Protein 4N49 (pdb70)

Sequence (402 aa):
VDWRDEPEPSACCCEQVSSWFPECTTEIPDTQEMSDWMVVGKRKMIIEDETEFCGEELLHSSVLQCKSVFDVLDGEEMMRRARTRANPYEMIRGVFFLNRAAMKMANMDFVFDRMFTNPRDSSYGKPLVKDREAELLYFADVCAGPGGFSEYVLWRKKWHAKGFGMTLKGPNDFKLEDFYSFEPYYGEGGIDGDGDITRPENISAFRNFVLDNTDRKGVHFLMADGGFSVEGQENLQEILSSKQLLLCQFLMALSIVRTGGHFICKTFDLFTPFSVGLVYLLYCCFERVCCLFKPITSRPANSERYVVCKGLKVVGIDDVRDYLFAVNIKLNQLRNTDDSDVNLVVPLEVIKGDHHEFTDYMIRSNESHHCCSSLQIKALAKIHAFVQDTTLSEPRQAEIRKECLRLWGIPDQARV

Nearest PDB structures (foldseek):
  4n49-assembly1_A  TM=1.002E+00  e=4.237E-81  Homo sapiens
  4n48-assembly2_A  TM=9.927E-01  e=1.341E-74  Homo sapiens
  8p4f-assembly1_O  TM=9.976E-01  e=4.498E-74  Homo sapiens
  4n48-assembly1_B  TM=9.907E-01  e=2.456E-74  Homo sapiens
  8w8f-assembly1_b  TM=9.898E-01  e=5.021E-74  Homo sapiens

InterPro domains:
  IPR000467 G-patch domain [PF01585] (88-130)
  IPR000467 G-patch domain [PS50174] (87-133)
  IPR000467 G-patch domain [SM00443] (85-131)
  IPR001202 WW domain [PS01159] (758-784)
  IPR001202 WW domain [SM00456] (753-786)
  IPR002877 Ribosomal RNA methyltransferase, FtsJ domain [PF01728] (233-448)
  IPR025816 RrmJ-type ribose 2-O-methyltransferase domain [PS51613] (231-450)
  IPR029063 S-adenosyl-L-methionine-dependent methyltransferase superfamily [SSF53335] (274-449)
  IPR050851 mRNA Cap 2'-O-Ribose Methyltransferase [PTHR16121] (17-834)

CATH classification: 3.40.50.12760

Secondary structure (DSSP, 8-state):
---TTPPPP-S-----BPPPP-SPPPPTTTTTTT-EEEE-----TT--TTS-HHHHHHHHHHHHGGGGS-HHHHHHHHHHH-TTGGGTTTTSSSHHHHHHHHHHHHTTTTTTS-B-TTS-BS--GGGTPPEEEEEES-TT-HHHHHHHHHH-SSEEEEEE--SSTTS--GGG----EE--SSSTT-S---TTSHHHHHHHHHHHHHTTTTS-EEEEEE------TT-GGGHHHHTHHHHHHHHHHHHHHEEEEEEEEEEE----SHHHHHHHHHHHHHEEEEEEE--TTS-TTS--EEEEEEEEPS--HHHHHHHHHHHHHHHHHTTSSEEEEESS-HHHHHT-HHHHHHHHHHHHHHHHHHHHHHHHHHHHHH-TT---TTHHHHHHHHHHHHT-------

B-factor: mean 14.46, std 11.33, range [0.55, 88.38]

GO terms:
  GO:0005634 nucleus (C, IDA)
  GO:0004483 methyltransferase cap1 activity (F, IDA)
  GO:0006370 7-methylguanosine mRNA capping (P, IDA)
  GO:0006370 7-methylguanosine mRNA capping (P, IMP)
  GO:0005654 nucleoplasm (C, IDA)
  GO:0006397 mRNA processing (P, IDA)

Structure (mmCIF, N/CA/C/O backbone):
data_4N49
#
_entry.id   4N49
#
_cell.length_a   50.834
_cell.length_b   87.619
_cell.length_c   57.310
_cell.angle_alpha   90.00
_cell.angle_beta   112.89
_cell.angle_gamma   90.00
#
_symmetry.space_group_name_H-M   'P 1 21 1'
#
loop_
_entity.id
_entity.type
_entity.pdbx_description
1 polymer "Cap-specific mRNA (nucleoside-2'-O-)-methyltransferase 1"
2 non-polymer S-ADENOSYLMETHIONINE
3 non-polymer "7N-METHYL-8-HYDROGUANOSINE-5'-TRIPHOSPHATE"
4 non-polymer 'SODIUM ION'
5 water water
#
loop_
_atom_site.group_PDB
_atom_site.id
_atom_site.type_symbol
_atom_site.label_atom_id
_atom_site.label_alt_id
_atom_site.label_comp_id
_atom_site.label_asym_id
_atom_site.label_entity_id
_atom_site.label_seq_id
_atom_site.pdbx_PDB_ins_code
_atom_site.Cartn_x
_atom_site.Cartn_y
_atom_site.Cartn_z
_atom_site.occupancy
_atom_site.B_iso_or_equiv
_atom_site.auth_seq_id
_atom_site.auth_comp_id
_atom_site.auth_asym_id
_atom_site.auth_atom_id
_atom_site.pdbx_PDB_model_num
ATOM 1 N N . VAL A 1 19 ? 13.063 25.740 50.794 1.00 46.45 141 VAL A N 1
ATOM 2 C CA . VAL A 1 19 ? 12.426 24.590 50.146 1.00 54.69 141 VAL A CA 1
ATOM 3 C C . VAL A 1 19 ? 13.182 23.288 50.425 1.00 43.91 141 VAL A C 1
ATOM 4 O O . VAL A 1 19 ? 14.386 23.196 50.159 1.00 47.97 141 VAL A O 1
ATOM 8 N N . ASP A 1 20 ? 12.483 22.278 50.945 1.00 41.52 142 ASP A N 1
ATOM 9 C CA . ASP A 1 20 ? 13.141 21.003 51.232 1.00 43.22 142 ASP A CA 1
ATOM 10 C C . ASP A 1 20 ? 12.705 19.847 50.333 1.00 40.27 142 ASP A C 1
ATOM 11 O O . ASP A 1 20 ? 11.610 19.295 50.466 1.00 45.93 142 ASP A O 1
ATOM 16 N N . TRP A 1 21 ? 13.610 19.499 49.427 1.00 24.81 143 TRP A N 1
ATOM 17 C CA . TRP A 1 21 ? 13.439 18.442 48.444 1.00 19.95 143 TRP A CA 1
ATOM 18 C C . TRP A 1 21 ? 13.928 17.123 49.010 1.00 20.22 143 TRP A C 1
ATOM 19 O O . TRP A 1 21 ? 13.778 16.080 48.386 1.00 27.13 143 TRP A O 1
ATOM 30 N N . ARG A 1 22 ? 14.543 17.178 50.189 1.00 20.54 144 ARG A N 1
ATOM 31 C CA . ARG A 1 22 ? 15.283 16.042 50.705 1.00 25.34 144 ARG A CA 1
ATOM 32 C C . ARG A 1 22 ? 14.465 14.906 51.294 1.00 28.43 144 ARG A C 1
ATOM 33 O O . ARG A 1 22 ? 15.009 13.828 51.535 1.00 44.60 144 ARG A O 1
ATOM 41 N N . ASP A 1 23 ? 13.181 15.118 51.545 1.00 37.81 145 ASP A N 1
ATOM 42 C CA . ASP A 1 23 ? 12.388 14.012 52.080 1.00 43.31 145 ASP A CA 1
ATOM 43 C C . ASP A 1 23 ? 11.345 13.513 51.093 1.00 43.67 145 ASP A C 1
ATOM 44 O O . ASP A 1 23 ? 10.375 12.858 51.470 1.00 45.93 145 ASP A O 1
ATOM 49 N N . GLU A 1 24 ? 11.581 13.828 49.822 1.00 46.56 146 GLU A N 1
ATOM 50 C CA . GLU A 1 24 ? 10.791 13.333 48.698 1.00 38.13 146 GLU A CA 1
ATOM 51 C C . GLU A 1 24 ? 10.787 11.796 48.663 1.00 41.18 146 GLU A C 1
ATOM 52 O O . GLU A 1 24 ? 11.716 11.159 49.158 1.00 32.57 146 GLU A O 1
ATOM 58 N N . PRO A 1 25 ? 9.747 11.184 48.075 1.00 34.38 147 PRO A N 1
ATOM 59 C CA . PRO A 1 25 ? 9.783 9.713 48.006 1.00 29.28 147 PRO A CA 1
ATOM 60 C C . PRO A 1 25 ? 10.880 9.199 47.082 1.00 27.97 147 PRO A C 1
ATOM 61 O O . PRO A 1 25 ? 11.366 9.940 46.222 1.00 35.24 147 PRO A O 1
ATOM 65 N N . GLU A 1 26 ? 11.281 7.948 47.278 1.00 30.19 148 GLU A N 1
ATOM 66 C CA . GLU A 1 26 ? 12.278 7.312 46.429 1.00 31.04 148 GLU A CA 1
ATOM 67 C C . GLU A 1 26 ? 11.779 7.301 44.982 1.00 33.64 148 GLU A C 1
ATOM 68 O O . GLU A 1 26 ? 10.590 7.175 44.740 1.00 30.10 148 GLU A O 1
ATOM 70 N N . PRO A 1 27 ? 12.690 7.464 44.016 1.00 25.79 149 PRO A N 1
ATOM 71 C CA . PRO A 1 27 ? 12.290 7.347 42.611 1.00 20.04 149 PRO A CA 1
ATOM 72 C C . PRO A 1 27 ? 11.934 5.906 42.275 1.00 28.67 149 PRO A C 1
ATOM 73 O O . PRO A 1 27 ? 12.422 4.959 42.908 1.00 18.66 149 PRO A O 1
ATOM 77 N N . SER A 1 28 ? 11.105 5.750 41.252 1.00 19.80 150 SER A N 1
ATOM 78 C CA . SER A 1 28 ? 10.547 4.459 40.904 1.00 24.15 150 SER A CA 1
ATOM 79 C C . SER A 1 28 ? 10.145 4.438 39.429 1.00 17.86 150 SER A C 1
ATOM 80 O O . SER A 1 28 ? 9.789 5.475 38.868 1.00 18.85 150 SER A O 1
ATOM 83 N N . ALA A 1 29 ? 10.213 3.260 38.816 1.00 11.67 151 ALA A N 1
ATOM 84 C CA . ALA A 1 29 ? 9.679 3.050 37.473 1.00 14.34 151 ALA A CA 1
ATOM 85 C C . ALA A 1 29 ? 8.135 3.044 37.466 1.00 21.93 151 ALA A C 1
ATOM 86 O O . ALA A 1 29 ? 7.513 3.211 36.408 1.00 16.20 151 ALA A O 1
ATOM 88 N N . CYS A 1 30 ? 7.518 2.878 38.637 1.00 14.00 152 CYS A N 1
ATOM 89 C CA A CYS A 1 30 ? 6.064 2.850 38.734 0.25 15.02 152 CYS A CA 1
ATOM 90 C CA B CYS A 1 30 ? 6.062 2.852 38.731 0.25 15.02 152 CYS A CA 1
ATOM 91 C CA C CYS A 1 30 ? 6.054 2.852 38.721 0.50 15.04 152 CYS A CA 1
ATOM 92 C C . CYS A 1 30 ? 5.465 4.256 38.716 1.00 10.79 152 CYS A C 1
ATOM 93 O O . CYS A 1 30 ? 5.826 5.099 39.530 1.00 11.94 152 CYS A O 1
ATOM 98 N N . GLU A 1 31 ? 4.545 4.500 37.790 1.00 7.27 153 GLU A N 1
ATOM 99 C CA . GLU A 1 31 ? 3.911 5.818 37.684 1.00 11.94 153 GLU A CA 1
ATOM 100 C C . GLU A 1 31 ? 2.393 5.732 37.788 1.00 14.24 153 GLU A C 1
ATOM 101 O O . GLU A 1 31 ? 1.786 4.755 37.366 1.00 17.23 153 GLU A O 1
ATOM 107 N N . GLN A 1 32 ? 1.798 6.774 38.332 1.00 11.02 154 GLN A N 1
ATOM 108 C CA . GLN A 1 32 ? 0.359 6.830 38.569 1.00 20.11 154 GLN A CA 1
ATOM 109 C C . GLN A 1 32 ? -0.260 7.805 37.606 1.00 14.24 154 GLN A C 1
ATOM 110 O O . GLN A 1 32 ? 0.311 8.861 37.363 1.00 12.37 154 GLN A O 1
ATOM 116 N N . VAL A 1 33 ? -1.427 7.453 37.072 1.00 16.03 155 VAL A N 1
ATOM 117 C CA . VAL A 1 33 ? -2.163 8.320 36.163 1.00 15.62 155 VAL A CA 1
ATOM 118 C C . VAL A 1 33 ? -3.458 8.745 36.816 1.00 14.09 155 VAL A C 1
ATOM 119 O O . VAL A 1 33 ? -4.127 7.933 37.433 1.00 9.53 155 VAL A O 1
ATOM 123 N N A SER A 1 34 ? -3.800 10.018 36.672 0.50 11.48 156 SER A N 1
ATOM 124 N N B SER A 1 34 ? -3.808 10.020 36.689 0.50 11.48 156 SER A N 1
ATOM 125 C CA A SER A 1 34 ? -5.097 10.510 37.105 0.50 13.90 156 SER A CA 1
ATOM 126 C CA B SER A 1 34 ? -5.117 10.502 37.125 0.50 13.91 156 SER A CA 1
ATOM 127 C C A SER A 1 34 ? -5.815 11.171 35.932 0.50 12.42 156 SER A C 1
ATOM 128 C C B SER A 1 34 ? -5.824 11.183 35.957 0.50 12.42 156 SER A C 1
ATOM 129 O O A SER A 1 34 ? -5.229 12.003 35.232 0.50 10.27 156 SER A O 1
ATOM 130 O O B SER A 1 34 ? -5.238 12.037 35.284 0.50 10.26 156 SER A O 1
ATOM 133 N N . TRP A 1 35 ? -7.077 10.801 35.716 1.00 8.56 157 TRP A N 1
ATOM 134 C CA . TRP A 1 35 ? -7.857 11.360 34.605 1.00 7.34 157 TRP A CA 1
ATOM 135 C C . TRP A 1 35 ? -8.865 12.419 35.032 1.00 15.40 157 TRP A C 1
ATOM 136 O O . TRP A 1 35 ? -9.405 12.340 36.141 1.00 9.19 157 TRP A O 1
ATOM 147 N N . PHE A 1 36 ? -9.129 13.402 34.160 1.00 9.14 158 PHE A N 1
ATOM 148 C CA . PHE A 1 36 ? -10.300 14.264 34.320 1.00 7.64 158 PHE A CA 1
ATOM 149 C C . PHE A 1 36 ? -11.524 13.327 34.396 1.00 16.54 158 PHE A C 1
ATOM 150 O O . PHE A 1 36 ? -11.585 12.283 33.715 1.00 11.92 158 PHE A O 1
ATOM 158 N N . PRO A 1 37 ? -12.530 13.701 35.180 1.00 14.16 159 PRO A N 1
ATOM 159 C CA . PRO A 1 37 ? -13.734 12.864 35.104 1.00 15.39 159 PRO A CA 1
ATOM 160 C C . PRO A 1 37 ? -14.395 12.977 33.729 1.00 21.62 159 PRO A C 1
ATOM 161 O O . PRO A 1 37 ? -14.157 13.971 33.056 1.00 18.10 159 PRO A O 1
ATOM 165 N N . GLU A 1 38 ? -15.155 11.972 33.291 1.00 19.24 160 GLU A N 1
ATOM 166 C CA . GLU A 1 38 ? -15.782 12.042 31.970 1.00 22.56 160 GLU A CA 1
ATOM 167 C C . GLU A 1 38 ? -16.675 13.272 31.922 1.00 22.64 160 GLU A C 1
ATOM 168 O O . GLU A 1 38 ? -17.321 13.606 32.911 1.00 25.52 160 GLU A O 1
ATOM 170 N N . CYS A 1 39 ? -16.636 13.977 30.795 1.00 17.57 161 CYS A N 1
ATOM 171 C CA . CYS A 1 39 ? -17.435 15.176 30.576 1.00 21.59 161 CYS A CA 1
ATOM 172 C C . CYS A 1 39 ? -18.894 14.744 30.546 1.00 22.31 161 CYS A C 1
ATOM 173 O O . CYS A 1 39 ? -19.224 13.715 29.971 1.00 15.02 161 CYS A O 1
ATOM 176 N N . THR A 1 40 ? -19.769 15.517 31.168 1.00 19.60 162 THR A N 1
ATOM 177 C CA . THR A 1 40 ? -21.167 15.126 31.201 1.00 19.02 162 THR A CA 1
ATOM 178 C C . THR A 1 40 ? -22.052 16.128 30.448 1.00 32.54 162 THR A C 1
ATOM 179 O O . THR A 1 40 ? -23.271 16.037 30.497 1.00 26.84 162 THR A O 1
ATOM 183 N N . THR A 1 41 ? -21.435 17.056 29.719 1.00 30.10 163 THR A N 1
ATOM 184 C CA . THR A 1 41 ? -22.197 18.031 28.928 1.00 29.14 163 THR A CA 1
ATOM 185 C C . THR A 1 41 ? -22.037 17.873 27.420 1.00 30.19 163 THR A C 1
ATOM 186 O O . THR A 1 41 ? -21.079 17.259 26.953 1.00 17.24 163 THR A O 1
ATOM 190 N N . GLU A 1 42 ? -22.979 18.460 26.681 1.00 18.81 164 GLU A N 1
ATOM 191 C CA . GLU A 1 42 ? -23.005 18.494 25.224 1.00 18.83 164 GLU A CA 1
ATOM 192 C C . GLU A 1 42 ? -21.762 19.170 24.676 1.00 20.01 164 GLU A C 1
ATOM 193 O O . GLU A 1 42 ? -21.198 20.059 25.305 1.00 17.65 164 GLU A O 1
ATOM 199 N N . ILE A 1 43 ? -21.341 18.770 23.488 1.00 16.16 165 ILE A N 1
ATOM 200 C CA . ILE A 1 43 ? -20.290 19.505 22.809 1.00 11.75 165 ILE A CA 1
ATOM 201 C C . ILE A 1 43 ? -20.843 20.892 22.426 1.00 18.06 165 ILE A C 1
ATOM 202 O O . ILE A 1 43 ? -21.954 20.996 21.912 1.00 13.72 165 ILE A O 1
ATOM 207 N N . PRO A 1 44 ? -20.086 21.967 22.702 1.00 10.38 166 PRO A N 1
ATOM 208 C CA . PRO A 1 44 ? -20.554 23.313 22.343 1.00 13.85 166 PRO A CA 1
ATOM 209 C C . PRO A 1 44 ? -20.769 23.478 20.833 1.00 17.20 166 PRO A C 1
ATOM 210 O O . PRO A 1 44 ? -19.979 22.962 20.034 1.00 9.99 166 PRO A O 1
ATOM 214 N N . ASP A 1 45 ? -21.844 24.170 20.445 1.00 16.41 167 ASP A N 1
ATOM 215 C CA . ASP A 1 45 ? -22.053 24.481 19.030 1.00 12.97 167 ASP A CA 1
ATOM 216 C C . ASP A 1 45 ? -21.658 25.939 18.729 1.00 14.09 167 ASP A C 1
ATOM 217 O O . ASP A 1 45 ? -21.414 26.719 19.656 1.00 13.38 167 ASP A O 1
ATOM 222 N N . THR A 1 46 ? -21.615 26.293 17.445 1.00 11.77 168 THR A N 1
ATOM 223 C CA . THR A 1 46 ? -21.291 27.655 16.992 1.00 14.74 168 THR A CA 1
ATOM 224 C C . THR A 1 46 ? -22.025 28.778 17.753 1.00 20.84 168 THR A C 1
ATOM 225 O O . THR A 1 46 ? -21.443 29.821 18.066 1.00 18.31 168 THR A O 1
ATOM 229 N N . GLN A 1 47 ? -23.302 28.559 18.046 1.00 20.84 169 GLN A N 1
ATOM 230 C CA . GLN A 1 47 ? -24.114 29.559 18.724 1.00 26.76 169 GLN A CA 1
ATOM 231 C C . GLN A 1 47 ? -23.653 29.734 20.154 1.00 19.70 169 GLN A C 1
ATOM 232 O O . GLN A 1 47 ? -23.503 30.859 20.623 1.00 22.69 169 GLN A O 1
ATOM 238 N N . GLU A 1 48 ? -23.456 28.612 20.837 1.00 12.54 170 GLU A N 1
ATOM 239 C CA . GLU A 1 48 ? -22.928 28.613 22.186 1.00 20.34 170 GLU A CA 1
ATOM 240 C C . GLU A 1 48 ? -21.581 29.354 22.288 1.00 16.24 170 GLU A C 1
ATOM 241 O O . GLU A 1 48 ? -21.338 30.054 23.261 1.00 20.52 170 GLU A O 1
ATOM 247 N N . MET A 1 49 ? -20.737 29.231 21.267 1.00 15.49 171 MET A N 1
ATOM 248 C CA . MET A 1 49 ? -19.387 29.803 21.294 1.00 15.58 171 MET A CA 1
ATOM 249 C C . MET A 1 49 ? -19.284 31.241 20.730 1.00 17.60 171 MET A C 1
ATOM 250 O O . MET A 1 49 ? -18.203 31.830 20.724 1.00 14.93 171 MET A O 1
ATOM 255 N N . SER A 1 50 ? -20.404 31.827 20.302 1.00 13.09 172 SER A N 1
ATOM 256 C CA . SER A 1 50 ? -20.351 33.057 19.488 1.00 16.35 172 SER A CA 1
ATOM 257 C C . SER A 1 50 ? -19.737 34.248 20.226 1.00 16.10 172 SER A C 1
ATOM 258 O O . SER A 1 50 ? -19.174 35.150 19.607 1.00 21.62 172 SER A O 1
ATOM 261 N N . ASP A 1 51 ? -19.841 34.226 21.547 1.00 11.54 173 ASP A N 1
ATOM 262 C CA . ASP A 1 51 ? -19.304 35.271 22.394 1.00 22.07 173 ASP A CA 1
ATOM 263 C C . ASP A 1 51 ? -18.053 34.801 23.167 1.00 24.36 173 ASP A C 1
ATOM 264 O O . ASP A 1 51 ? -17.555 35.534 24.010 1.00 13.70 173 ASP A O 1
ATOM 269 N N . TRP A 1 52 ? -17.553 33.590 22.896 1.00 14.46 174 TRP A N 1
ATOM 270 C CA . TRP A 1 52 ? -16.443 33.027 23.687 1.00 11.11 174 TRP A CA 1
ATOM 271 C C . TRP A 1 52 ? -15.042 33.619 23.432 1.00 8.38 174 TRP A C 1
ATOM 272 O O . TRP A 1 52 ? -14.218 33.635 24.337 1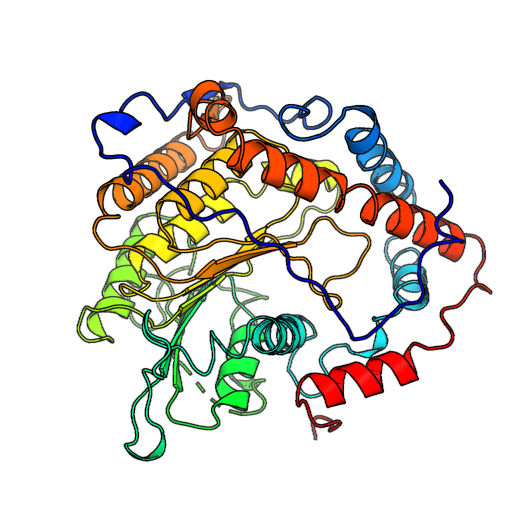.00 12.67 174 TRP A O 1
ATOM 283 N N . MET A 1 53 ? -14.762 34.091 22.226 1.00 8.98 175 MET A N 1
ATOM 284 C CA . MET A 1 53 ? -13.421 34.588 21.935 1.00 8.49 175 MET A CA 1
ATOM 285 C C . MET A 1 53 ? -13.236 36.033 22.430 1.00 13.54 175 MET A C 1
ATOM 286 O O . MET A 1 53 ? -13.835 36.954 21.876 1.00 14.95 175 MET A O 1
ATOM 291 N N . VAL A 1 54 ? -12.409 36.240 23.460 1.00 2.86 176 VAL A N 1
ATOM 292 C CA . VAL A 1 54 ? -12.224 37.590 23.994 1.00 7.77 176 VAL A CA 1
ATOM 293 C C . VAL A 1 54 ? -10.863 38.160 23.611 1.00 12.89 176 VAL A C 1
ATOM 294 O O . VAL A 1 54 ? -9.832 37.572 23.943 1.00 8.10 176 VAL A O 1
ATOM 298 N N . VAL A 1 55 ? -10.869 39.304 22.929 1.00 9.11 177 VAL A N 1
ATOM 299 C CA . VAL A 1 55 ? -9.657 40.063 22.605 1.00 8.96 177 VAL A CA 1
ATOM 300 C C . VAL A 1 55 ? -9.430 41.189 23.626 1.00 17.20 177 VAL A C 1
ATOM 301 O O . VAL A 1 55 ? -10.358 41.863 24.009 1.00 4.57 177 VAL A O 1
ATOM 305 N N . GLY A 1 56 ? -8.198 41.384 24.085 1.00 8.35 178 GLY A N 1
ATOM 306 C CA . GLY A 1 56 ? -7.896 42.470 25.012 1.00 6.15 178 GLY A CA 1
ATOM 307 C C . GLY A 1 56 ? -6.444 42.906 24.760 1.00 10.39 178 GLY A C 1
ATOM 308 O O . GLY A 1 56 ? -5.848 42.468 23.780 1.00 8.20 178 GLY A O 1
ATOM 309 N N . LYS A 1 57 ? -5.873 43.745 25.631 1.00 11.79 179 LYS A N 1
ATOM 310 C CA . LYS A 1 57 ? -4.477 44.118 25.488 1.00 12.65 179 LYS A CA 1
ATOM 311 C C . LYS A 1 57 ? -3.590 42.887 25.682 1.00 10.70 179 LYS A C 1
ATOM 312 O O . LYS A 1 57 ? -3.895 42.013 26.493 1.00 7.30 179 LYS A O 1
ATOM 318 N N . ARG A 1 58 ? -2.493 42.844 24.931 1.00 10.20 180 ARG A N 1
ATOM 319 C CA . ARG A 1 58 ? -1.481 41.810 25.060 1.00 11.62 180 ARG A CA 1
ATOM 320 C C . ARG A 1 58 ? -0.905 41.832 26.481 1.00 15.22 180 ARG A C 1
ATOM 321 O O . ARG A 1 58 ? -0.488 42.880 26.967 1.00 12.29 180 ARG A O 1
ATOM 329 N N . LYS A 1 59 ? -0.901 40.681 27.151 1.00 8.25 181 LYS A N 1
ATOM 330 C CA . LYS A 1 59 ? -0.511 40.614 28.554 1.00 10.54 181 LYS A CA 1
ATOM 331 C C . LYS A 1 59 ? 0.776 39.809 28.745 1.00 19.23 181 LYS A C 1
ATOM 332 O O . LYS A 1 59 ? 0.756 38.574 28.849 1.00 12.20 181 LYS A O 1
ATOM 338 N N . MET A 1 60 ? 1.893 40.508 28.814 1.00 17.18 182 MET A N 1
ATOM 339 C CA . MET A 1 60 ? 3.182 39.849 29.004 1.00 11.99 182 MET A CA 1
ATOM 340 C C . MET A 1 60 ? 3.507 39.811 30.505 1.00 19.01 182 MET A C 1
ATOM 341 O O . MET A 1 60 ? 4.548 40.286 30.955 1.00 15.61 182 MET A O 1
ATOM 346 N N . ILE A 1 61 ? 2.583 39.244 31.272 1.00 14.62 183 ILE A N 1
ATOM 347 C CA . ILE A 1 61 ? 2.668 39.202 32.727 1.00 16.90 183 ILE A CA 1
ATOM 348 C C . ILE A 1 61 ? 2.157 37.837 33.142 1.00 17.49 183 ILE A C 1
ATOM 349 O O . ILE A 1 61 ? 1.053 37.450 32.737 1.00 19.56 183 ILE A O 1
ATOM 354 N N . ILE A 1 62 ? 2.940 37.108 33.936 1.00 7.40 184 ILE A N 1
ATOM 355 C CA . ILE A 1 62 ? 2.542 35.768 34.332 1.00 11.03 184 ILE A CA 1
ATOM 356 C C . ILE A 1 62 ? 2.303 35.660 35.842 1.00 16.53 184 ILE A C 1
ATOM 357 O O . ILE A 1 62 ? 1.574 34.772 36.302 1.00 14.34 184 ILE A O 1
ATOM 362 N N . GLU A 1 63 ? 2.884 36.581 36.609 1.00 13.59 185 GLU A N 1
ATOM 363 C CA . GLU A 1 63 ? 2.897 36.472 38.074 1.00 20.11 185 GLU A CA 1
ATOM 364 C C . GLU A 1 63 ? 1.516 36.561 38.737 1.00 14.61 185 GLU A C 1
ATOM 365 O O . GLU A 1 63 ? 1.346 36.144 39.883 1.00 13.15 185 GLU A O 1
ATOM 371 N N . ASP A 1 64 ? 0.537 37.117 38.046 1.00 13.42 186 ASP A N 1
ATOM 372 C CA . ASP A 1 64 ? -0.797 37.212 38.662 1.00 14.00 186 ASP A CA 1
ATOM 373 C C . ASP A 1 64 ? -1.785 36.178 38.138 1.00 11.92 186 ASP A C 1
ATOM 374 O O . ASP A 1 64 ? -2.994 36.276 38.384 1.00 10.94 186 ASP A O 1
ATOM 379 N N . GLU A 1 65 ? -1.278 35.168 37.437 1.00 12.28 187 GLU A N 1
ATOM 380 C CA . GLU A 1 65 ? -2.174 34.183 36.828 1.00 11.87 187 GLU A CA 1
ATOM 381 C C . GLU A 1 65 ? -2.565 33.075 37.806 1.00 14.64 187 GLU A C 1
ATOM 382 O O . GLU A 1 65 ? -2.122 31.938 37.686 1.00 6.72 187 GLU A O 1
ATOM 388 N N . THR A 1 66 ? -3.451 33.409 38.740 1.00 10.43 188 THR A N 1
ATOM 389 C CA . THR A 1 66 ? -3.778 32.500 39.814 1.00 7.34 188 THR A CA 1
ATOM 390 C C . THR A 1 66 ? -5.195 31.929 39.718 1.00 9.94 188 THR A C 1
ATOM 391 O O . THR A 1 66 ? -5.697 31.370 40.684 1.00 9.65 188 THR A O 1
ATOM 395 N N . GLU A 1 67 ? -5.849 32.051 38.571 1.00 8.00 189 GLU A N 1
ATOM 396 C CA . GLU A 1 67 ? -7.213 31.498 38.472 1.00 9.18 189 GLU A CA 1
ATOM 397 C C . GLU A 1 67 ? -7.236 29.977 38.683 1.00 8.28 189 GLU A C 1
ATOM 398 O O . GLU A 1 67 ? -8.229 29.413 39.137 1.00 8.95 189 GLU A O 1
ATOM 404 N N . PHE A 1 68 ? -6.151 29.291 38.336 1.00 8.52 190 PHE A N 1
ATOM 405 C CA . PHE A 1 68 ? -6.119 27.842 38.553 1.00 5.21 190 PHE A CA 1
ATOM 406 C C . PHE A 1 68 ? -4.891 27.348 39.299 1.00 11.53 190 PHE A C 1
ATOM 407 O O . PHE A 1 68 ? -4.422 26.227 39.051 1.00 8.90 190 PHE A O 1
ATOM 415 N N . CYS A 1 69 ? -4.408 28.158 40.241 1.00 6.20 191 CYS A N 1
ATOM 416 C CA . CYS A 1 69 ? -3.258 27.797 41.062 1.00 8.68 191 CYS A CA 1
ATOM 417 C C . CYS A 1 69 ? -3.051 28.825 42.175 1.00 7.28 191 CYS A C 1
ATOM 418 O O . CYS A 1 69 ? -3.116 30.023 41.931 1.00 11.03 191 CYS A O 1
ATOM 421 N N . GLY A 1 70 ? -2.787 28.364 43.394 1.00 15.14 192 GLY A N 1
ATOM 422 C CA . GLY A 1 70 ? -2.539 29.284 44.486 1.00 11.65 192 GLY A CA 1
ATOM 423 C C . GLY A 1 70 ? -1.360 30.237 44.271 1.00 18.58 192 GLY A C 1
ATOM 424 O O . GLY A 1 70 ? -0.335 29.899 43.650 1.00 17.06 192 GLY A O 1
ATOM 425 N N . GLU A 1 71 ? -1.494 31.436 44.815 1.00 13.17 193 GLU A N 1
ATOM 426 C CA . GLU A 1 71 ? -0.500 32.471 44.619 1.00 18.18 193 GLU A CA 1
ATOM 427 C C . GLU A 1 71 ? 0.887 32.079 45.117 1.00 14.13 193 GLU A C 1
ATOM 428 O O . GLU A 1 71 ? 1.880 32.366 44.469 1.00 16.10 193 GLU A O 1
ATOM 434 N N . GLU A 1 72 ? 0.949 31.413 46.261 1.00 16.86 194 GLU A N 1
ATOM 435 C CA . GLU A 1 72 ? 2.237 31.092 46.863 1.00 17.32 194 GLU A CA 1
ATOM 436 C C . GLU A 1 72 ? 3.000 30.066 46.029 1.00 16.27 194 GLU A C 1
ATOM 437 O O . GLU A 1 72 ? 4.220 30.153 45.873 1.00 14.64 194 GLU A O 1
ATOM 443 N N . LEU A 1 73 ? 2.283 29.094 45.487 1.00 13.14 195 LEU A N 1
ATOM 444 C CA . LEU A 1 73 ? 2.914 28.118 44.604 1.00 13.17 195 LEU A CA 1
ATOM 445 C C . LEU A 1 73 ? 3.394 28.767 43.317 1.00 14.88 195 LEU A C 1
ATOM 446 O O . LEU A 1 73 ? 4.538 28.542 42.897 1.00 10.68 195 LEU A O 1
ATOM 451 N N . LEU A 1 74 ? 2.546 29.580 42.696 1.00 12.36 196 LEU A N 1
ATOM 452 C CA . LEU A 1 74 ? 2.959 30.273 41.478 1.00 12.45 196 LEU A CA 1
ATOM 453 C C . LEU A 1 74 ? 4.202 31.136 41.707 1.00 15.10 196 LEU A C 1
ATOM 454 O O . LEU A 1 74 ? 5.162 31.086 40.940 1.00 15.21 196 LEU A O 1
ATOM 459 N N . HIS A 1 75 ? 4.184 31.931 42.760 1.00 11.55 197 HIS A N 1
ATOM 460 C CA . HIS A 1 75 ? 5.290 32.845 43.032 1.00 11.63 197 HIS A CA 1
ATOM 461 C C . HIS A 1 75 ? 6.568 32.104 43.386 1.00 16.08 197 HIS A C 1
ATOM 462 O O . HIS A 1 75 ? 7.685 32.540 43.033 1.00 15.08 197 HIS A O 1
ATOM 469 N N . SER A 1 76 ? 6.418 30.971 44.064 1.00 10.01 198 SER A N 1
ATOM 470 C CA A SER A 1 76 ? 7.558 30.143 44.419 0.50 14.25 198 SER A CA 1
ATOM 471 C CA B SER A 1 76 ? 7.587 30.176 44.411 0.50 14.25 198 SER A CA 1
ATOM 472 C C . SER A 1 76 ? 8.192 29.514 43.172 1.00 19.46 198 SER A C 1
ATOM 473 O O . SER A 1 76 ? 9.413 29.537 42.994 1.00 12.67 198 SER A O 1
ATOM 478 N N . VAL A 1 77 ? 7.364 28.952 42.289 1.00 9.80 199 VAL A N 1
ATOM 479 C CA . VAL A 1 77 ? 7.963 28.341 41.080 1.00 14.73 199 VAL A CA 1
ATOM 480 C C . VAL A 1 77 ? 8.676 29.401 40.213 1.00 10.26 199 VAL A C 1
ATOM 481 O O . VAL A 1 77 ? 9.786 29.166 39.707 1.00 7.76 199 VAL A O 1
ATOM 485 N N . LEU A 1 78 ? 8.078 30.581 40.087 1.00 6.46 200 LEU A N 1
ATOM 486 C CA . LEU A 1 78 ? 8.732 31.647 39.323 1.00 9.55 200 LEU A CA 1
ATOM 487 C C . LEU A 1 78 ? 10.103 32.024 39.928 1.00 10.86 200 LEU A C 1
ATOM 488 O O . LEU A 1 78 ? 11.124 32.139 39.216 1.00 9.22 200 LEU A O 1
ATOM 493 N N . GLN A 1 79 ? 10.125 32.189 41.247 1.00 12.72 201 GLN A N 1
ATOM 494 C CA . GLN A 1 79 ? 11.336 32.556 41.966 1.00 14.24 201 GLN A CA 1
ATOM 495 C C . GLN A 1 79 ? 12.417 31.456 41.890 1.00 8.83 201 GLN A C 1
ATOM 496 O O . GLN A 1 79 ? 13.600 31.763 41.769 1.00 13.70 201 GLN A O 1
ATOM 502 N N . CYS A 1 80 ? 12.012 30.191 41.936 1.00 7.35 202 CYS A N 1
ATOM 503 C CA . CYS A 1 80 ? 12.966 29.088 41.785 1.00 9.44 202 CYS A CA 1
ATOM 504 C C . CYS A 1 80 ? 13.568 29.012 40.380 1.00 12.23 202 CYS A C 1
ATOM 505 O O . CYS A 1 80 ? 14.755 28.720 40.236 1.00 7.11 202 CYS A O 1
ATOM 508 N N . LYS A 1 81 ? 12.775 29.291 39.342 1.00 10.67 203 LYS A N 1
ATOM 509 C CA . LYS A 1 81 ? 13.374 29.472 38.008 1.00 9.05 203 LYS A CA 1
ATOM 510 C C . LYS A 1 81 ? 14.332 30.679 37.961 1.00 11.42 203 LYS A C 1
ATOM 511 O O . LYS A 1 81 ? 15.458 30.563 37.493 1.00 9.72 203 LYS A O 1
ATOM 517 N N . SER A 1 82 ? 13.904 31.830 38.477 1.00 5.00 204 SER A N 1
ATOM 518 C CA . SER A 1 82 ? 14.684 33.059 38.314 1.00 8.58 204 SER A CA 1
ATOM 519 C C . SER A 1 82 ? 16.027 33.027 39.056 1.00 10.78 204 SER A C 1
ATOM 520 O O . SER A 1 82 ? 16.941 33.792 38.727 1.00 7.54 204 SER A O 1
ATOM 523 N N . VAL A 1 83 ? 16.136 32.165 40.063 1.00 7.92 205 VAL A N 1
ATOM 524 C CA . VAL A 1 83 ? 17.427 31.921 40.731 1.00 10.39 205 VAL A CA 1
ATOM 525 C C . VAL A 1 83 ? 18.554 31.671 39.707 1.00 8.07 205 VAL A C 1
ATOM 526 O O . VAL A 1 83 ? 19.699 32.071 39.908 1.00 12.24 205 VAL A O 1
ATOM 530 N N . PHE A 1 84 ? 18.204 31.018 38.597 1.00 10.27 206 PHE A N 1
ATOM 531 C CA . PHE A 1 84 ? 19.172 30.647 37.562 1.00 7.21 206 PHE A CA 1
ATOM 532 C C . PHE A 1 84 ? 19.576 31.748 36.577 1.00 9.31 206 PHE A C 1
ATOM 533 O O . PHE A 1 84 ? 20.518 31.557 35.790 1.00 7.86 206 PHE A O 1
ATOM 541 N N . ASP A 1 85 ? 18.926 32.910 36.657 1.00 5.79 207 ASP A N 1
ATOM 542 C CA . ASP A 1 85 ? 19.262 34.024 35.736 1.00 6.14 207 ASP A CA 1
ATOM 543 C C . ASP A 1 85 ? 20.758 34.365 35.743 1.00 13.86 207 ASP A C 1
ATOM 544 O O . ASP A 1 85 ? 21.308 34.735 34.722 1.00 12.22 207 ASP A O 1
ATOM 549 N N . VAL A 1 86 ? 21.407 34.263 36.903 1.00 13.93 208 VAL A N 1
ATOM 550 C CA . VAL A 1 86 ? 22.828 34.625 36.996 1.00 24.16 208 VAL A CA 1
ATOM 551 C C . VAL A 1 86 ? 23.798 33.457 36.743 1.00 22.70 208 VAL A C 1
ATOM 552 O O . VAL A 1 86 ? 25.003 33.615 36.835 1.00 21.94 208 VAL A O 1
ATOM 556 N N . LEU A 1 87 ? 23.284 32.277 36.448 1.00 12.47 209 LEU A N 1
ATOM 557 C CA . LEU A 1 87 ? 24.169 31.135 36.324 1.00 14.11 209 LEU A CA 1
ATOM 558 C C . LEU A 1 87 ? 24.424 30.739 34.867 1.00 22.58 209 LEU A C 1
ATOM 559 O O . LEU A 1 87 ? 23.521 30.760 34.038 1.00 12.82 209 LEU A O 1
ATOM 564 N N . ASP A 1 88 ? 25.672 30.380 34.581 1.00 20.26 210 ASP A N 1
ATOM 565 C CA . ASP A 1 88 ? 26.077 29.848 33.288 1.00 20.03 210 ASP A CA 1
ATOM 566 C C . ASP A 1 88 ? 25.267 28.587 33.011 1.00 15.36 210 ASP A C 1
ATOM 567 O O . ASP A 1 88 ? 25.124 27.727 33.879 1.00 12.79 210 ASP A O 1
ATOM 572 N N . GLY A 1 89 ? 24.719 28.508 31.804 1.00 21.79 211 GLY A N 1
ATOM 573 C CA . GLY A 1 89 ? 23.924 27.379 31.374 1.00 17.23 211 GLY A CA 1
ATOM 574 C C . GLY A 1 89 ? 24.548 26.002 31.564 1.00 15.53 211 GLY A C 1
ATOM 575 O O . GLY A 1 89 ? 23.866 25.090 32.054 1.00 12.18 211 GLY A O 1
ATOM 576 N N . GLU A 1 90 ? 25.815 25.818 31.183 1.00 17.30 212 GLU A N 1
ATOM 577 C CA . GLU A 1 90 ? 26.406 24.479 31.263 1.00 18.90 212 GLU A CA 1
ATOM 578 C C . GLU A 1 90 ? 26.533 24.036 32.718 1.00 13.66 212 GLU A C 1
ATOM 579 O O . GLU A 1 90 ? 26.342 22.863 33.025 1.00 12.46 212 GLU A O 1
ATOM 585 N N . GLU A 1 91 ? 26.858 24.970 33.608 1.00 11.71 213 GLU A N 1
ATOM 586 C CA . GLU A 1 91 ? 27.015 24.623 35.017 1.00 6.22 213 GLU A CA 1
ATOM 587 C C . GLU A 1 91 ? 25.671 24.108 35.563 1.00 8.62 213 GLU A C 1
ATOM 588 O O . GLU A 1 91 ? 25.624 23.134 36.313 1.00 9.29 213 GLU A O 1
ATOM 594 N N . MET A 1 92 ? 24.583 24.756 35.173 1.00 9.35 214 MET A N 1
ATOM 595 C CA A MET A 1 92 ? 23.259 24.319 35.622 0.50 6.28 214 MET A CA 1
ATOM 596 C CA B MET A 1 92 ? 23.246 24.326 35.600 0.50 6.28 214 MET A CA 1
ATOM 597 C C . MET A 1 92 ? 22.922 22.925 35.083 1.00 5.52 214 MET A C 1
ATOM 598 O O . MET A 1 92 ? 22.421 22.063 35.818 1.00 3.26 214 MET A O 1
ATOM 607 N N . ARG A 1 93 ? 23.194 22.703 33.802 1.00 7.74 215 ARG A N 1
ATOM 608 C CA . ARG A 1 93 ? 22.901 21.415 33.158 1.00 8.11 215 ARG A CA 1
ATOM 609 C C . ARG A 1 93 ? 23.712 20.259 33.726 1.00 10.63 215 ARG A C 1
ATOM 610 O O . ARG A 1 93 ? 23.208 19.129 33.853 1.00 11.37 215 ARG A O 1
ATOM 618 N N . ARG A 1 94 ? 24.971 20.536 34.085 1.00 7.64 216 ARG A N 1
ATOM 619 C CA . ARG A 1 94 ? 25.827 19.511 34.685 1.00 10.84 216 ARG A CA 1
ATOM 620 C C . ARG A 1 94 ? 25.203 19.025 36.009 1.00 7.40 216 ARG A C 1
ATOM 621 O O . ARG A 1 94 ? 25.146 17.821 36.287 1.00 9.31 216 ARG A O 1
ATOM 629 N N . ALA A 1 95 ? 24.712 19.970 36.810 1.00 4.19 217 ALA A N 1
ATOM 630 C CA . ALA A 1 95 ? 24.032 19.657 38.060 1.00 4.28 217 ALA A CA 1
ATOM 631 C C . ALA A 1 95 ? 22.688 18.944 37.815 1.00 8.98 217 ALA A C 1
ATOM 632 O O . ALA A 1 95 ? 22.302 18.029 38.555 1.00 6.80 217 ALA A O 1
ATOM 634 N N . ARG A 1 96 ? 21.989 19.368 36.769 1.00 7.08 218 ARG A N 1
ATOM 635 C CA . ARG A 1 96 ? 20.712 18.770 36.384 1.00 11.21 218 ARG A CA 1
ATOM 636 C C . ARG A 1 96 ? 20.884 17.302 36.085 1.00 7.37 218 ARG A C 1
ATOM 637 O O . ARG A 1 96 ? 20.060 16.473 36.471 1.00 6.68 218 ARG A O 1
ATOM 645 N N . THR A 1 97 ? 21.972 17.000 35.373 1.00 10.23 219 THR A N 1
ATOM 646 C CA . THR A 1 97 ? 22.304 15.638 34.996 1.00 6.84 219 THR A CA 1
ATOM 647 C C . THR A 1 97 ? 22.459 14.746 36.228 1.00 12.40 219 THR A C 1
ATOM 648 O O . THR A 1 97 ? 22.023 13.590 36.209 1.00 10.39 219 THR A O 1
ATOM 652 N N . ARG A 1 98 ? 23.073 15.285 37.285 1.00 7.97 220 ARG A N 1
ATOM 653 C CA . ARG A 1 98 ? 23.339 14.525 38.515 1.00 8.93 220 ARG A CA 1
ATOM 654 C C . ARG A 1 98 ? 22.072 14.391 39.350 1.00 11.82 220 ARG A C 1
ATOM 655 O O . ARG A 1 98 ? 21.865 13.367 39.972 1.00 7.51 220 ARG A O 1
ATOM 663 N N . ALA A 1 99 ? 21.236 15.432 39.337 1.00 7.52 221 ALA A N 1
ATOM 664 C CA . ALA A 1 99 ? 20.055 15.519 40.205 1.00 8.47 221 ALA A CA 1
ATOM 665 C C . ALA A 1 99 ? 18.853 14.735 39.706 1.00 9.23 221 ALA A C 1
ATOM 666 O O . ALA A 1 99 ? 17.986 14.379 40.497 1.00 7.23 221 ALA A O 1
ATOM 668 N N . ASN A 1 100 ? 18.789 14.472 38.408 1.00 8.85 222 ASN A N 1
ATOM 669 C CA . ASN A 1 100 ? 17.622 13.772 37.858 1.00 9.69 222 ASN A CA 1
ATOM 670 C C . ASN A 1 100 ? 17.732 12.260 38.027 1.00 5.07 222 ASN A C 1
ATOM 671 O O . ASN A 1 100 ? 18.567 11.629 37.381 1.00 6.81 222 ASN A O 1
ATOM 676 N N . PRO A 1 101 ? 16.871 11.659 38.886 1.00 5.85 223 PRO A N 1
ATOM 677 C CA . PRO A 1 101 ? 16.990 10.200 39.088 1.00 5.56 223 PRO A CA 1
ATOM 678 C C . PRO A 1 101 ? 16.858 9.410 37.791 1.00 9.50 223 PRO A C 1
ATOM 679 O O . PRO A 1 101 ? 17.449 8.314 37.664 1.00 8.56 223 PRO A O 1
ATOM 683 N N . TYR A 1 102 ? 16.101 9.959 36.830 1.00 6.85 224 TYR A N 1
ATOM 684 C CA . TYR A 1 102 ? 15.769 9.235 35.594 1.00 7.59 224 TYR A CA 1
ATOM 685 C C . TYR A 1 102 ? 16.666 9.603 34.424 1.00 10.10 224 TYR A C 1
ATOM 686 O O . TYR A 1 102 ? 16.456 9.128 33.304 1.00 7.54 224 TYR A O 1
ATOM 695 N N . GLU A 1 103 ? 17.690 10.418 34.698 1.00 8.59 225 GLU A N 1
ATOM 696 C CA . GLU A 1 103 ? 18.538 10.978 33.640 1.00 10.90 225 GLU A CA 1
ATOM 697 C C . GLU A 1 103 ? 19.167 9.929 32.700 1.00 11.02 225 GLU A C 1
ATOM 698 O O . GLU A 1 103 ? 19.193 10.115 31.479 1.00 5.24 225 GLU A O 1
ATOM 704 N N . MET A 1 104 ? 19.647 8.814 33.250 1.00 8.92 226 MET A N 1
ATOM 705 C CA . MET A 1 104 ? 20.439 7.881 32.448 1.00 4.67 226 MET A CA 1
ATOM 706 C C . MET A 1 104 ? 19.691 7.121 31.363 1.00 6.42 226 MET A C 1
ATOM 707 O O . MET A 1 104 ? 20.318 6.488 30.524 1.00 6.97 226 MET A O 1
ATOM 712 N N . ILE A 1 105 ? 18.365 7.149 31.382 1.00 4.80 227 ILE A N 1
ATOM 713 C CA . ILE A 1 105 ? 17.594 6.516 30.299 1.00 4.23 227 ILE A CA 1
ATOM 714 C C . ILE A 1 105 ? 18.011 7.077 28.932 1.00 5.57 227 ILE A C 1
ATOM 715 O O . ILE A 1 105 ? 18.181 6.334 27.956 1.00 7.63 227 ILE A O 1
ATOM 720 N N . ARG A 1 106 ? 18.167 8.391 28.880 1.00 6.03 228 ARG A N 1
ATOM 721 C CA . ARG A 1 106 ? 18.495 9.082 27.638 1.00 4.97 228 ARG A CA 1
ATOM 722 C C . ARG A 1 106 ? 17.591 8.627 26.475 1.00 6.86 228 ARG A C 1
ATOM 723 O O . ARG A 1 106 ? 16.365 8.576 26.617 1.00 7.69 228 ARG A O 1
ATOM 731 N N . GLY A 1 107 ? 18.181 8.267 25.341 1.00 5.61 229 GLY A N 1
ATOM 732 C CA . GLY A 1 107 ? 17.380 7.841 24.203 1.00 8.49 229 GLY A CA 1
ATOM 733 C C . GLY A 1 107 ? 17.545 6.370 23.885 1.00 11.45 229 GLY A C 1
ATOM 734 O O . GLY A 1 107 ? 16.955 5.899 22.915 1.00 5.68 229 GLY A O 1
ATOM 735 N N . VAL A 1 108 ? 18.363 5.662 24.679 1.00 9.48 230 VAL A N 1
ATOM 736 C CA . VAL A 1 108 ? 18.762 4.273 24.390 1.00 5.90 230 VAL A CA 1
ATOM 737 C C . VAL A 1 108 ? 19.281 4.112 22.964 1.00 8.00 230 VAL A C 1
ATOM 738 O O . VAL A 1 108 ? 20.300 4.691 22.626 1.00 14.20 230 VAL A O 1
ATOM 742 N N . PHE A 1 109 ? 18.590 3.339 22.124 1.00 6.15 231 PHE A N 1
ATOM 743 C CA . PHE A 1 109 ? 18.997 3.158 20.748 1.00 9.80 231 PHE A CA 1
ATOM 744 C C . PHE A 1 109 ? 18.265 4.091 19.771 1.00 16.24 231 PHE A C 1
ATOM 745 O O . PHE A 1 109 ? 18.445 3.993 18.552 1.00 10.53 231 PHE A O 1
ATOM 753 N N . PHE A 1 110 ? 17.434 4.988 20.290 1.00 6.88 232 PHE A N 1
ATOM 754 C CA . PHE A 1 110 ? 16.675 5.877 19.420 1.00 6.61 232 PHE A CA 1
ATOM 755 C C . PHE A 1 110 ? 17.468 7.120 19.088 1.00 8.29 232 PHE A C 1
ATOM 756 O O . PHE A 1 110 ? 18.512 7.375 19.685 1.00 6.53 232 PHE A O 1
ATOM 764 N N . LEU A 1 111 ? 16.965 7.910 18.151 1.00 8.08 233 LEU A N 1
ATOM 765 C CA . LEU A 1 111 ? 17.713 9.062 17.698 1.00 10.95 233 LEU A CA 1
ATOM 766 C C . LEU A 1 111 ? 17.811 10.194 18.748 1.00 9.43 233 LEU A C 1
ATOM 767 O O . LEU A 1 111 ? 18.735 11.000 18.711 1.00 7.81 233 LEU A O 1
ATOM 772 N N . ASN A 1 112 ? 16.876 10.273 19.685 1.00 5.49 234 ASN A N 1
ATOM 773 C CA . ASN A 1 112 ? 16.989 11.293 20.749 1.00 6.06 234 ASN A CA 1
ATOM 774 C C . ASN A 1 112 ? 16.277 10.840 22.023 1.00 5.32 234 ASN A C 1
ATOM 775 O O . ASN A 1 112 ? 15.568 9.824 22.011 1.00 5.35 234 ASN A O 1
ATOM 780 N N . ARG A 1 113 ? 16.415 11.593 23.109 1.00 4.86 235 ARG A N 1
ATOM 781 C CA . ARG A 1 113 ? 15.712 11.221 24.342 1.00 10.24 235 ARG A CA 1
ATOM 782 C C . ARG A 1 113 ? 14.195 11.444 24.218 1.00 7.84 235 ARG A C 1
ATOM 783 O O . ARG A 1 113 ? 13.406 10.831 24.944 1.00 7.05 235 ARG A O 1
ATOM 791 N N . ALA A 1 114 ? 13.780 12.316 23.297 1.00 5.74 236 ALA A N 1
ATOM 792 C CA . ALA A 1 114 ? 12.340 12.559 23.123 1.00 7.72 236 ALA A CA 1
ATOM 793 C C . ALA A 1 114 ? 11.629 11.255 22.761 1.00 5.83 236 ALA A C 1
ATOM 794 O O . ALA A 1 114 ? 10.490 11.017 23.168 1.00 8.14 236 ALA A O 1
ATOM 796 N N . ALA A 1 115 ? 12.300 10.420 21.975 1.00 4.99 237 ALA A N 1
ATOM 797 C CA . ALA A 1 115 ? 11.734 9.146 21.544 1.00 4.73 237 ALA A CA 1
ATOM 798 C C . ALA A 1 115 ? 11.298 8.291 22.748 1.00 5.97 237 ALA A C 1
ATOM 799 O O . ALA A 1 115 ? 10.251 7.628 22.710 1.00 4.67 237 ALA A O 1
ATOM 801 N N . MET A 1 116 ? 12.079 8.332 23.822 1.00 2.82 238 MET A N 1
ATOM 802 C CA . MET A 1 116 ? 11.759 7.539 25.001 1.00 2.48 238 MET A CA 1
ATOM 803 C C . MET A 1 116 ? 10.583 8.104 25.802 1.00 4.51 238 MET A C 1
ATOM 804 O O . MET A 1 116 ? 10.033 7.411 26.657 1.00 6.23 238 MET A O 1
ATOM 809 N N . LYS A 1 117 ? 10.215 9.359 25.566 1.00 3.04 239 LYS A N 1
ATOM 810 C CA . LYS A 1 117 ? 8.982 9.896 26.196 1.00 5.16 239 LYS A CA 1
ATOM 811 C C . LYS A 1 117 ? 7.748 9.179 25.644 1.00 3.95 239 LYS A C 1
ATOM 812 O O . LYS A 1 117 ? 6.795 8.874 26.387 1.00 3.70 239 LYS A O 1
ATOM 818 N N . MET A 1 118 ? 7.775 8.892 24.342 1.00 4.88 240 MET A N 1
ATOM 819 C CA . MET A 1 118 ? 6.670 8.152 23.733 1.00 5.06 240 MET A CA 1
ATOM 820 C C . MET A 1 118 ? 6.772 6.683 24.109 1.00 5.89 240 MET A C 1
ATOM 821 O O . MET A 1 118 ? 5.758 6.060 24.302 1.00 3.09 240 MET A O 1
ATOM 826 N N . ALA A 1 119 ? 7.987 6.123 24.211 1.00 5.98 241 ALA A N 1
ATOM 827 C CA . ALA A 1 119 ? 8.099 4.722 24.663 1.00 5.18 241 ALA A CA 1
ATOM 828 C C . ALA A 1 119 ? 7.470 4.550 26.044 1.00 5.20 241 ALA A C 1
ATOM 829 O O . ALA A 1 119 ? 6.679 3.623 26.273 1.00 5.61 241 ALA A O 1
ATOM 831 N N . ASN A 1 120 ? 7.859 5.446 26.951 1.00 2.93 242 ASN A N 1
ATOM 832 C CA . ASN A 1 120 ? 7.300 5.584 28.309 1.00 4.15 242 ASN A CA 1
ATOM 833 C C . ASN A 1 120 ? 5.761 5.713 28.251 1.00 5.12 242 ASN A C 1
ATOM 834 O O . ASN A 1 120 ? 5.045 4.959 28.885 1.00 3.40 242 ASN A O 1
ATOM 839 N N . MET A 1 121 ? 5.251 6.670 27.505 1.00 2.82 243 MET A N 1
ATOM 840 C CA . MET A 1 121 ? 3.807 6.958 27.620 1.00 3.37 243 MET A CA 1
ATOM 841 C C . MET A 1 121 ? 2.936 5.929 26.891 1.00 3.37 243 MET A C 1
ATOM 842 O O . MET A 1 121 ? 1.799 5.659 27.309 1.00 6.99 243 MET A O 1
ATOM 847 N N . ASP A 1 122 ? 3.467 5.323 25.831 1.00 3.28 244 ASP A N 1
ATOM 848 C CA . ASP A 1 122 ? 2.735 4.244 25.161 1.00 4.88 244 ASP A CA 1
ATOM 849 C C . ASP A 1 122 ? 2.567 3.074 26.140 1.00 5.68 244 ASP A C 1
ATOM 850 O O . ASP A 1 122 ? 1.525 2.422 26.165 1.00 5.74 244 ASP A O 1
ATOM 855 N N . PHE A 1 123 ? 3.572 2.809 26.968 1.00 4.45 245 PHE A N 1
ATOM 856 C CA . PHE A 1 123 ? 3.368 1.799 28.020 1.00 3.84 245 PHE A CA 1
ATOM 857 C C . PHE A 1 123 ? 2.344 2.243 29.065 1.00 5.89 245 PHE A C 1
ATOM 858 O O . PHE A 1 123 ? 1.447 1.502 29.424 1.00 3.55 245 PHE A O 1
ATOM 866 N N . VAL A 1 124 ? 2.498 3.457 29.574 1.00 3.21 246 VAL A N 1
ATOM 867 C CA . VAL A 1 124 ? 1.653 3.906 30.661 1.00 2.82 246 VAL A CA 1
ATOM 868 C C . VAL A 1 124 ? 0.168 3.906 30.268 1.00 7.40 246 VAL A C 1
ATOM 869 O O . VAL A 1 124 ? -0.721 3.575 31.076 1.00 3.99 246 VAL A O 1
ATOM 873 N N . PHE A 1 125 ? -0.103 4.254 29.018 1.00 2.36 247 PHE A N 1
ATOM 874 C CA . PHE A 1 125 ? -1.496 4.338 28.558 1.00 4.43 247 PHE A CA 1
ATOM 875 C C . PHE A 1 125 ? -1.937 3.105 27.796 1.00 5.29 247 PHE A C 1
ATOM 876 O O . PHE A 1 125 ? -2.716 3.179 26.823 1.00 5.57 247 PHE A O 1
ATOM 884 N N . ASP A 1 126 ? -1.420 1.966 28.244 1.00 7.49 248 ASP A N 1
ATOM 885 C CA . ASP A 1 126 ? -1.901 0.652 27.806 1.00 4.75 248 ASP A CA 1
ATOM 886 C C . ASP A 1 126 ? -1.844 0.429 26.307 1.00 12.78 248 ASP A C 1
ATOM 887 O O . ASP A 1 126 ? -2.773 -0.148 25.727 1.00 9.95 248 ASP A O 1
ATOM 892 N N . ARG A 1 127 ? -0.744 0.872 25.698 1.00 3.55 249 ARG A N 1
ATOM 893 C CA . ARG A 1 127 ? -0.525 0.751 24.261 1.00 4.88 249 ARG A CA 1
ATOM 894 C C . ARG A 1 127 ? -1.681 1.336 23.455 1.00 5.74 249 ARG A C 1
ATOM 895 O O . ARG A 1 127 ? -1.981 0.849 22.379 1.00 6.87 249 ARG A O 1
ATOM 903 N N . MET A 1 128 ? -2.306 2.399 23.946 1.00 4.64 250 MET A N 1
ATOM 904 C CA . MET A 1 128 ? -3.479 2.898 23.224 1.00 9.10 250 MET A CA 1
ATOM 905 C C . MET A 1 128 ? -3.073 3.509 21.892 1.00 4.08 250 MET A C 1
ATOM 906 O O . MET A 1 128 ? -3.888 3.591 20.988 1.00 5.50 250 MET A O 1
ATOM 911 N N . PHE A 1 129 ? -1.808 3.926 21.776 1.00 5.76 251 PHE A N 1
ATOM 912 C CA . PHE A 1 129 ? -1.274 4.495 20.522 1.00 7.10 251 PHE A CA 1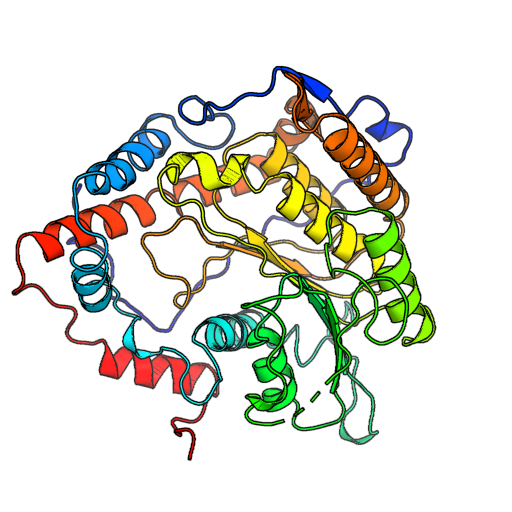
ATOM 913 C C . PHE A 1 129 ? -0.843 3.449 19.503 1.00 7.60 251 PHE A C 1
ATOM 914 O O . PHE A 1 129 ? -1.346 3.424 18.381 1.00 5.54 251 PHE A O 1
ATOM 922 N N . THR A 1 130 ? 0.040 2.548 19.902 1.00 4.70 252 THR A N 1
ATOM 923 C CA . THR A 1 130 ? 0.463 1.473 18.981 1.00 5.28 252 THR A CA 1
ATOM 924 C C . THR A 1 130 ? -0.522 0.302 18.778 1.00 7.86 252 THR A C 1
ATOM 925 O O . THR A 1 130 ? -0.384 -0.465 17.808 1.00 8.62 252 THR A O 1
ATOM 929 N N . ASN A 1 131 ? -1.479 0.146 19.691 1.00 6.34 253 ASN A N 1
ATOM 930 C CA . ASN A 1 131 ? -2.535 -0.864 19.567 1.00 6.47 253 ASN A CA 1
ATOM 931 C C . ASN A 1 131 ? -3.910 -0.244 19.894 1.00 7.47 253 ASN A C 1
ATOM 932 O O . ASN A 1 131 ? -4.543 -0.606 20.905 1.00 1.69 253 ASN A O 1
ATOM 937 N N . PRO A 1 132 ? -4.365 0.707 19.051 1.00 6.26 254 PRO A N 1
ATOM 938 C CA . PRO A 1 132 ? -5.604 1.431 19.370 1.00 4.82 254 PRO A CA 1
ATOM 939 C C . PRO A 1 132 ? -6.835 0.498 19.350 1.00 6.03 254 PRO A C 1
ATOM 940 O O . PRO A 1 132 ? -6.870 -0.454 18.558 1.00 6.31 254 PRO A O 1
ATOM 944 N N . ARG A 1 133 ? -7.797 0.744 20.243 1.00 4.22 255 ARG A N 1
ATOM 945 C CA . ARG A 1 133 ? -9.001 -0.087 20.344 1.00 3.53 255 ARG A CA 1
ATOM 946 C C . ARG A 1 133 ? -10.264 0.713 20.086 1.00 9.15 255 ARG A C 1
ATOM 947 O O . ARG A 1 133 ? -10.243 1.924 20.236 1.00 6.95 255 ARG A O 1
ATOM 955 N N . ASP A 1 134 ? -11.377 0.044 19.752 1.00 6.59 256 ASP A N 1
ATOM 956 C CA . ASP A 1 134 ? -12.674 0.738 19.721 1.00 4.61 256 ASP A CA 1
ATOM 957 C C . ASP A 1 134 ? -13.182 1.052 21.141 1.00 10.10 256 ASP A C 1
ATOM 958 O O . ASP A 1 134 ? -12.535 0.682 22.129 1.00 10.13 256 ASP A O 1
ATOM 963 N N . SER A 1 135 ? -14.295 1.762 21.283 1.00 8.85 257 SER A N 1
ATOM 964 C CA A SER A 1 135 ? -14.765 2.111 22.624 0.50 11.24 257 SER A CA 1
ATOM 965 C CA B SER A 1 135 ? -14.813 2.108 22.612 0.50 11.25 257 SER A CA 1
ATOM 966 C C . SER A 1 135 ? -15.042 0.885 23.494 1.00 7.55 257 SER A C 1
ATOM 967 O O . SER A 1 135 ? -15.077 0.990 24.728 1.00 6.66 257 SER A O 1
ATOM 972 N N . TYR A 1 136 ? -15.230 -0.271 22.859 1.00 8.01 258 TYR A N 1
ATOM 973 C CA . TYR A 1 136 ? -15.574 -1.488 23.602 1.00 7.35 258 TYR A CA 1
ATOM 974 C C . TYR A 1 136 ? -14.364 -2.350 23.898 1.00 9.42 258 TYR A C 1
ATOM 975 O O . TYR A 1 136 ? -14.510 -3.441 24.435 1.00 6.77 258 TYR A O 1
ATOM 984 N N . GLY A 1 137 ? -13.175 -1.862 23.541 1.00 8.91 259 GLY A N 1
ATOM 985 C CA . GLY A 1 137 ? -11.942 -2.535 23.921 1.00 6.49 259 GLY A CA 1
ATOM 986 C C . GLY A 1 137 ? -11.358 -3.474 22.885 1.00 9.26 259 GLY A C 1
ATOM 987 O O . GLY A 1 137 ? -10.369 -4.139 23.150 1.00 10.08 259 GLY A O 1
ATOM 988 N N . LYS A 1 138 ? -11.976 -3.561 21.713 1.00 8.05 260 LYS A N 1
ATOM 989 C CA . LYS A 1 138 ? -11.480 -4.472 20.693 1.00 8.28 260 LYS A CA 1
ATOM 990 C C . LYS A 1 138 ? -10.439 -3.799 19.801 1.00 6.28 260 LYS A C 1
ATOM 991 O O . LYS A 1 138 ? -10.702 -2.706 19.253 1.00 5.36 260 LYS A O 1
ATOM 997 N N . PRO A 1 139 ? -9.256 -4.442 19.639 1.00 6.92 261 PRO A N 1
ATOM 998 C CA . PRO A 1 139 ? -8.215 -3.807 18.806 1.00 9.69 261 PRO A CA 1
ATOM 999 C C . PRO A 1 139 ? -8.719 -3.518 17.391 1.00 9.25 261 PRO A C 1
ATOM 1000 O O . PRO A 1 139 ? -9.389 -4.359 16.808 1.00 6.52 261 PRO A O 1
ATOM 1004 N N . LEU A 1 140 ? -8.358 -2.345 16.869 1.00 9.04 262 LEU A N 1
ATOM 1005 C CA . LEU A 1 140 ? -8.775 -1.886 15.550 1.00 12.78 262 LEU A CA 1
ATOM 1006 C C . LEU A 1 140 ? -7.879 -2.426 14.430 1.00 15.21 262 LEU A C 1
ATOM 1007 O O . LEU A 1 140 ? -8.343 -2.647 13.327 1.00 10.71 262 LEU A O 1
ATOM 1012 N N . VAL A 1 141 ? -6.599 -2.644 14.713 1.00 6.37 263 VAL A N 1
ATOM 1013 C CA . VAL A 1 141 ? -5.655 -3.032 13.658 1.00 7.90 263 VAL A CA 1
ATOM 1014 C C . VAL A 1 141 ? -5.169 -4.488 13.816 1.00 10.83 263 VAL A C 1
ATOM 1015 O O . VAL A 1 141 ? -4.649 -4.897 14.872 1.00 7.91 263 VAL A O 1
ATOM 1019 N N . LYS A 1 142 ? -5.368 -5.280 12.772 1.00 9.35 264 LYS A N 1
ATOM 1020 C CA . LYS A 1 142 ? -5.033 -6.694 12.830 1.00 13.66 264 LYS A CA 1
ATOM 1021 C C . LYS A 1 142 ? -3.775 -6.952 12.016 1.00 12.56 264 LYS A C 1
ATOM 1022 O O . LYS A 1 142 ? -3.815 -6.960 10.791 1.00 11.56 264 LYS A O 1
ATOM 1026 N N . ASP A 1 143 ? -2.641 -7.112 12.691 1.00 9.04 265 ASP A N 1
ATOM 1027 C CA . ASP A 1 143 ? -1.392 -7.202 11.946 1.00 14.36 265 ASP A CA 1
ATOM 1028 C C . ASP A 1 143 ? -1.338 -8.470 11.075 1.00 14.86 265 ASP A C 1
ATOM 1029 O O . ASP A 1 143 ? -0.821 -8.440 9.967 1.00 16.61 265 ASP A O 1
ATOM 1034 N N . ARG A 1 144 ? -1.870 -9.574 11.589 1.00 18.66 266 ARG A N 1
ATOM 1035 C CA . ARG A 1 144 ? -1.960 -10.821 10.821 1.00 19.34 266 ARG A CA 1
ATOM 1036 C C . ARG A 1 144 ? -2.682 -10.625 9.469 1.00 24.44 266 ARG A C 1
ATOM 1037 O O . ARG A 1 144 ? -2.395 -11.321 8.499 1.00 26.02 266 ARG A O 1
ATOM 1045 N N . GLU A 1 145 ? -3.600 -9.667 9.398 1.00 17.56 267 GLU A N 1
ATOM 1046 C CA . GLU A 1 145 ? -4.314 -9.381 8.149 1.00 19.68 267 GLU A CA 1
ATOM 1047 C C . GLU A 1 145 ? -3.641 -8.264 7.349 1.00 22.92 267 GLU A C 1
ATOM 1048 O O . GLU A 1 145 ? -4.164 -7.801 6.331 1.00 15.90 267 GLU A O 1
ATOM 1054 N N . ALA A 1 146 ? -2.473 -7.841 7.816 1.00 14.58 268 ALA A N 1
ATOM 1055 C CA . ALA A 1 146 ? -1.741 -6.768 7.161 1.00 21.06 268 ALA A CA 1
ATOM 1056 C C . ALA A 1 146 ? -2.500 -5.435 7.196 1.00 13.09 268 ALA A C 1
ATOM 1057 O O . ALA A 1 146 ? -2.343 -4.619 6.311 1.00 13.65 268 ALA A O 1
ATOM 1059 N N . GLU A 1 147 ? -3.304 -5.210 8.233 1.00 14.51 269 GLU A N 1
ATOM 1060 C CA . GLU A 1 147 ? -3.952 -3.905 8.405 1.00 13.11 269 GLU A CA 1
ATOM 1061 C C . GLU A 1 147 ? -2.960 -2.843 8.874 1.00 9.64 269 GLU A C 1
ATOM 1062 O O . GLU A 1 147 ? -1.995 -3.167 9.574 1.00 16.15 269 GLU A O 1
ATOM 1068 N N . LEU A 1 148 ? -3.197 -1.594 8.464 1.00 9.06 270 LEU A N 1
ATOM 1069 C CA . LEU A 1 148 ? -2.275 -0.482 8.708 1.00 9.92 270 LEU A CA 1
ATOM 1070 C C . LEU A 1 148 ? -2.724 0.358 9.890 1.00 7.54 270 LEU A C 1
ATOM 1071 O O . LEU A 1 148 ? -3.916 0.686 10.044 1.00 7.34 270 LEU A O 1
ATOM 1076 N N . LEU A 1 149 ? -1.758 0.712 10.717 1.00 5.84 271 LEU A N 1
ATOM 1077 C CA . LEU A 1 149 ? -1.981 1.651 11.789 1.00 2.75 271 LEU A CA 1
ATOM 1078 C C . LEU A 1 149 ? -1.632 2.998 11.145 1.00 6.71 271 LEU A C 1
ATOM 1079 O O . LEU A 1 149 ? -0.540 3.165 10.613 1.00 10.73 271 LEU A O 1
ATOM 1084 N N . TYR A 1 150 ? -2.566 3.942 11.159 1.00 3.27 272 TYR A N 1
ATOM 1085 C CA . TYR A 1 150 ? -2.302 5.255 10.586 1.00 4.95 272 TYR A CA 1
ATOM 1086 C C . TYR A 1 150 ? -2.065 6.275 11.678 1.00 6.95 272 TYR A C 1
ATOM 1087 O O . TYR A 1 150 ? -2.909 6.436 12.562 1.00 5.10 272 TYR A O 1
ATOM 1096 N N . PHE A 1 151 ? -0.941 6.987 11.617 1.00 3.83 273 PHE A N 1
ATOM 1097 C CA . PHE A 1 151 ? -0.673 7.997 12.641 1.00 4.91 273 PHE A CA 1
ATOM 1098 C C . PHE A 1 151 ? -0.149 9.282 12.057 1.00 4.07 273 PHE A C 1
ATOM 1099 O O . PHE A 1 151 ? 0.312 9.310 10.919 1.00 4.97 273 PHE A O 1
ATOM 1107 N N . ALA A 1 152 ? -0.198 10.350 12.848 1.00 5.42 274 ALA A N 1
ATOM 1108 C CA . ALA A 1 152 ? 0.396 11.618 12.433 1.00 3.61 274 ALA A CA 1
ATOM 1109 C C . ALA A 1 152 ? 1.270 12.178 13.553 1.00 5.38 274 ALA A C 1
ATOM 1110 O O . ALA A 1 152 ? 1.061 11.835 14.716 1.00 1.79 274 ALA A O 1
ATOM 1112 N N . ASP A 1 153 ? 2.254 13.009 13.184 1.00 3.41 275 ASP A N 1
ATOM 1113 C CA . ASP A 1 153 ? 3.244 13.576 14.131 1.00 2.04 275 ASP A CA 1
ATOM 1114 C C . ASP A 1 153 ? 3.529 15.019 13.671 1.00 7.25 275 ASP A C 1
ATOM 1115 O O . ASP A 1 153 ? 4.040 15.215 12.571 1.00 5.77 275 ASP A O 1
ATOM 1120 N N . VAL A 1 154 ? 3.168 16.017 14.478 1.00 3.82 276 VAL A N 1
ATOM 1121 C CA . VAL A 1 154 ? 3.364 17.417 14.102 1.00 3.74 276 VAL A CA 1
ATOM 1122 C C . VAL A 1 154 ? 4.235 18.138 15.139 1.00 5.46 276 VAL A C 1
ATOM 1123 O O . VAL A 1 154 ? 4.258 17.751 16.319 1.00 2.95 276 VAL A O 1
ATOM 1127 N N . CYS A 1 155 ? 4.971 19.163 14.685 1.00 2.83 277 CYS A N 1
ATOM 1128 C CA . CYS A 1 155 ? 5.902 19.884 15.548 1.00 6.75 277 CYS A CA 1
ATOM 1129 C C . CYS A 1 155 ? 6.855 18.837 16.125 1.00 12.76 277 CYS A C 1
ATOM 1130 O O . CYS A 1 155 ? 6.956 18.659 17.347 1.00 7.08 277 CYS A O 1
ATOM 1133 N N . ALA A 1 156 ? 7.552 18.168 15.206 1.00 8.13 278 ALA A N 1
ATOM 1134 C CA . ALA A 1 156 ? 7.947 16.795 15.369 1.00 4.87 278 ALA A CA 1
ATOM 1135 C C . ALA A 1 156 ? 9.386 16.491 14.955 1.00 7.66 278 ALA A C 1
ATOM 1136 O O . ALA A 1 156 ? 9.855 15.382 15.171 1.00 9.24 278 ALA A O 1
ATOM 1138 N N . GLY A 1 157 ? 10.065 17.428 14.309 1.00 7.83 279 GLY A N 1
ATOM 1139 C CA . GLY A 1 157 ? 11.441 17.169 13.881 1.00 5.38 279 GLY A CA 1
ATOM 1140 C C . GLY A 1 157 ? 12.329 17.149 15.114 1.00 9.36 279 GLY A C 1
ATOM 1141 O O . GLY A 1 157 ? 12.072 17.892 16.064 1.00 5.26 279 GLY A O 1
ATOM 1142 N N . PRO A 1 158 ? 13.379 16.315 15.120 1.00 4.45 280 PRO A N 1
ATOM 1143 C CA . PRO A 1 158 ? 13.888 15.418 14.076 1.00 7.55 280 PRO A CA 1
ATOM 1144 C C . PRO A 1 158 ? 13.102 14.123 13.884 1.00 6.68 280 PRO A C 1
ATOM 1145 O O . PRO A 1 158 ? 13.365 13.439 12.886 1.00 10.72 280 PRO A O 1
ATOM 1149 N N . GLY A 1 159 ? 12.203 13.764 14.807 1.00 7.98 281 GLY A N 1
ATOM 1150 C CA . GLY A 1 159 ? 11.321 12.635 14.570 1.00 2.90 281 GLY A CA 1
ATOM 1151 C C . GLY A 1 159 ? 11.347 11.448 15.519 1.00 4.30 281 GLY A C 1
ATOM 1152 O O . GLY A 1 159 ? 10.832 10.388 15.179 1.00 6.27 281 GLY A O 1
ATOM 1153 N N . GLY A 1 160 ? 11.892 11.627 16.715 1.00 4.44 282 GLY A N 1
ATOM 1154 C CA . GLY A 1 160 ? 11.914 10.554 17.702 1.00 7.06 282 GLY A CA 1
ATOM 1155 C C . GLY A 1 160 ? 10.581 9.880 18.025 1.00 6.84 282 GLY A C 1
ATOM 1156 O O . GLY A 1 160 ? 10.512 8.658 18.188 1.00 3.99 282 GLY A O 1
ATOM 1157 N N . PHE A 1 161 ? 9.519 10.664 18.159 1.00 3.66 283 PHE A N 1
ATOM 1158 C CA . PHE A 1 161 ? 8.226 10.089 18.513 1.00 2.08 283 PHE A CA 1
ATOM 1159 C C . PHE A 1 161 ? 7.848 9.099 17.412 1.00 5.33 283 PHE A C 1
ATOM 1160 O O . PHE A 1 161 ? 7.332 8.008 17.681 1.00 4.43 283 PHE A O 1
ATOM 1168 N N . SER A 1 162 ? 8.089 9.490 16.166 1.00 3.24 284 SER A N 1
ATOM 1169 C CA . SER A 1 162 ? 7.735 8.628 15.033 1.00 4.44 284 SER A CA 1
ATOM 1170 C C . SER A 1 162 ? 8.651 7.439 14.912 1.00 4.39 284 SER A C 1
ATOM 1171 O O . SER A 1 162 ? 8.208 6.343 14.556 1.00 6.34 284 SER A O 1
ATOM 1174 N N . GLU A 1 163 ? 9.930 7.653 15.193 1.00 3.84 285 GLU A N 1
ATOM 1175 C CA . GLU A 1 163 ? 10.869 6.548 15.180 1.00 6.53 285 GLU A CA 1
ATOM 1176 C C . GLU A 1 163 ? 10.382 5.484 16.156 1.00 3.57 285 GLU A C 1
ATOM 1177 O O . GLU A 1 163 ? 10.392 4.294 15.847 1.00 5.18 285 GLU A O 1
ATOM 1183 N N . TYR A 1 164 ? 9.966 5.908 17.341 1.00 2.97 286 TYR A N 1
ATOM 1184 C CA . TYR A 1 164 ? 9.471 4.945 18.321 1.00 5.55 286 TYR A CA 1
ATOM 1185 C C . TYR A 1 164 ? 8.298 4.132 17.753 1.00 5.78 286 TYR A C 1
ATOM 1186 O O . TYR A 1 164 ? 8.297 2.896 17.822 1.00 4.40 286 TYR A O 1
ATOM 1195 N N . VAL A 1 165 ? 7.319 4.823 17.170 1.00 2.74 287 VAL A N 1
ATOM 1196 C CA . VAL A 1 165 ? 6.093 4.170 16.709 1.00 5.22 287 VAL A CA 1
ATOM 1197 C C . VAL A 1 165 ? 6.428 3.124 15.663 1.00 8.21 287 VAL A C 1
ATOM 1198 O O . VAL A 1 165 ? 5.974 1.975 15.750 1.00 4.08 287 VAL A O 1
ATOM 1202 N N . LEU A 1 166 ? 7.266 3.521 14.710 1.00 4.88 288 LEU A N 1
ATOM 1203 C CA . LEU A 1 166 ? 7.707 2.647 13.623 1.00 5.05 288 LEU A CA 1
ATOM 1204 C C . LEU A 1 166 ? 8.537 1.454 14.105 1.00 7.50 288 LEU A C 1
ATOM 1205 O O . LEU A 1 166 ? 8.374 0.332 13.619 1.00 6.63 288 LEU A O 1
ATOM 1210 N N . TRP A 1 167 ? 9.420 1.691 15.069 1.00 3.70 289 TRP A N 1
ATOM 1211 C CA . TRP A 1 167 ? 10.173 0.603 15.688 1.00 5.39 289 TRP A CA 1
ATOM 1212 C C . TRP A 1 167 ? 9.270 -0.389 16.444 1.00 11.76 289 TRP A C 1
ATOM 1213 O O . TRP A 1 167 ? 9.403 -1.611 16.295 1.00 8.97 289 TRP A O 1
ATOM 1224 N N . ARG A 1 168 ? 8.323 0.115 17.227 1.00 5.65 290 ARG A N 1
ATOM 1225 C CA . ARG A 1 168 ? 7.429 -0.796 17.948 1.00 7.39 290 ARG A CA 1
ATOM 1226 C C . ARG A 1 168 ? 6.609 -1.632 16.963 1.00 10.67 290 ARG A C 1
ATOM 1227 O O . ARG A 1 168 ? 6.443 -2.832 17.134 1.00 7.06 290 ARG A O 1
ATOM 1235 N N . LYS A 1 169 ? 6.066 -0.999 15.933 1.00 7.05 291 LYS A N 1
ATOM 1236 C CA . LYS A 1 169 ? 5.239 -1.734 14.980 1.00 5.35 291 LYS A CA 1
ATOM 1237 C C . LYS A 1 169 ? 6.025 -2.673 14.046 1.00 11.13 291 LYS A C 1
ATOM 1238 O O . LYS A 1 169 ? 5.493 -3.711 13.623 1.00 12.33 291 LYS A O 1
ATOM 1244 N N . LYS A 1 170 ? 7.261 -2.285 13.713 1.00 6.09 292 LYS A N 1
ATOM 1245 C CA . LYS A 1 170 ? 8.174 -3.024 12.799 1.00 10.43 292 LYS A CA 1
ATOM 1246 C C . LYS A 1 170 ? 7.772 -2.917 11.315 1.00 15.01 292 LYS A C 1
ATOM 1247 O O . LYS A 1 170 ? 8.626 -2.743 10.445 1.00 12.80 292 LYS A O 1
ATOM 1253 N N . TRP A 1 171 ? 6.473 -3.024 11.048 1.00 7.01 293 TRP A N 1
ATOM 1254 C CA . TRP A 1 171 ? 5.896 -2.870 9.714 1.00 8.96 293 TRP A CA 1
ATOM 1255 C C . TRP A 1 171 ? 4.420 -2.512 9.842 1.00 12.58 293 TRP A C 1
ATOM 1256 O O . TRP A 1 171 ? 3.893 -2.506 10.949 1.00 8.17 293 TRP A O 1
ATOM 1267 N N . HIS A 1 172 ? 3.772 -2.211 8.717 1.00 7.60 294 HIS A N 1
ATOM 1268 C CA . HIS A 1 172 ? 2.319 -1.978 8.674 1.00 9.33 294 HIS A CA 1
ATOM 1269 C C . HIS A 1 172 ? 1.886 -0.738 9.465 1.00 7.32 294 HIS A C 1
ATOM 1270 O O . HIS A 1 172 ? 0.761 -0.676 9.944 1.00 8.68 294 HIS A O 1
ATOM 1277 N N . ALA A 1 173 ? 2.791 0.228 9.600 1.00 7.62 295 ALA A N 1
ATOM 1278 C CA . ALA A 1 173 ? 2.479 1.519 10.230 1.00 7.76 295 ALA A CA 1
ATOM 1279 C C . ALA A 1 173 ? 2.793 2.650 9.263 1.00 6.40 295 ALA A C 1
ATOM 1280 O O . ALA A 1 173 ? 3.942 2.839 8.855 1.00 10.30 295 ALA A O 1
ATOM 1282 N N . LYS A 1 174 ? 1.770 3.421 8.926 1.00 5.54 296 LYS A N 1
ATOM 1283 C CA . LYS A 1 174 ? 1.909 4.521 7.976 1.00 5.92 296 LYS A CA 1
ATOM 1284 C C . LYS A 1 174 ? 1.782 5.856 8.689 1.00 6.58 296 LYS A C 1
ATOM 1285 O O . LYS A 1 174 ? 0.718 6.154 9.262 1.00 7.69 296 LYS A O 1
ATOM 1291 N N . GLY A 1 175 ? 2.841 6.667 8.649 1.00 6.39 297 GLY A N 1
ATOM 1292 C CA . GLY A 1 175 ? 2.811 7.965 9.330 1.00 5.68 297 GLY A CA 1
ATOM 1293 C C . GLY A 1 175 ? 2.836 9.178 8.402 1.00 10.87 297 GLY A C 1
ATOM 1294 O O . GLY A 1 175 ? 3.392 9.111 7.303 1.00 8.22 297 GLY A O 1
ATOM 1295 N N . PHE A 1 176 ? 2.234 10.283 8.851 1.00 5.95 298 PHE A N 1
ATOM 1296 C CA . PHE A 1 176 ? 2.300 11.571 8.151 1.00 3.90 298 PHE A CA 1
ATOM 1297 C C . PHE A 1 176 ? 2.826 12.597 9.135 1.00 4.14 298 PHE A C 1
ATOM 1298 O O . PHE A 1 176 ? 2.357 12.641 10.265 1.00 5.65 298 PHE A O 1
ATOM 1306 N N . GLY A 1 177 ? 3.805 13.407 8.721 1.00 7.71 299 GLY A N 1
ATOM 1307 C CA . GLY A 1 177 ? 4.377 14.410 9.606 1.00 4.74 299 GLY A CA 1
ATOM 1308 C C . GLY A 1 177 ? 4.341 15.821 9.054 1.00 8.80 299 GLY A C 1
ATOM 1309 O O . GLY A 1 177 ? 4.323 16.022 7.831 1.00 9.36 299 GLY A O 1
ATOM 1310 N N . MET A 1 178 ? 4.355 16.812 9.945 1.00 6.08 300 MET A N 1
ATOM 1311 C CA . MET A 1 178 ? 4.586 18.202 9.532 1.00 7.48 300 MET A CA 1
ATOM 1312 C C . MET A 1 178 ? 5.376 18.959 10.581 1.00 9.04 300 MET A C 1
ATOM 1313 O O . MET A 1 178 ? 4.944 19.047 11.731 1.00 8.50 300 MET A O 1
ATOM 1318 N N . THR A 1 179 ? 6.509 19.524 10.171 1.00 7.92 301 THR A N 1
ATOM 1319 C CA . THR A 1 179 ? 7.395 20.253 11.067 1.00 4.92 301 THR A CA 1
ATOM 1320 C C . THR A 1 179 ? 8.126 21.351 10.255 1.00 9.42 301 THR A C 1
ATOM 1321 O O . THR A 1 179 ? 8.218 21.259 9.030 1.00 8.05 301 THR A O 1
ATOM 1325 N N . LEU A 1 180 ? 8.583 22.405 10.921 1.00 6.94 302 LEU A N 1
ATOM 1326 C CA . LEU A 1 180 ? 9.319 23.483 10.240 1.00 8.45 302 LEU A CA 1
ATOM 1327 C C . LEU A 1 180 ? 10.574 22.976 9.530 1.00 13.22 302 LEU A C 1
ATOM 1328 O O . LEU A 1 180 ? 11.239 22.054 10.005 1.00 7.80 302 LEU A O 1
ATOM 1333 N N . LYS A 1 181 ? 10.927 23.618 8.418 1.00 11.72 303 LYS A N 1
ATOM 1334 C CA . LYS A 1 181 ? 12.176 23.318 7.744 1.00 11.89 303 LYS A CA 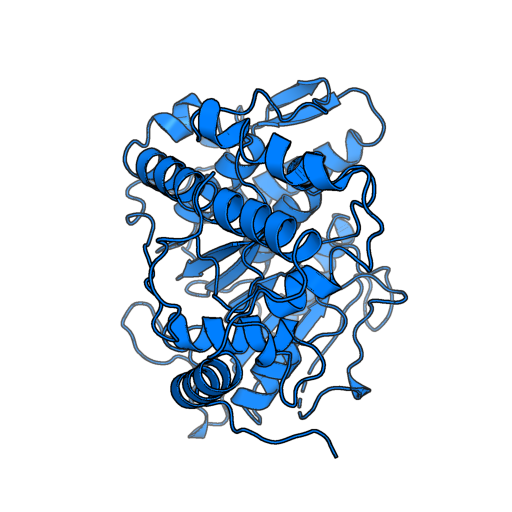1
ATOM 1335 C C . LYS A 1 181 ? 13.316 23.877 8.565 1.00 18.37 303 LYS A C 1
ATOM 1336 O O . LYS A 1 181 ? 13.102 24.611 9.527 1.00 18.69 303 LYS A O 1
ATOM 1342 N N . GLY A 1 182 ? 14.534 23.528 8.193 1.00 19.93 304 GLY A N 1
ATOM 1343 C CA . GLY A 1 182 ? 15.676 24.073 8.883 1.00 12.74 304 GLY A CA 1
ATOM 1344 C C . GLY A 1 182 ? 16.427 23.054 9.692 1.00 14.68 304 GLY A C 1
ATOM 1345 O O . GLY A 1 182 ? 16.366 21.855 9.418 1.00 15.56 304 GLY A O 1
ATOM 1346 N N . PRO A 1 183 ? 17.163 23.530 10.696 1.00 17.59 305 PRO A N 1
ATOM 1347 C CA . PRO A 1 183 ? 18.034 22.698 11.539 1.00 22.48 305 PRO A CA 1
ATOM 1348 C C . PRO A 1 183 ? 17.281 21.596 12.294 1.00 18.18 305 PRO A C 1
ATOM 1349 O O . PRO A 1 183 ? 17.875 20.559 12.601 1.00 12.84 305 PRO A O 1
ATOM 1353 N N . ASN A 1 184 ? 16.004 21.832 12.599 1.00 14.88 306 ASN A N 1
ATOM 1354 C CA . ASN A 1 184 ? 15.221 20.869 13.361 1.00 16.59 306 ASN A CA 1
ATOM 1355 C C . ASN A 1 184 ? 14.224 20.100 12.528 1.00 12.49 306 ASN A C 1
ATOM 1356 O O . ASN A 1 184 ? 13.239 19.584 13.061 1.00 10.24 306 ASN A O 1
ATOM 1361 N N . ASP A 1 185 ? 14.481 20.032 11.224 1.00 11.03 307 ASP A N 1
ATOM 1362 C CA . ASP A 1 185 ? 13.625 19.297 10.292 1.00 12.33 307 ASP A CA 1
ATOM 1363 C C . ASP A 1 185 ? 13.737 17.804 10.609 1.00 14.35 307 ASP A C 1
ATOM 1364 O O . ASP A 1 185 ? 14.648 17.386 11.338 1.00 8.38 307 ASP A O 1
ATOM 1369 N N . PHE A 1 186 ? 12.833 16.998 10.055 1.00 9.96 308 PHE A N 1
ATOM 1370 C CA . PHE A 1 186 ? 12.947 15.536 10.171 1.00 9.65 308 PHE A CA 1
ATOM 1371 C C . PHE A 1 186 ? 14.301 15.056 9.674 1.00 19.57 308 PHE A C 1
ATOM 1372 O O . PHE A 1 186 ? 14.837 15.608 8.710 1.00 13.39 308 PHE A O 1
ATOM 1380 N N . LYS A 1 187 ? 14.837 14.042 10.351 1.00 15.09 309 LYS A N 1
ATOM 1381 C CA . LYS A 1 187 ? 16.055 13.340 9.955 1.00 14.63 309 LYS A CA 1
ATOM 1382 C C . LYS A 1 187 ? 15.721 11.879 9.778 1.00 15.66 309 LYS A C 1
ATOM 1383 O O . LYS A 1 187 ? 16.127 11.043 10.583 1.00 14.64 309 LYS A O 1
ATOM 1387 N N . LEU A 1 188 ? 14.960 11.571 8.737 1.00 10.86 310 LEU A N 1
ATOM 1388 C CA . LEU A 1 188 ? 14.507 10.198 8.505 1.00 17.51 310 LEU A CA 1
ATOM 1389 C C . LEU A 1 188 ? 15.664 9.197 8.395 1.00 18.38 310 LEU A C 1
ATOM 1390 O O . LEU A 1 188 ? 15.517 8.026 8.718 1.00 15.93 310 LEU A O 1
ATOM 1395 N N . GLU A 1 189 ? 16.818 9.677 7.958 1.00 16.51 311 GLU A N 1
ATOM 1396 C CA . GLU A 1 189 ? 18.003 8.831 7.809 1.00 19.39 311 GLU A CA 1
ATOM 1397 C C . GLU A 1 189 ? 18.494 8.305 9.143 1.00 22.13 311 GLU A C 1
ATOM 1398 O O . GLU A 1 189 ? 19.201 7.303 9.195 1.00 20.51 311 GLU A O 1
ATOM 1404 N N . ASP A 1 190 ? 18.138 8.988 10.223 1.00 16.75 312 ASP A N 1
ATOM 1405 C CA . ASP A 1 190 ? 18.632 8.616 11.543 1.00 16.77 312 ASP A CA 1
ATOM 1406 C C . ASP A 1 190 ? 17.720 7.641 12.269 1.00 13.80 312 ASP A C 1
ATOM 1407 O O . ASP A 1 190 ? 18.002 7.253 13.409 1.00 14.46 312 ASP A O 1
ATOM 1412 N N . PHE A 1 191 ? 16.614 7.275 11.632 1.00 13.21 313 PHE A N 1
ATOM 1413 C CA . PHE A 1 191 ? 15.651 6.358 12.238 1.00 12.00 313 PHE A CA 1
ATOM 1414 C C . PHE A 1 191 ? 16.240 4.938 12.376 1.00 22.48 313 PHE A C 1
ATOM 1415 O O . PHE A 1 191 ? 16.800 4.395 11.415 1.00 16.64 313 PHE A O 1
ATOM 1423 N N . TYR A 1 192 ? 16.083 4.334 13.556 1.00 22.41 314 TYR A N 1
ATOM 1424 C CA . TYR A 1 192 ? 16.628 2.993 13.831 1.00 20.41 314 TYR A CA 1
ATOM 1425 C C . TYR A 1 192 ? 16.026 1.967 12.880 1.00 32.16 314 TYR A C 1
ATOM 1426 O O . TYR A 1 192 ? 16.735 1.124 12.315 1.00 34.06 314 TYR A O 1
ATOM 1435 N N . SER A 1 193 ? 14.710 2.049 12.720 1.00 23.14 315 SER A N 1
ATOM 1436 C CA . SER A 1 193 ? 13.984 1.249 11.740 1.00 36.97 315 SER A CA 1
ATOM 1437 C C . SER A 1 193 ? 13.369 2.134 10.651 1.00 23.25 315 SER A C 1
ATOM 1438 O O . SER A 1 193 ? 12.874 1.645 9.632 1.00 42.13 315 SER A O 1
ATOM 1441 N N . PHE A 1 199 ? 6.922 6.660 5.846 1.00 17.48 321 PHE A N 1
ATOM 1442 C CA . PHE A 1 199 ? 6.678 7.908 6.589 1.00 12.11 321 PHE A CA 1
ATOM 1443 C C . PHE A 1 199 ? 6.766 9.098 5.640 1.00 15.36 321 PHE A C 1
ATOM 1444 O O . PHE A 1 199 ? 7.754 9.230 4.922 1.00 14.57 321 PHE A O 1
ATOM 1452 N N . GLU A 1 200 ? 5.748 9.959 5.655 1.00 11.20 322 GLU A N 1
ATOM 1453 C CA . GLU A 1 200 ? 5.632 11.056 4.693 1.00 9.77 322 GLU A CA 1
ATOM 1454 C C . GLU A 1 200 ? 5.624 12.403 5.372 1.00 5.73 322 GLU A C 1
ATOM 1455 O O . GLU A 1 200 ? 4.600 12.821 5.905 1.00 8.52 322 GLU A O 1
ATOM 1461 N N . PRO A 1 201 ? 6.766 13.080 5.371 1.00 6.13 323 PRO A N 1
ATOM 1462 C CA . PRO A 1 201 ? 6.752 14.470 5.817 1.00 9.22 323 PRO A CA 1
ATOM 1463 C C . PRO A 1 201 ? 6.033 15.338 4.784 1.00 14.78 323 PRO A C 1
ATOM 1464 O O . PRO A 1 201 ? 6.077 15.053 3.598 1.00 14.02 323 PRO A O 1
ATOM 1468 N N . TYR A 1 202 ? 5.347 16.374 5.248 1.00 6.84 324 TYR A N 1
ATOM 1469 C CA . TYR A 1 202 ? 4.545 17.223 4.379 1.00 7.20 324 TYR A CA 1
ATOM 1470 C C . TYR A 1 202 ? 4.748 18.661 4.854 1.00 11.86 324 TYR A C 1
ATOM 1471 O O . TYR A 1 202 ? 4.844 18.900 6.059 1.00 10.25 324 TYR A O 1
ATOM 1480 N N . TYR A 1 203 ? 4.881 19.615 3.933 1.00 7.05 325 TYR A N 1
ATOM 1481 C CA . TYR A 1 203 ? 5.236 20.975 4.359 1.00 14.36 325 TYR A CA 1
ATOM 1482 C C . TYR A 1 203 ? 4.165 22.034 4.102 1.00 15.06 325 TYR A C 1
ATOM 1483 O O . TYR A 1 203 ? 4.339 23.213 4.429 1.00 12.24 325 TYR A O 1
ATOM 1492 N N . GLY A 1 204 ? 3.056 21.606 3.512 1.00 13.88 326 GLY A N 1
ATOM 1493 C CA . GLY A 1 204 ? 1.915 22.485 3.335 1.00 13.89 326 GLY A CA 1
ATOM 1494 C C . GLY A 1 204 ? 1.622 22.909 1.908 1.00 15.22 326 GLY A C 1
ATOM 1495 O O . GLY A 1 204 ? 0.818 23.816 1.725 1.00 37.64 326 GLY A O 1
ATOM 1496 N N . GLU A 1 205 ? 2.265 22.303 0.904 1.00 17.17 327 GLU A N 1
ATOM 1497 C CA . GLU A 1 205 ? 2.006 22.688 -0.509 1.00 35.95 327 GLU A CA 1
ATOM 1498 C C . GLU A 1 205 ? 2.003 21.550 -1.546 1.00 33.55 327 GLU A C 1
ATOM 1499 O O . GLU A 1 205 ? 1.833 21.782 -2.759 1.00 24.51 327 GLU A O 1
ATOM 1505 N N . GLY A 1 206 ? 2.171 20.321 -1.076 1.00 31.84 328 GLY A N 1
ATOM 1506 C CA . GLY A 1 206 ? 2.281 19.187 -1.976 1.00 28.65 328 GLY A CA 1
ATOM 1507 C C . GLY A 1 206 ? 3.734 18.752 -2.061 1.00 33.79 328 GLY A C 1
ATOM 1508 O O . GLY A 1 206 ? 4.640 19.600 -2.150 1.00 32.83 328 GLY A O 1
ATOM 1509 N N . GLY A 1 207 ? 3.962 17.439 -2.008 1.00 22.17 329 GLY A N 1
ATOM 1510 C CA . GLY A 1 207 ? 5.314 16.903 -2.045 1.00 40.06 329 GLY A CA 1
ATOM 1511 C C . GLY A 1 207 ? 6.210 17.454 -0.939 1.00 39.98 329 GLY A C 1
ATOM 1512 O O . GLY A 1 207 ? 5.863 17.381 0.245 1.00 33.19 329 GLY A O 1
ATOM 1513 N N . ILE A 1 208 ? 7.351 18.020 -1.334 1.00 35.76 330 ILE A N 1
ATOM 1514 C CA . ILE A 1 208 ? 8.324 18.575 -0.393 1.00 35.66 330 ILE A CA 1
ATOM 1515 C C . ILE A 1 208 ? 8.169 20.098 -0.236 1.00 33.59 330 ILE A C 1
ATOM 1516 O O . ILE A 1 208 ? 8.930 20.735 0.502 1.00 25.15 330 ILE A O 1
ATOM 1521 N N . ASP A 1 209 ? 7.178 20.684 -0.908 1.00 21.52 331 ASP A N 1
ATOM 1522 C CA . ASP A 1 209 ? 7.059 22.145 -0.915 1.00 27.98 331 ASP A CA 1
ATOM 1523 C C . ASP A 1 209 ? 6.267 22.699 0.263 1.00 30.93 331 ASP A C 1
ATOM 1524 O O . ASP A 1 209 ? 5.303 22.049 0.732 1.00 18.45 331 ASP A O 1
ATOM 1529 N N . GLY A 1 210 ? 6.681 23.898 0.714 1.00 24.39 332 GLY A N 1
ATOM 1530 C CA . GLY A 1 210 ? 6.105 24.588 1.864 1.00 13.83 332 GLY A CA 1
ATOM 1531 C C . GLY A 1 210 ? 7.087 24.863 2.999 1.00 12.07 332 GLY A C 1
ATOM 1532 O O . GLY A 1 210 ? 8.231 24.422 2.954 1.00 10.41 332 GLY A O 1
ATOM 1533 N N . ASP A 1 211 ? 6.651 25.594 4.026 1.00 13.18 333 ASP A N 1
ATOM 1534 C CA . ASP A 1 211 ? 7.545 25.885 5.158 1.00 12.64 333 ASP A CA 1
ATOM 1535 C C . ASP A 1 211 ? 7.268 25.039 6.415 1.00 10.76 333 ASP A C 1
ATOM 1536 O O . ASP A 1 211 ? 7.981 25.153 7.416 1.00 9.97 333 ASP A O 1
ATOM 1541 N N . GLY A 1 212 ? 6.222 24.217 6.354 1.00 8.89 334 GLY A N 1
ATOM 1542 C CA . GLY A 1 212 ? 5.866 23.312 7.441 1.00 9.97 334 GLY A CA 1
ATOM 1543 C C . GLY A 1 212 ? 5.322 23.991 8.697 1.00 18.52 334 GLY A C 1
ATOM 1544 O O . GLY A 1 212 ? 5.235 23.348 9.754 1.00 8.08 334 GLY A O 1
ATOM 1545 N N . ASP A 1 213 ? 4.945 25.272 8.588 1.00 6.96 335 ASP A N 1
ATOM 1546 C CA . ASP A 1 213 ? 4.500 26.074 9.746 1.00 8.45 335 ASP A CA 1
ATOM 1547 C C . ASP A 1 213 ? 3.028 25.771 10.111 1.00 11.30 335 ASP A C 1
ATOM 1548 O O . ASP A 1 213 ? 2.105 26.104 9.364 1.00 8.88 335 ASP A O 1
ATOM 1553 N N . ILE A 1 214 ? 2.809 25.148 11.264 1.00 12.11 336 ILE A N 1
ATOM 1554 C CA . ILE A 1 214 ? 1.462 24.711 11.641 1.00 7.09 336 ILE A CA 1
ATOM 1555 C C . ILE A 1 214 ? 0.565 25.879 12.030 1.00 5.28 336 ILE A C 1
ATOM 1556 O O . ILE A 1 214 ? -0.651 25.706 12.224 1.00 8.63 336 ILE A O 1
ATOM 1561 N N . THR A 1 215 ? 1.126 27.081 12.113 1.00 9.04 337 THR A N 1
ATOM 1562 C CA . THR A 1 215 ? 0.310 28.223 12.531 1.00 5.04 337 THR A CA 1
ATOM 1563 C C . THR A 1 215 ? -0.323 28.976 11.355 1.00 13.83 337 THR A C 1
ATOM 1564 O O . THR A 1 215 ? -1.182 29.824 11.562 1.00 9.22 337 THR A O 1
ATOM 1568 N N . ARG A 1 216 ? 0.100 28.673 10.133 1.00 13.10 338 ARG A N 1
ATOM 1569 C CA . ARG A 1 216 ? -0.518 29.281 8.947 1.00 13.81 338 ARG A CA 1
ATOM 1570 C C . ARG A 1 216 ? -1.754 28.508 8.497 1.00 12.58 338 ARG A C 1
ATOM 1571 O O . ARG A 1 216 ? -1.688 27.312 8.250 1.00 7.09 338 ARG A O 1
ATOM 1579 N N . PRO A 1 217 ? -2.899 29.195 8.387 1.00 12.12 339 PRO A N 1
ATOM 1580 C CA . PRO A 1 217 ? -4.144 28.485 8.071 1.00 14.77 339 PRO A CA 1
ATOM 1581 C C . PRO A 1 217 ? -4.070 27.618 6.809 1.00 11.34 339 PRO A C 1
ATOM 1582 O O . PRO A 1 217 ? -4.602 26.504 6.794 1.00 10.67 339 PRO A O 1
ATOM 1586 N N . GLU A 1 218 ? -3.437 28.118 5.759 1.00 10.82 340 GLU A N 1
ATOM 1587 C CA . GLU A 1 218 ? -3.315 27.335 4.528 1.00 15.75 340 GLU A CA 1
ATOM 1588 C C . GLU A 1 218 ? -2.532 26.034 4.740 1.00 14.45 340 GLU A C 1
ATOM 1589 O O . GLU A 1 218 ? -2.842 25.020 4.116 1.00 18.23 340 GLU A O 1
ATOM 1595 N N . ASN A 1 219 ? -1.504 26.064 5.589 1.00 12.61 341 ASN A N 1
ATOM 1596 C CA . ASN A 1 219 ? -0.760 24.837 5.908 1.00 14.35 341 ASN A CA 1
ATOM 1597 C C . ASN A 1 219 ? -1.631 23.841 6.684 1.00 6.40 341 ASN A C 1
ATOM 1598 O O . ASN A 1 219 ? -1.566 22.636 6.464 1.00 11.42 341 ASN A O 1
ATOM 1603 N N . ILE A 1 220 ? -2.436 24.355 7.604 1.00 10.75 342 ILE A N 1
ATOM 1604 C CA . ILE A 1 220 ? -3.328 23.503 8.381 1.00 9.66 342 ILE A CA 1
ATOM 1605 C C . ILE A 1 220 ? -4.266 22.766 7.428 1.00 11.13 342 ILE A C 1
ATOM 1606 O O . ILE A 1 220 ? -4.374 21.535 7.454 1.00 7.93 342 ILE A O 1
ATOM 1611 N N . SER A 1 221 ? -4.912 23.530 6.552 1.00 11.77 343 SER A N 1
ATOM 1612 C CA . SER A 1 221 ? -5.901 22.968 5.625 1.00 12.57 343 SER A CA 1
ATOM 1613 C C . SER A 1 221 ? -5.282 21.985 4.656 1.00 11.48 343 SER A C 1
ATOM 1614 O O . SER A 1 221 ? -5.853 20.918 4.408 1.00 12.33 343 SER A O 1
ATOM 1617 N N . ALA A 1 222 ? -4.116 22.347 4.120 1.00 11.40 344 ALA A N 1
ATOM 1618 C CA . ALA A 1 222 ? -3.394 21.472 3.204 1.00 12.61 344 ALA A CA 1
ATOM 1619 C C . ALA A 1 222 ? -2.975 20.144 3.871 1.00 11.37 344 ALA A C 1
ATOM 1620 O O . ALA A 1 222 ? -3.102 19.084 3.276 1.00 7.23 344 ALA A O 1
ATOM 1622 N N . PHE A 1 223 ? -2.451 20.203 5.096 1.00 10.61 345 PHE A N 1
ATOM 1623 C CA . PHE A 1 223 ? -2.054 18.967 5.776 1.00 11.62 345 PHE A CA 1
ATOM 1624 C C . PHE A 1 223 ? -3.301 18.159 6.060 1.00 6.30 345 PHE A C 1
ATOM 1625 O O . PHE A 1 223 ? -3.308 16.943 5.904 1.00 9.77 345 PHE A O 1
ATOM 1633 N N . ARG A 1 224 ? -4.360 18.842 6.472 1.00 5.67 346 ARG A N 1
ATOM 1634 C CA . ARG A 1 224 ? -5.605 18.146 6.748 1.00 7.38 346 ARG A CA 1
ATOM 1635 C C . ARG A 1 224 ? -6.089 17.350 5.534 1.00 14.10 346 ARG A C 1
ATOM 1636 O O . ARG A 1 224 ? -6.430 16.181 5.642 1.00 8.63 346 ARG A O 1
ATOM 1644 N N . ASN A 1 225 ? -6.122 17.988 4.370 1.00 13.42 347 ASN A N 1
ATOM 1645 C CA . ASN A 1 225 ? -6.554 17.292 3.158 1.00 9.95 347 ASN A CA 1
ATOM 1646 C C . ASN A 1 225 ? -5.600 16.166 2.747 1.00 12.74 347 ASN A C 1
ATOM 1647 O O . ASN A 1 225 ? -6.036 15.105 2.289 1.00 16.12 347 ASN A O 1
ATOM 1652 N N . PHE A 1 226 ? -4.303 16.392 2.933 1.00 12.27 348 PHE A N 1
ATOM 1653 C CA . PHE A 1 226 ? -3.289 15.377 2.649 1.00 6.77 348 PHE A CA 1
ATOM 1654 C C . PHE A 1 226 ? -3.545 14.077 3.452 1.00 16.09 348 PHE A C 1
ATOM 1655 O O . PHE A 1 226 ? -3.545 12.971 2.906 1.00 8.69 348 PHE A O 1
ATOM 1663 N N . VAL A 1 227 ? -3.761 14.232 4.755 1.00 9.72 349 VAL A N 1
ATOM 1664 C CA . VAL A 1 227 ? -4.003 13.106 5.638 1.00 11.12 349 VAL A CA 1
ATOM 1665 C C . VAL A 1 227 ? -5.360 12.451 5.350 1.00 10.90 349 VAL A C 1
ATOM 1666 O O . VAL A 1 227 ? -5.464 11.230 5.268 1.00 10.08 349 VAL A O 1
ATOM 1670 N N . LEU A 1 228 ? -6.404 13.251 5.170 1.00 10.92 350 LEU A N 1
ATOM 1671 C CA . LEU A 1 228 ? -7.699 12.661 4.850 1.00 15.97 350 LEU A CA 1
ATOM 1672 C C . LEU A 1 228 ? -7.635 11.900 3.520 1.00 14.43 350 LEU A C 1
ATOM 1673 O O . LEU A 1 228 ? -8.125 10.782 3.431 1.00 11.97 350 LEU A O 1
ATOM 1678 N N . ASP A 1 229 ? -6.987 12.484 2.514 1.00 14.46 351 ASP A N 1
ATOM 1679 C CA . ASP A 1 229 ? -6.909 11.854 1.193 1.00 15.17 351 ASP A CA 1
ATOM 1680 C C . ASP A 1 229 ? -6.144 10.545 1.244 1.00 17.31 351 ASP A C 1
ATOM 1681 O O . ASP A 1 229 ? -6.248 9.729 0.341 1.00 15.97 351 ASP A O 1
ATOM 1686 N N . ASN A 1 230 ? -5.330 10.369 2.274 1.00 16.16 352 ASN A N 1
ATOM 1687 C CA . ASN A 1 230 ? -4.543 9.148 2.405 1.00 8.52 352 ASN A CA 1
ATOM 1688 C C . ASN A 1 230 ? -5.046 8.199 3.490 1.00 13.91 352 ASN A C 1
ATOM 1689 O O . ASN A 1 230 ? -4.385 7.224 3.796 1.00 18.97 352 ASN A O 1
ATOM 1694 N N . THR A 1 231 ? -6.204 8.490 4.077 1.00 12.22 353 THR A N 1
ATOM 1695 C CA . THR A 1 231 ? -6.785 7.613 5.091 1.00 12.67 353 THR A CA 1
ATOM 1696 C C . THR A 1 231 ? -8.259 7.353 4.819 1.00 13.79 353 THR A C 1
ATOM 1697 O O . THR A 1 231 ? -9.065 7.233 5.744 1.00 14.42 353 THR A O 1
ATOM 1701 N N . ASP A 1 232 ? -8.597 7.280 3.537 1.00 13.98 354 ASP A N 1
ATOM 1702 C CA . ASP A 1 232 ? -9.958 6.993 3.097 1.00 15.07 354 ASP A CA 1
ATOM 1703 C C . ASP A 1 232 ? -10.906 8.064 3.615 1.00 16.02 354 ASP A C 1
ATOM 1704 O O . ASP A 1 232 ? -12.060 7.779 3.923 1.00 14.40 354 ASP A O 1
ATOM 1709 N N . ARG A 1 233 ? -10.395 9.286 3.743 1.00 11.60 355 ARG A N 1
ATOM 1710 C CA . ARG A 1 233 ? -11.148 10.413 4.297 1.00 12.14 355 ARG A CA 1
ATOM 1711 C C . ARG A 1 233 ? -11.556 10.191 5.757 1.00 11.87 355 ARG A C 1
ATOM 1712 O O . ARG A 1 233 ? -12.422 10.901 6.267 1.00 15.13 355 ARG A O 1
ATOM 1720 N N . LYS A 1 234 ? -10.960 9.221 6.445 1.00 12.28 356 LYS A N 1
ATOM 1721 C CA . LYS A 1 234 ? -11.318 9.023 7.863 1.00 10.58 356 LYS A CA 1
ATOM 1722 C C . LYS A 1 234 ? -10.407 9.776 8.853 1.00 6.55 356 LYS A C 1
ATOM 1723 O O . LYS A 1 234 ? -10.871 10.250 9.886 1.00 8.14 356 LYS A O 1
ATOM 1729 N N . GLY A 1 235 ? -9.123 9.887 8.529 1.00 4.33 357 GLY A N 1
ATOM 1730 C CA . GLY A 1 235 ? -8.164 10.466 9.458 1.00 2.02 357 GLY A CA 1
ATOM 1731 C C . GLY A 1 235 ? -7.336 9.403 10.143 1.00 7.81 357 GLY A C 1
ATOM 1732 O O . GLY A 1 235 ? -7.541 8.197 9.903 1.00 5.77 357 GLY A O 1
ATOM 1733 N N . VAL A 1 236 ? -6.391 9.841 10.986 1.00 6.76 358 VAL A N 1
ATOM 1734 C CA . VAL A 1 236 ? -5.419 8.938 11.614 1.00 8.95 358 VAL A CA 1
ATOM 1735 C C . VAL A 1 236 ? -5.982 8.281 12.866 1.00 7.42 358 VAL A C 1
ATOM 1736 O O . VAL A 1 236 ? -6.899 8.812 13.484 1.00 3.12 358 VAL A O 1
ATOM 1740 N N . HIS A 1 237 ? -5.432 7.111 13.221 1.00 5.49 359 HIS A N 1
ATOM 1741 C CA . HIS A 1 237 ? -5.787 6.438 14.462 1.00 6.03 359 HIS A CA 1
ATOM 1742 C C . HIS A 1 237 ? -5.443 7.325 15.663 1.00 4.29 359 HIS A C 1
ATOM 1743 O O . HIS A 1 237 ? -6.192 7.396 16.650 1.00 2.79 359 HIS A O 1
ATOM 1750 N N . PHE A 1 238 ? -4.304 8.007 15.551 1.00 5.24 360 PHE A N 1
ATOM 1751 C CA . PHE A 1 238 ? -3.906 8.974 16.574 1.00 4.43 360 PHE A CA 1
ATOM 1752 C C . PHE A 1 238 ? -2.960 10.035 16.010 1.00 4.32 360 PHE A C 1
ATOM 1753 O O . PHE A 1 238 ? -2.301 9.811 14.978 1.00 3.00 360 PHE A O 1
ATOM 1761 N N . LEU A 1 239 ? -2.909 11.180 16.704 1.00 3.63 361 LEU A N 1
ATOM 1762 C CA . LEU A 1 239 ? -1.952 12.261 16.435 1.00 3.90 361 LEU A CA 1
ATOM 1763 C C . LEU A 1 239 ? -1.044 12.523 17.651 1.00 3.04 361 LEU A C 1
ATOM 1764 O O . LEU A 1 239 ? -1.548 12.613 18.756 1.00 1.39 361 LEU A O 1
ATOM 1769 N N . MET A 1 240 ? 0.274 12.627 17.430 1.00 1.99 362 MET A N 1
ATOM 1770 C CA . MET A 1 240 ? 1.238 13.098 18.426 1.00 1.48 362 MET A CA 1
ATOM 1771 C C . MET A 1 240 ? 1.691 14.519 18.062 1.00 2.91 362 MET A C 1
ATOM 1772 O O . MET A 1 240 ? 1.893 14.821 16.882 1.00 2.35 362 MET A O 1
ATOM 1777 N N . ALA A 1 241 ? 1.870 15.375 19.067 1.00 1.68 363 ALA A N 1
ATOM 1778 C CA . ALA A 1 241 ? 2.276 16.768 18.873 1.00 3.51 363 ALA A CA 1
ATOM 1779 C C . ALA A 1 241 ? 3.261 17.120 19.987 1.00 7.23 363 ALA A C 1
ATOM 1780 O O . ALA A 1 241 ? 3.002 16.827 21.149 1.00 8.68 363 ALA A O 1
ATOM 1782 N N . ASP A 1 242 ? 4.385 17.733 19.646 1.00 5.64 364 ASP A N 1
ATOM 1783 C CA . ASP A 1 242 ? 5.454 17.942 20.647 1.00 4.96 364 ASP A CA 1
ATOM 1784 C C . ASP A 1 242 ? 6.098 19.328 20.509 1.00 4.58 364 ASP A C 1
ATOM 1785 O O . ASP A 1 242 ? 7.324 19.502 20.674 1.00 4.35 364 ASP A O 1
ATOM 1790 N N . GLY A 1 243 ? 5.260 20.324 20.228 1.00 2.34 365 GLY A N 1
ATOM 1791 C CA . GLY A 1 243 ? 5.726 21.658 19.873 1.00 3.13 365 GLY A CA 1
ATOM 1792 C C . GLY A 1 243 ? 6.462 22.421 20.969 1.00 6.61 365 GLY A C 1
ATOM 1793 O O . GLY A 1 243 ? 6.003 22.476 22.110 1.00 9.08 365 GLY A O 1
ATOM 1794 N N . GLY A 1 244 ? 7.598 23.017 20.603 1.00 8.15 366 GLY A N 1
ATOM 1795 C CA . GLY A 1 244 ? 8.284 23.997 21.429 1.00 7.15 366 GLY A CA 1
ATOM 1796 C C . GLY A 1 244 ? 9.338 24.746 20.618 1.00 13.94 366 GLY A C 1
ATOM 1797 O O . GLY A 1 244 ? 9.595 24.417 19.453 1.00 8.12 366 GLY A O 1
ATOM 1798 N N . PHE A 1 245 ? 9.944 25.760 21.235 1.00 14.81 367 PHE A N 1
ATOM 1799 C CA . PHE A 1 245 ? 11.051 26.502 20.631 1.00 8.57 367 PHE A CA 1
ATOM 1800 C C . PHE A 1 245 ? 11.791 27.208 21.746 1.00 16.51 367 PHE A C 1
ATOM 1801 O O . PHE A 1 245 ? 11.312 27.269 22.877 1.00 6.58 367 PHE A O 1
ATOM 1809 N N . SER A 1 246 ? 12.962 27.741 21.432 1.00 8.29 368 SER A N 1
ATOM 1810 C CA . SER A 1 246 ? 13.814 28.353 22.450 1.00 11.67 368 SER A CA 1
ATOM 1811 C C . SER A 1 246 ? 13.162 29.564 23.094 1.00 8.91 368 SER A C 1
ATOM 1812 O O . SER A 1 246 ? 12.686 30.435 22.383 1.00 8.36 368 SER A O 1
ATOM 1815 N N . VAL A 1 247 ? 13.146 29.626 24.434 1.00 8.06 369 VAL A N 1
ATOM 1816 C CA . VAL A 1 247 ? 12.723 30.851 25.138 1.00 10.21 369 VAL A CA 1
ATOM 1817 C C . VAL A 1 247 ? 13.839 31.448 25.999 1.00 12.01 369 VAL A C 1
ATOM 1818 O O . VAL A 1 247 ? 13.585 32.022 27.069 1.00 8.39 369 VAL A O 1
ATOM 1822 N N . GLU A 1 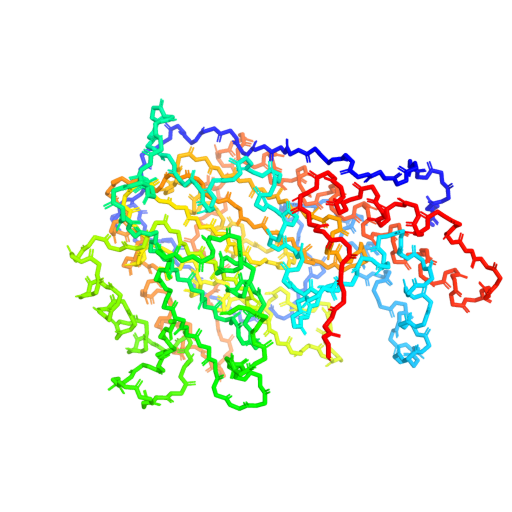248 ? 15.079 31.302 25.524 1.00 10.90 370 GLU A N 1
ATOM 1823 C CA . GLU A 1 248 ? 16.260 31.745 26.272 1.00 7.34 370 GLU A CA 1
ATOM 1824 C C . GLU A 1 248 ? 16.147 33.209 26.633 1.00 12.75 370 GLU A C 1
ATOM 1825 O O . GLU A 1 248 ? 15.794 34.034 25.789 1.00 10.47 370 GLU A O 1
ATOM 1831 N N . GLY A 1 249 ? 16.406 33.535 27.897 1.00 11.62 371 GLY A N 1
ATOM 1832 C CA . GLY A 1 249 ? 16.325 34.917 28.344 1.00 13.36 371 GLY A CA 1
ATOM 1833 C C . GLY A 1 249 ? 14.928 35.409 28.684 1.00 14.18 371 GLY A C 1
ATOM 1834 O O . GLY A 1 249 ? 14.781 36.522 29.200 1.00 16.07 371 GLY A O 1
ATOM 1835 N N . GLN A 1 250 ? 13.907 34.603 28.402 1.00 12.02 372 GLN A N 1
ATOM 1836 C CA . GLN A 1 250 ? 12.528 34.948 28.806 1.00 9.54 372 GLN A CA 1
ATOM 1837 C C . GLN A 1 250 ? 11.777 33.706 29.251 1.00 8.54 372 GLN A C 1
ATOM 1838 O O . GLN A 1 250 ? 10.598 33.525 28.930 1.00 8.88 372 GLN A O 1
ATOM 1844 N N . GLU A 1 251 ? 12.474 32.842 29.993 1.00 6.26 373 GLU A N 1
ATOM 1845 C CA . GLU A 1 251 ? 11.913 31.523 30.312 1.00 8.48 373 GLU A CA 1
ATOM 1846 C C . GLU A 1 251 ? 10.582 31.535 31.087 1.00 11.98 373 GLU A C 1
ATOM 1847 O O . GLU A 1 251 ? 9.754 30.648 30.900 1.00 10.23 373 GLU A O 1
ATOM 1853 N N . ASN A 1 252 ? 10.378 32.503 31.980 1.00 5.14 374 ASN A N 1
ATOM 1854 C CA . ASN A 1 252 ? 9.179 32.477 32.805 1.00 7.01 374 ASN A CA 1
ATOM 1855 C C . ASN A 1 252 ? 7.903 32.729 31.971 1.00 7.68 374 ASN A C 1
ATOM 1856 O O . ASN A 1 252 ? 6.819 32.352 32.387 1.00 11.27 374 ASN A O 1
ATOM 1861 N N . LEU A 1 253 ? 8.065 33.316 30.774 1.00 7.08 375 LEU A N 1
ATOM 1862 C CA . LEU A 1 253 ? 6.948 33.652 29.863 1.00 6.70 375 LEU A CA 1
ATOM 1863 C C . LEU A 1 253 ? 6.594 3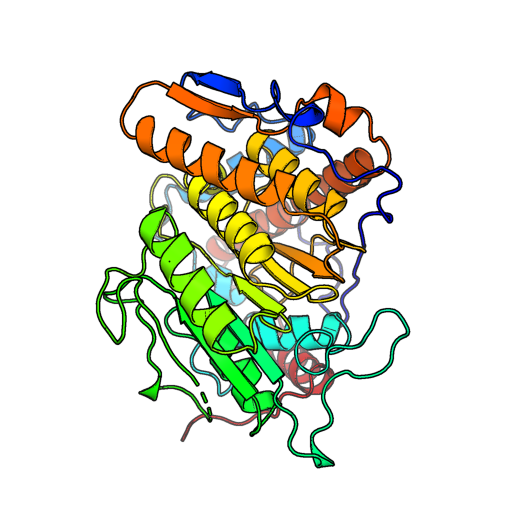2.553 28.843 1.00 5.20 375 LEU A C 1
ATOM 1864 O O . LEU A 1 253 ? 5.741 32.744 27.979 1.00 5.47 375 LEU A O 1
ATOM 1869 N N . GLN A 1 254 ? 7.270 31.415 28.952 1.00 5.97 376 GLN A N 1
ATOM 1870 C CA . GLN A 1 254 ? 7.108 30.274 28.032 1.00 6.39 376 GLN A CA 1
ATOM 1871 C C . GLN A 1 254 ? 5.661 29.932 27.636 1.00 11.27 376 GLN A C 1
ATOM 1872 O O . GLN A 1 254 ? 5.343 29.752 26.454 1.00 6.15 376 GLN A O 1
ATOM 1878 N N . GLU A 1 255 ? 4.794 29.811 28.637 1.00 6.27 377 GLU A N 1
ATOM 1879 C CA . GLU A 1 255 ? 3.397 29.462 28.373 1.00 5.25 377 GLU A CA 1
ATOM 1880 C C . GLU A 1 255 ? 2.782 30.511 27.457 1.00 2.87 377 GLU A C 1
ATOM 1881 O O . GLU A 1 255 ? 2.161 30.185 26.437 1.00 5.24 377 GLU A O 1
ATOM 1887 N N . ILE A 1 256 ? 2.966 31.778 27.811 1.00 3.52 378 ILE A N 1
ATOM 1888 C CA . ILE A 1 256 ? 2.370 32.865 27.014 1.00 8.48 378 ILE A CA 1
ATOM 1889 C C . ILE A 1 256 ? 2.962 32.938 25.607 1.00 7.90 378 ILE A C 1
ATOM 1890 O O . ILE A 1 256 ? 2.221 33.127 24.617 1.00 5.42 378 ILE A O 1
ATOM 1895 N N . LEU A 1 257 ? 4.280 32.784 25.518 1.00 3.27 379 LEU A N 1
ATOM 1896 C CA . LEU A 1 257 ? 4.976 32.799 24.226 1.00 5.37 379 LEU A CA 1
ATOM 1897 C C . LEU A 1 257 ? 4.562 31.662 23.290 1.00 7.10 379 LEU A C 1
ATOM 1898 O O . LEU A 1 257 ? 4.625 31.801 22.067 1.00 3.53 379 LEU A O 1
ATOM 1903 N N . SER A 1 258 ? 4.123 30.546 23.854 1.00 4.92 380 SER A N 1
ATOM 1904 C CA A SER A 1 258 ? 3.792 29.374 23.035 0.50 5.10 380 SER A CA 1
ATOM 1905 C CA B SER A 1 258 ? 3.799 29.354 23.068 0.50 5.14 380 SER A CA 1
ATOM 1906 C C . SER A 1 258 ? 2.286 29.159 22.890 1.00 4.38 380 SER A C 1
ATOM 1907 O O . SER A 1 258 ? 1.829 28.077 22.480 1.00 4.31 380 SER A O 1
ATOM 1912 N N . LYS A 1 259 ? 1.507 30.187 23.203 1.00 3.61 381 LYS A N 1
ATOM 1913 C CA . LYS A 1 259 ? 0.048 30.059 23.139 1.00 4.96 381 LYS A CA 1
ATOM 1914 C C . LYS A 1 259 ? -0.508 29.729 21.744 1.00 6.28 381 LYS A C 1
ATOM 1915 O O . LYS A 1 259 ? -1.405 28.887 21.619 1.00 4.29 381 LYS A O 1
ATOM 1921 N N . GLN A 1 260 ? -0.006 30.363 20.693 1.00 2.53 382 GLN A N 1
ATOM 1922 C CA . GLN A 1 260 ? -0.551 30.053 19.364 1.00 4.32 382 GLN A CA 1
ATOM 1923 C C . GLN A 1 260 ? -0.211 28.631 18.906 1.00 7.80 382 GLN A C 1
ATOM 1924 O O . GLN A 1 260 ? -1.014 27.952 18.251 1.00 5.85 382 GLN A O 1
ATOM 1930 N N . LEU A 1 261 ? 1.013 28.204 19.195 1.00 4.50 383 LEU A N 1
ATOM 1931 C CA . LEU A 1 261 ? 1.427 26.850 18.899 1.00 3.81 383 LEU A CA 1
ATOM 1932 C C . LEU A 1 261 ? 0.542 25.818 19.614 1.00 7.24 383 LEU A C 1
ATOM 1933 O O . LEU A 1 261 ? 0.146 24.814 19.022 1.00 4.99 383 LEU A O 1
ATOM 1938 N N . LEU A 1 262 ? 0.238 26.054 20.881 1.00 2.52 384 LEU A N 1
ATOM 1939 C CA . LEU A 1 262 ? -0.656 25.148 21.624 1.00 5.41 384 LEU A CA 1
ATOM 1940 C C . LEU A 1 262 ? -2.038 25.066 20.923 1.00 7.14 384 LEU A C 1
ATOM 1941 O O . LEU A 1 262 ? -2.569 23.979 20.642 1.00 3.77 384 LEU A O 1
ATOM 1946 N N . LEU A 1 263 ? -2.592 26.226 20.600 1.00 5.42 385 LEU A N 1
ATOM 1947 C CA . LEU A 1 263 ? -3.881 26.267 19.914 1.00 4.77 385 LEU A CA 1
ATOM 1948 C C . LEU A 1 263 ? -3.868 25.487 18.609 1.00 5.05 385 LEU A C 1
ATOM 1949 O O . LEU A 1 263 ? -4.803 24.739 18.311 1.00 4.27 385 LEU A O 1
ATOM 1954 N N . CYS A 1 264 ? -2.849 25.696 17.795 1.00 3.86 386 CYS A N 1
ATOM 1955 C CA . CYS A 1 264 ? -2.863 25.072 16.487 1.00 5.06 386 CYS A CA 1
ATOM 1956 C C . CYS A 1 264 ? -2.676 23.558 16.566 1.00 5.48 386 CYS A C 1
ATOM 1957 O O . CYS A 1 264 ? -3.168 22.825 15.728 1.00 5.12 386 CYS A O 1
ATOM 1960 N N . GLN A 1 265 ? -1.932 23.085 17.552 1.00 4.99 387 GLN A N 1
ATOM 1961 C CA . GLN A 1 265 ? -1.815 21.642 17.710 1.00 5.43 387 GLN A CA 1
ATOM 1962 C C . GLN A 1 265 ? -3.155 21.021 18.132 1.00 6.34 387 GLN A C 1
ATOM 1963 O O . GLN A 1 265 ? -3.530 19.944 17.636 1.00 6.68 387 GLN A O 1
ATOM 1969 N N . PHE A 1 266 ? -3.864 21.684 19.042 1.00 1.47 388 PHE A N 1
ATOM 1970 C CA . PHE A 1 266 ? -5.182 21.210 19.474 1.00 2.69 388 PHE A CA 1
ATOM 1971 C C . PHE A 1 266 ? -6.136 21.214 18.256 1.00 6.30 388 PHE A C 1
ATOM 1972 O O . PHE A 1 266 ? -6.881 20.270 18.048 1.00 3.22 388 PHE A O 1
ATOM 1980 N N . LEU A 1 267 ? -6.086 22.289 17.466 1.00 2.47 389 LEU A N 1
ATOM 1981 C CA . LEU A 1 267 ? -6.858 22.421 16.227 1.00 7.45 389 LEU A CA 1
ATOM 1982 C C . LEU A 1 267 ? -6.588 21.289 15.239 1.00 4.21 389 LEU A C 1
ATOM 1983 O O . LEU A 1 267 ? -7.523 20.750 14.610 1.00 5.51 389 LEU A O 1
ATOM 1988 N N . MET A 1 268 ? -5.305 20.933 15.102 1.00 6.45 390 MET A N 1
ATOM 1989 C CA . MET A 1 268 ? -4.878 19.880 14.190 1.00 4.25 390 MET A CA 1
ATOM 1990 C C . MET A 1 268 ? -5.489 18.551 14.624 1.00 7.52 390 MET A C 1
ATOM 1991 O O . MET A 1 268 ? -5.934 17.780 13.785 1.00 5.64 390 MET A O 1
ATOM 1996 N N . ALA A 1 269 ? -5.537 18.299 15.937 1.00 3.63 391 ALA A N 1
ATOM 1997 C CA . ALA A 1 269 ? -6.184 17.072 16.454 1.00 3.58 391 ALA A CA 1
ATOM 1998 C C . ALA A 1 269 ? -7.684 16.929 16.021 1.00 2.61 391 ALA A C 1
ATOM 1999 O O . ALA A 1 269 ? -8.098 15.886 15.506 1.00 5.57 391 ALA A O 1
ATOM 2001 N N . LEU A 1 270 ? -8.469 17.984 16.227 1.00 2.94 392 LEU A N 1
ATOM 2002 C CA . LEU A 1 270 ? -9.865 18.030 15.774 1.00 2.47 392 LEU A CA 1
ATOM 2003 C C . LEU A 1 270 ? -9.977 17.985 14.238 1.00 6.49 392 LEU A C 1
ATOM 2004 O O . LEU A 1 270 ? -11.036 17.672 13.694 1.00 7.16 392 LEU A O 1
ATOM 2009 N N . SER A 1 271 ? -8.883 18.262 13.541 1.00 4.87 393 SER A N 1
ATOM 2010 C CA . SER A 1 271 ? -8.892 18.313 12.077 1.00 7.05 393 SER A CA 1
ATOM 2011 C C . SER A 1 271 ? -8.568 16.975 11.421 1.00 9.25 393 SER A C 1
ATOM 2012 O O . SER A 1 271 ? -9.118 16.672 10.364 1.00 8.05 393 SER A O 1
ATOM 2015 N N . ILE A 1 272 ? -7.655 16.192 12.002 1.00 6.47 394 ILE A N 1
ATOM 2016 C CA . ILE A 1 272 ? -7.208 14.965 11.331 1.00 6.17 394 ILE A CA 1
ATOM 2017 C C . ILE A 1 272 ? -7.376 13.630 12.077 1.00 5.70 394 ILE A C 1
ATOM 2018 O O . ILE A 1 272 ? -7.126 12.583 11.506 1.00 8.65 394 ILE A O 1
ATOM 2023 N N . VAL A 1 273 ? -7.802 13.657 13.333 1.00 5.41 395 VAL A N 1
ATOM 2024 C CA . VAL A 1 273 ? -7.945 12.398 14.067 1.00 4.67 395 VAL A CA 1
ATOM 2025 C C . VAL A 1 273 ? -9.320 11.780 13.762 1.00 6.86 395 VAL A C 1
ATOM 2026 O O . VAL A 1 273 ? -10.316 12.485 13.735 1.00 5.17 395 VAL A O 1
ATOM 2030 N N . ARG A 1 274 ? -9.370 10.479 13.494 1.00 5.86 396 ARG A N 1
ATOM 2031 C CA . ARG A 1 274 ? -10.642 9.861 13.129 1.00 3.70 396 ARG A CA 1
ATOM 2032 C C . ARG A 1 274 ? -11.501 9.712 14.376 1.00 5.95 396 ARG A C 1
ATOM 2033 O O . ARG A 1 274 ? -10.996 9.764 15.502 1.00 4.60 396 ARG A O 1
ATOM 2041 N N . THR A 1 275 ? -12.806 9.532 14.186 1.00 4.33 397 THR A N 1
ATOM 2042 C CA . THR A 1 275 ? -13.682 9.278 15.312 1.00 1.92 397 THR A CA 1
ATOM 2043 C C . THR A 1 275 ? -13.180 8.082 16.106 1.00 4.02 397 THR A C 1
ATOM 2044 O O . THR A 1 275 ? -12.837 7.056 15.531 1.00 8.02 397 THR A O 1
ATOM 2048 N N . GLY A 1 276 ? -13.146 8.234 17.419 1.00 3.79 398 GLY A N 1
ATOM 2049 C CA . GLY A 1 276 ? -12.720 7.180 18.316 1.00 4.30 398 GLY A CA 1
ATOM 2050 C C . GLY A 1 276 ? -11.213 7.186 18.469 1.00 7.36 398 GLY A C 1
ATOM 2051 O O . GLY A 1 276 ? -10.681 6.388 19.227 1.00 5.98 398 GLY A O 1
ATOM 2052 N N . GLY A 1 277 ? -10.531 8.083 17.759 1.00 2.34 399 GLY A N 1
ATOM 2053 C CA . GLY A 1 277 ? -9.069 8.124 17.794 1.00 4.76 399 GLY A CA 1
ATOM 2054 C C . GLY A 1 277 ? -8.470 8.976 18.917 1.00 4.79 399 GLY A C 1
ATOM 2055 O O . GLY A 1 277 ? -9.219 9.598 19.677 1.00 2.94 399 GLY A O 1
ATOM 2056 N N . HIS A 1 278 ? -7.135 9.001 19.028 1.00 3.49 400 HIS A N 1
ATOM 2057 C CA . HIS A 1 278 ? -6.481 9.603 20.205 1.00 4.10 400 HIS A CA 1
ATOM 2058 C C . HIS A 1 278 ? -5.525 10.748 19.829 1.00 2.42 400 HIS A C 1
ATOM 2059 O O . HIS A 1 278 ? -5.132 10.897 18.679 1.00 2.74 400 HIS A O 1
ATOM 2066 N N . PHE A 1 279 ? -5.126 11.518 20.825 1.00 3.66 401 PHE A N 1
ATOM 2067 C CA . PHE A 1 279 ? -4.294 12.693 20.644 1.00 1.15 401 PHE A CA 1
ATOM 2068 C C . PHE A 1 279 ? -3.418 12.855 21.891 1.00 3.24 401 PHE A C 1
ATOM 2069 O O . PHE A 1 279 ? -3.927 12.797 23.007 1.00 4.76 401 PHE A O 1
ATOM 2077 N N . ILE A 1 280 ? -2.113 13.067 21.698 1.00 2.51 402 ILE A N 1
ATOM 2078 C CA . ILE A 1 280 ? -1.196 13.380 22.808 1.00 1.11 402 ILE A CA 1
ATOM 2079 C C . ILE A 1 280 ? -0.367 14.583 22.396 1.00 2.44 402 ILE A C 1
ATOM 2080 O O . ILE A 1 280 ? 0.150 14.638 21.265 1.00 6.28 402 ILE A O 1
ATOM 2085 N N . CYS A 1 281 ? -0.280 15.569 23.283 1.00 1.40 403 CYS A N 1
ATOM 2086 C CA . CYS A 1 281 ? 0.369 16.833 22.927 1.00 2.02 403 CYS A CA 1
ATOM 2087 C C . CYS A 1 281 ? 1.150 17.395 24.105 1.00 2.95 403 CYS A C 1
ATOM 2088 O O . CYS A 1 281 ? 0.621 17.430 25.234 1.00 3.69 403 CYS A O 1
ATOM 2091 N N . LYS A 1 282 ? 2.382 17.871 23.861 1.00 3.14 404 LYS A N 1
ATOM 2092 C CA . LYS A 1 282 ? 3.123 18.571 24.894 1.00 1.67 404 LYS A CA 1
ATOM 2093 C C . LYS A 1 282 ? 2.497 19.944 25.239 1.00 4.27 404 LYS A C 1
ATOM 2094 O O . LYS A 1 282 ? 2.102 20.697 24.338 1.00 2.86 404 LYS A O 1
ATOM 2100 N N . THR A 1 283 ? 2.421 20.274 26.529 1.00 1.55 405 THR A N 1
ATOM 2101 C CA . THR A 1 283 ? 2.143 21.639 26.964 1.00 2.10 405 THR A CA 1
ATOM 2102 C C . THR A 1 283 ? 3.275 22.053 27.897 1.00 2.95 405 THR A C 1
ATOM 2103 O O . THR A 1 283 ? 4.092 21.209 28.338 1.00 3.92 405 THR A O 1
ATOM 2107 N N . PHE A 1 284 ? 3.318 23.344 28.211 1.00 3.61 406 PHE A N 1
ATOM 2108 C CA . PHE A 1 284 ? 4.146 23.806 29.311 1.00 3.07 406 PHE A CA 1
ATOM 2109 C C . PHE A 1 284 ? 3.238 24.154 30.512 1.00 5.43 406 PHE A C 1
ATOM 2110 O O . PHE A 1 284 ? 2.358 23.355 30.855 1.00 3.97 406 PHE A O 1
ATOM 2118 N N . ASP A 1 285 ? 3.444 25.304 31.163 1.00 4.95 407 ASP A N 1
ATOM 2119 C CA . ASP A 1 285 ? 2.554 25.703 32.256 1.00 5.52 407 ASP A CA 1
ATOM 2120 C C . ASP A 1 285 ? 1.134 25.866 31.698 1.00 5.68 407 ASP A C 1
ATOM 2121 O O . ASP A 1 285 ? 0.948 26.225 30.538 1.00 3.28 407 ASP A O 1
ATOM 2126 N N . LEU A 1 286 ? 0.150 25.603 32.541 1.00 3.73 408 LEU A N 1
ATOM 2127 C CA . LEU A 1 286 ? -1.253 25.800 32.175 1.00 3.45 408 LEU A CA 1
ATOM 2128 C C . LEU A 1 286 ? -1.916 26.707 33.212 1.00 4.59 408 LEU A C 1
ATOM 2129 O O . LEU A 1 286 ? -2.970 26.369 33.729 1.00 4.99 408 LEU A O 1
ATOM 2134 N N . PHE A 1 287 ? -1.279 27.837 33.526 1.00 3.93 409 PHE A N 1
ATOM 2135 C CA . PHE A 1 287 ? -1.826 28.815 34.483 1.00 6.28 409 PHE A CA 1
ATOM 2136 C C . PHE A 1 287 ? -2.842 29.788 33.885 1.00 8.36 409 PHE A C 1
ATOM 2137 O O . PHE A 1 287 ? -3.736 30.244 34.596 1.00 8.05 409 PHE A O 1
ATOM 2145 N N . THR A 1 288 ? -2.691 30.135 32.605 1.00 6.16 410 THR A N 1
ATOM 2146 C CA . THR A 1 288 ? -3.519 31.203 32.014 1.00 3.36 410 THR A CA 1
ATOM 2147 C C . THR A 1 288 ? -4.923 30.692 31.603 1.00 7.05 410 THR A C 1
ATOM 2148 O O . THR A 1 288 ? -5.101 29.495 31.274 1.00 6.56 410 THR A O 1
ATOM 2152 N N . PRO A 1 289 ? -5.918 31.592 31.615 1.00 11.20 411 PRO A N 1
ATOM 2153 C CA . PRO A 1 289 ? -7.269 31.190 31.188 1.00 9.33 411 PRO A CA 1
ATOM 2154 C C . PRO A 1 289 ? -7.271 30.727 29.741 1.00 7.60 411 PRO A C 1
ATOM 2155 O O . PRO A 1 289 ? -8.049 29.840 29.388 1.00 5.94 411 PRO A O 1
ATOM 2159 N N . PHE A 1 290 ? -6.394 31.295 28.919 1.00 4.67 412 PHE A N 1
ATOM 2160 C CA . PHE A 1 290 ? -6.303 30.885 27.518 1.00 5.83 412 PHE A CA 1
ATOM 2161 C C . PHE A 1 290 ? -5.983 29.370 27.476 1.00 5.57 412 PHE A C 1
ATOM 2162 O O . PHE A 1 290 ? -6.662 28.601 26.807 1.00 3.74 412 PHE A O 1
ATOM 2170 N N . SER A 1 291 ? -4.940 28.962 28.191 1.00 3.62 413 SER A N 1
ATOM 2171 C CA . 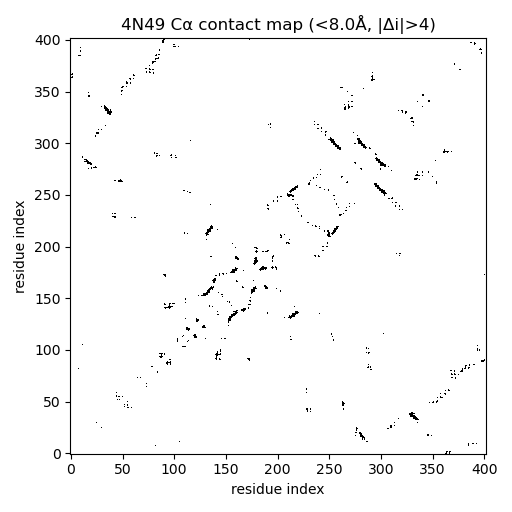SER A 1 291 ? -4.497 27.563 28.170 1.00 8.22 413 SER A CA 1
ATOM 2172 C C . SER A 1 291 ? -5.581 26.640 28.728 1.00 2.75 413 SER A C 1
ATOM 2173 O O . SER A 1 291 ? -5.887 25.606 28.140 1.00 3.21 413 SER A O 1
ATOM 2176 N N . VAL A 1 292 ? -6.138 26.991 29.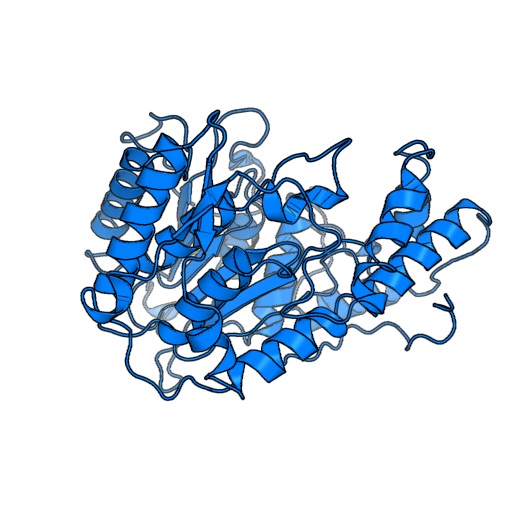877 1.00 4.24 414 VAL A N 1
ATOM 2177 C CA . VAL A 1 292 ? -7.125 26.110 30.510 1.00 5.41 414 VAL A CA 1
ATOM 2178 C C . VAL A 1 292 ? -8.406 26.008 29.653 1.00 9.34 414 VAL A C 1
ATOM 2179 O O . VAL A 1 292 ? -9.032 24.939 29.565 1.00 5.48 414 VAL A O 1
ATOM 2183 N N . GLY A 1 293 ? -8.760 27.102 28.977 1.00 5.08 415 GLY A N 1
ATOM 2184 C CA . GLY A 1 293 ? -9.925 27.081 28.098 1.00 4.62 415 GLY A CA 1
ATOM 2185 C C . GLY A 1 293 ? -9.704 26.140 26.919 1.00 9.29 415 GLY A C 1
ATOM 2186 O O . GLY A 1 293 ? -10.622 25.419 26.496 1.00 4.61 415 GLY A O 1
ATOM 2187 N N . LEU A 1 294 ? -8.487 26.128 26.375 1.00 2.07 416 LEU A N 1
ATOM 2188 C CA . LEU A 1 294 ? -8.154 25.144 25.335 1.00 2.86 416 LEU A CA 1
ATOM 2189 C C . LEU A 1 294 ? -8.267 23.695 25.830 1.00 3.20 416 LEU A C 1
ATOM 2190 O O . LEU A 1 294 ? -8.770 22.843 25.124 1.00 4.99 416 LEU A O 1
ATOM 2195 N N . VAL A 1 295 ? -7.734 23.419 27.021 1.00 1.49 417 VAL A N 1
ATOM 2196 C CA . VAL A 1 295 ? -7.811 22.107 27.610 1.00 1.52 417 VAL A CA 1
ATOM 2197 C C . VAL A 1 295 ? -9.294 21.724 27.863 1.00 6.09 417 VAL A C 1
ATOM 2198 O O . VAL A 1 295 ? -9.708 20.608 27.601 1.00 2.14 417 VAL A O 1
ATOM 2202 N N . TYR A 1 296 ? -10.078 22.687 28.336 1.00 3.57 418 TYR A N 1
ATOM 2203 C CA . TYR A 1 296 ? -11.519 22.530 28.456 1.00 2.19 418 TYR A CA 1
ATOM 2204 C C . TYR A 1 296 ? -12.188 22.087 27.153 1.00 4.27 418 TYR A C 1
ATOM 2205 O O . TYR A 1 296 ? -13.078 21.246 27.166 1.00 5.59 418 TYR A O 1
ATOM 2214 N N . LEU A 1 297 ? -11.767 22.654 26.024 1.00 2.44 419 LEU A N 1
ATOM 2215 C CA . LEU A 1 297 ? -12.322 22.249 24.737 1.00 1.97 419 LEU A CA 1
ATOM 2216 C C . LEU A 1 297 ? -12.006 20.780 24.366 1.00 4.88 419 LEU A C 1
ATOM 2217 O O . LEU A 1 297 ? -12.882 20.052 23.878 1.00 6.04 419 LEU A O 1
ATOM 2222 N N . LEU A 1 298 ? -10.763 20.345 24.600 1.00 2.54 420 LEU A N 1
ATOM 2223 C CA . LEU A 1 298 ? -10.395 18.944 24.415 1.00 2.92 420 LEU A CA 1
ATOM 2224 C C . LEU A 1 298 ? -11.254 18.013 25.268 1.00 5.80 420 LEU A C 1
ATOM 2225 O O . LEU A 1 298 ? -11.704 16.956 24.817 1.00 5.61 420 LEU A O 1
ATOM 2230 N N . TYR A 1 299 ? -11.450 18.419 26.514 1.00 5.55 421 TYR A N 1
ATOM 2231 C CA . TYR A 1 299 ? -12.211 17.653 27.469 1.00 6.20 421 TYR A CA 1
ATOM 2232 C C . TYR A 1 299 ? -13.678 17.519 27.012 1.00 7.32 421 TYR A C 1
ATOM 2233 O O . TYR A 1 299 ? -14.287 16.462 27.205 1.00 7.59 421 TYR A O 1
ATOM 2242 N N . CYS A 1 300 ? -14.211 18.539 26.350 1.00 3.33 422 CYS A N 1
ATOM 2243 C CA . CYS A 1 300 ? -15.573 18.421 25.758 1.00 7.70 422 CYS A CA 1
ATOM 2244 C C . CYS A 1 300 ? -15.564 17.532 24.529 1.00 10.18 422 CYS A C 1
ATOM 2245 O O . CYS A 1 300 ? -16.579 16.914 24.204 1.00 11.71 422 CYS A O 1
ATOM 2248 N N . CYS A 1 301 ? -14.429 17.464 23.847 1.00 5.01 423 CYS A N 1
ATOM 2249 C CA . CYS A 1 301 ? -14.365 16.781 22.550 1.00 4.60 423 CYS A CA 1
ATOM 2250 C C . CYS A 1 301 ? -13.954 15.311 22.554 1.00 6.08 423 CYS A C 1
ATOM 2251 O O . CYS A 1 301 ? -14.086 14.626 21.545 1.00 5.78 423 CYS A O 1
ATOM 2254 N N . PHE A 1 302 ? -13.434 14.840 23.677 1.00 7.70 424 PHE A N 1
ATOM 2255 C CA . PHE A 1 302 ? -12.934 13.475 23.763 1.00 5.08 424 PHE A CA 1
ATOM 2256 C C . PHE A 1 302 ? -13.616 12.709 24.867 1.00 6.03 424 PHE A C 1
ATOM 2257 O O . PHE A 1 302 ? -14.091 13.288 25.840 1.00 8.28 424 PHE A O 1
ATOM 2265 N N . GLU A 1 303 ? -13.615 11.391 24.763 1.00 4.03 425 GLU A N 1
ATOM 2266 C CA . GLU A 1 303 ? -14.257 10.601 25.813 1.00 5.91 425 GLU A CA 1
ATOM 2267 C C . GLU A 1 303 ? -13.558 10.759 27.175 1.00 9.98 425 GLU A C 1
ATOM 2268 O O . GLU A 1 303 ? -14.200 10.823 28.239 1.00 7.28 425 GLU A O 1
ATOM 2271 N N . ARG A 1 304 ? -12.232 10.838 27.164 1.00 3.04 426 ARG A N 1
ATOM 2272 C CA . ARG A 1 304 ? -11.541 10.975 28.426 1.00 6.16 426 ARG A CA 1
ATOM 2273 C C . ARG A 1 304 ? -10.223 11.715 28.240 1.00 7.31 426 ARG A C 1
ATOM 2274 O O . ARG A 1 304 ? -9.561 11.537 27.237 1.00 3.57 426 ARG A O 1
ATOM 2282 N N . VAL A 1 305 ? -9.888 12.597 29.173 1.00 4.19 427 VAL A N 1
ATOM 2283 C CA . VAL A 1 305 ? -8.678 13.402 29.034 1.00 7.96 427 VAL A CA 1
ATOM 2284 C C . VAL A 1 305 ? -7.878 13.372 30.327 1.00 11.52 427 VAL A C 1
ATOM 2285 O O . VAL A 1 305 ? -8.453 13.319 31.421 1.00 7.91 427 VAL A O 1
ATOM 2289 N N . CYS A 1 306 ? -6.554 13.436 30.213 1.00 1.60 428 CYS A N 1
ATOM 2290 C CA A CYS A 1 306 ? -5.658 13.389 31.364 0.50 5.03 428 CYS A CA 1
ATOM 2291 C CA B CYS A 1 306 ? -5.742 13.551 31.413 0.50 5.05 428 CYS A CA 1
ATOM 2292 C C . CYS A 1 306 ? -4.497 14.394 31.169 1.00 7.92 428 CYS A C 1
ATOM 2293 O O . CYS A 1 306 ? -4.126 14.666 30.031 1.00 5.74 428 CYS A O 1
ATOM 2298 N N . LEU A 1 307 ? -3.924 14.908 32.261 1.00 2.84 429 LEU A N 1
ATOM 2299 C CA . LEU A 1 307 ? -2.675 15.666 32.202 1.00 2.93 429 LEU A CA 1
ATOM 2300 C C . LEU A 1 307 ? -1.641 14.830 32.934 1.00 7.07 429 LEU A C 1
ATOM 2301 O O . LEU A 1 307 ? -1.877 14.406 34.089 1.00 4.83 429 LEU A O 1
ATOM 2306 N N . PHE A 1 308 ? -0.495 14.604 32.291 1.00 2.93 430 PHE A N 1
ATOM 2307 C CA . PHE A 1 308 ? 0.475 13.602 32.761 1.00 2.53 430 PHE A CA 1
ATOM 2308 C C . PHE A 1 308 ? 1.890 14.059 32.430 1.00 7.07 430 PHE A C 1
ATOM 2309 O O . PHE A 1 308 ? 2.181 14.449 31.278 1.00 4.65 430 PHE A O 1
ATOM 2317 N N . LYS A 1 309 ? 2.763 14.029 33.437 1.00 5.92 431 LYS A N 1
ATOM 2318 C CA . LYS A 1 309 ? 4.188 14.264 33.181 1.00 4.99 431 LYS A CA 1
ATOM 2319 C C . LYS A 1 309 ? 4.955 12.971 33.403 1.00 7.17 431 LYS A C 1
ATOM 2320 O O . LYS A 1 309 ? 5.065 12.494 34.541 1.00 7.17 431 LYS A O 1
ATOM 2326 N N . PRO A 1 310 ? 5.502 12.406 32.320 1.00 5.65 432 PRO A N 1
ATOM 2327 C CA . PRO A 1 310 ? 6.198 11.128 32.400 1.00 6.09 432 PRO A CA 1
ATOM 2328 C C . PRO A 1 310 ? 7.575 11.336 33.055 1.00 3.86 432 PRO A C 1
ATOM 2329 O O . PRO A 1 310 ? 8.117 12.452 33.047 1.00 4.75 432 PRO A O 1
ATOM 2333 N N . ILE A 1 311 ? 8.137 10.276 33.617 1.00 3.83 433 ILE A N 1
ATOM 2334 C CA . ILE A 1 311 ? 9.397 10.449 34.347 1.00 4.74 433 ILE A CA 1
ATOM 2335 C C . ILE A 1 311 ? 10.569 10.693 33.379 1.00 3.90 433 ILE A C 1
ATOM 2336 O O . ILE A 1 311 ? 11.649 11.147 33.787 1.00 5.34 433 ILE A O 1
ATOM 2341 N N . THR A 1 312 ? 10.353 10.390 32.101 1.00 1.62 434 THR A N 1
ATOM 2342 C CA . THR A 1 312 ? 11.265 10.806 31.041 1.00 3.57 434 THR A CA 1
ATOM 2343 C C . THR A 1 312 ? 11.188 12.295 30.642 1.00 5.80 434 THR A C 1
ATOM 2344 O O . THR A 1 312 ? 11.910 12.729 29.745 1.00 4.54 434 THR A O 1
ATOM 2348 N N . SER A 1 313 ? 10.291 13.057 31.263 1.00 5.28 435 SER A N 1
ATOM 2349 C CA . SER A 1 313 ? 10.253 14.499 31.106 1.00 2.04 435 SER A CA 1
ATOM 2350 C C . SER A 1 313 ? 10.990 15.041 32.330 1.00 7.52 435 SER A C 1
ATOM 2351 O O . SER A 1 313 ? 10.625 14.704 33.467 1.00 5.50 435 SER A O 1
ATOM 2354 N N . ARG A 1 314 ? 12.040 15.842 32.120 1.00 4.59 436 ARG A N 1
ATOM 2355 C CA . ARG A 1 314 ? 12.900 16.264 33.255 1.00 4.69 436 ARG A CA 1
ATOM 2356 C C . ARG A 1 314 ? 12.106 17.001 34.356 1.00 8.49 436 ARG A C 1
ATOM 2357 O O . ARG A 1 314 ? 11.240 17.832 34.068 1.00 2.94 436 ARG A O 1
ATOM 2365 N N . PRO A 1 315 ? 12.406 16.689 35.631 1.00 5.46 437 PRO A N 1
ATOM 2366 C CA . PRO A 1 315 ? 11.533 17.079 36.739 1.00 8.58 437 PRO A CA 1
ATOM 2367 C C . PRO A 1 315 ? 11.506 18.575 37.053 1.00 9.50 437 PRO A C 1
ATOM 2368 O O . PRO A 1 315 ? 10.548 19.042 37.648 1.00 5.43 437 PRO A O 1
ATOM 2372 N N . ALA A 1 316 ? 12.540 19.323 36.688 1.00 6.04 438 ALA A N 1
ATOM 2373 C CA . ALA A 1 316 ? 12.544 20.749 37.010 1.00 2.86 438 ALA A CA 1
ATOM 2374 C C . ALA A 1 316 ? 11.831 21.670 36.008 1.00 5.64 438 ALA A C 1
ATOM 2375 O O . ALA A 1 316 ? 11.707 22.865 36.268 1.00 5.33 438 ALA A O 1
ATOM 2377 N N . ASN A 1 317 ? 11.391 21.147 34.851 1.00 6.85 439 ASN A N 1
ATOM 2378 C CA . ASN A 1 317 ? 10.767 22.022 33.852 1.00 3.27 439 ASN A CA 1
ATOM 2379 C C . ASN A 1 317 ? 9.221 21.998 33.900 1.00 6.52 439 ASN A C 1
ATOM 2380 O O . ASN A 1 317 ? 8.629 21.239 34.691 1.00 3.70 439 ASN A O 1
ATOM 2385 N N . SER A 1 318 ? 8.595 22.840 33.068 1.00 3.10 440 SER A N 1
ATOM 2386 C CA . SER A 1 318 ? 7.140 23.058 33.097 1.00 4.51 440 SER A CA 1
ATOM 2387 C C . SER A 1 318 ? 6.451 22.123 32.111 1.00 4.25 440 SER A C 1
ATOM 2388 O O . SER A 1 318 ? 5.237 22.182 31.916 1.00 5.36 440 SER A O 1
ATOM 2391 N N . GLU A 1 319 ? 7.231 21.279 31.452 1.00 8.24 441 GLU A N 1
ATOM 2392 C CA . GLU A 1 319 ? 6.650 20.343 30.488 1.00 5.18 441 GLU A CA 1
ATOM 2393 C C . GLU A 1 319 ? 5.688 19.333 31.133 1.00 9.36 441 GLU A C 1
ATOM 2394 O O . GLU A 1 319 ? 5.963 18.783 32.212 1.00 2.39 441 GLU A O 1
ATOM 2400 N N . ARG A 1 320 ? 4.556 19.111 30.463 1.00 5.02 442 ARG A N 1
ATOM 2401 C CA . ARG A 1 320 ? 3.691 17.970 30.737 1.00 3.09 442 ARG A CA 1
ATOM 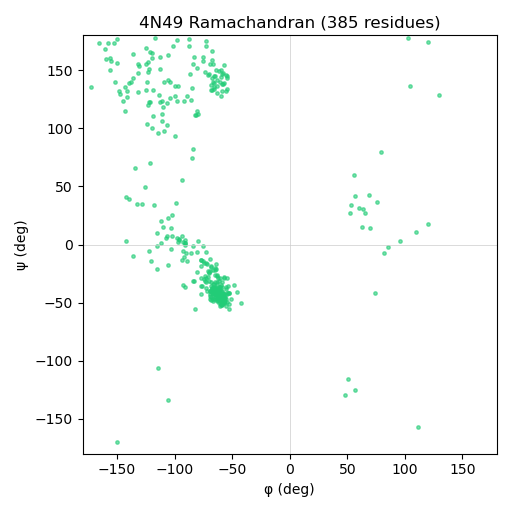2402 C C . ARG A 1 320 ? 2.991 17.585 29.433 1.00 5.99 442 ARG A C 1
ATOM 2403 O O . ARG A 1 320 ? 3.190 18.270 28.402 1.00 3.57 442 ARG A O 1
ATOM 2411 N N . TYR A 1 321 ? 2.185 16.509 29.453 1.00 2.58 443 TYR A N 1
ATOM 2412 C CA . TYR A 1 321 ? 1.448 16.094 28.242 1.00 3.03 443 TYR A CA 1
ATOM 2413 C C . TYR A 1 321 ? -0.048 16.017 28.540 1.00 3.74 443 TYR A C 1
ATOM 2414 O O . TYR A 1 321 ? -0.444 15.586 29.640 1.00 5.96 443 TYR A O 1
ATOM 2423 N N . VAL A 1 322 ? -0.869 16.465 27.590 1.00 2.07 444 VAL A N 1
ATOM 2424 C CA . VAL A 1 322 ? -2.300 16.241 27.665 1.00 1.51 444 VAL A CA 1
ATOM 2425 C C . VAL A 1 322 ? -2.613 15.047 26.750 1.00 4.01 444 VAL A C 1
ATOM 2426 O O . VAL A 1 322 ? -2.170 14.994 25.586 1.00 2.35 444 VAL A O 1
ATOM 2430 N N . VAL A 1 323 ? -3.315 14.061 27.306 1.00 0.86 445 VAL A N 1
ATOM 2431 C CA . VAL A 1 323 ? -3.537 12.794 26.634 1.00 0.55 445 VAL A CA 1
ATOM 2432 C C . VAL A 1 323 ? -5.044 12.644 26.526 1.00 3.91 445 VAL A C 1
ATOM 2433 O O . VAL A 1 323 ? -5.752 12.701 27.542 1.00 1.66 445 VAL A O 1
ATOM 2437 N N . CYS A 1 324 ? -5.517 12.487 25.293 1.00 2.92 446 CYS A N 1
ATOM 2438 C CA . CYS A 1 324 ? -6.944 12.532 24.975 1.00 4.33 446 CYS A CA 1
ATOM 2439 C C . CYS A 1 324 ? -7.332 11.236 24.317 1.00 4.16 446 CYS A C 1
ATOM 2440 O O . CYS A 1 324 ? -6.755 10.869 23.290 1.00 4.06 446 CYS A O 1
ATOM 2443 N N . LYS A 1 325 ? -8.306 10.550 24.907 1.00 7.44 447 LYS A N 1
ATOM 2444 C CA . LYS A 1 325 ? -8.717 9.221 24.449 1.00 5.90 447 LYS A CA 1
ATOM 2445 C C . LYS A 1 325 ? -10.140 9.255 23.866 1.00 4.47 447 LYS A C 1
ATOM 2446 O O . LYS A 1 325 ? -11.064 9.679 24.540 1.00 9.24 447 LYS A O 1
ATOM 2452 N N . GLY A 1 326 ? -10.302 8.833 22.612 1.00 6.22 448 GLY A N 1
ATOM 2453 C CA . GLY A 1 326 ? -11.619 8.588 22.057 1.00 4.84 448 GLY A CA 1
ATOM 2454 C C . GLY A 1 326 ? -12.341 9.845 21.615 1.00 7.41 448 GLY A C 1
ATOM 2455 O O . GLY A 1 326 ? -13.204 10.356 22.329 1.00 8.08 448 GLY A O 1
ATOM 2456 N N . LEU A 1 327 ? -11.986 10.339 20.432 1.00 5.14 449 LEU A N 1
ATOM 2457 C CA . LEU A 1 327 ? -12.566 11.572 19.904 1.00 5.24 449 LEU A CA 1
ATOM 2458 C C . LEU A 1 327 ? -14.054 11.359 19.617 1.00 5.22 449 LEU A C 1
ATOM 2459 O O . LEU A 1 327 ? -14.422 10.360 19.018 1.00 5.21 449 LEU A O 1
ATOM 2464 N N . LYS A 1 328 ? -14.893 12.312 20.006 1.00 5.02 450 LYS A N 1
ATOM 2465 C CA . LYS A 1 328 ? -16.335 12.146 19.820 1.00 8.27 450 LYS A CA 1
ATOM 2466 C C . LYS A 1 328 ? -16.792 12.523 18.407 1.00 11.32 450 LYS A C 1
ATOM 2467 O O . LYS A 1 328 ? -16.070 13.217 17.689 1.00 8.53 450 LYS A O 1
ATOM 2473 N N . VAL A 1 329 ? -17.980 12.058 18.008 1.00 11.32 451 VAL A N 1
ATOM 2474 C CA A VAL A 1 329 ? -18.681 12.568 16.831 0.50 12.34 451 VAL A CA 1
ATOM 2475 C CA B VAL A 1 329 ? -18.612 12.608 16.802 0.50 12.33 451 VAL A CA 1
ATOM 2476 C C . VAL A 1 329 ? -19.097 14.008 17.104 1.00 5.13 451 VAL A C 1
ATOM 2477 O O . VAL A 1 329 ? -19.269 14.384 18.264 1.00 10.55 451 VAL A O 1
ATOM 2484 N N . GLY A 1 330 ? -19.274 14.803 16.053 1.00 11.49 452 GLY A N 1
ATOM 2485 C CA . GLY A 1 330 ? -19.897 16.112 16.190 1.00 18.42 452 GLY A CA 1
ATOM 2486 C C . GLY A 1 330 ? -19.041 17.220 16.789 1.00 14.55 452 GLY A C 1
ATOM 2487 O O . GLY A 1 330 ? -19.535 18.075 17.534 1.00 11.69 452 GLY A O 1
ATOM 2488 N N . ILE A 1 331 ? -17.758 17.209 16.450 1.00 13.62 453 ILE A N 1
ATOM 2489 C CA . ILE A 1 331 ? -16.817 18.190 16.983 1.00 7.83 453 ILE A CA 1
ATOM 2490 C C . ILE A 1 331 ? -16.516 19.283 15.946 1.00 12.91 453 ILE A C 1
ATOM 2491 O O . ILE A 1 331 ? -15.632 20.092 16.146 1.00 12.49 453 ILE A O 1
ATOM 2496 N N . ASP A 1 332 ? -17.230 19.295 14.818 1.00 12.83 454 ASP A N 1
ATOM 2497 C CA . ASP A 1 332 ? -16.909 20.250 13.751 1.00 10.94 454 ASP A CA 1
ATOM 2498 C C . ASP A 1 332 ? -17.022 21.724 14.169 1.00 9.26 454 ASP A C 1
ATOM 2499 O O . ASP A 1 332 ? -16.233 22.569 13.696 1.00 15.08 454 ASP A O 1
ATOM 2504 N N . ASP A 1 333 ? -18.001 22.050 15.013 1.00 7.19 455 ASP A N 1
ATOM 2505 C CA . ASP A 1 333 ? -18.183 23.458 15.384 1.00 10.73 455 ASP A CA 1
ATOM 2506 C C . ASP A 1 333 ? -16.974 23.956 16.204 1.00 10.56 455 ASP A C 1
ATOM 2507 O O . ASP A 1 333 ? -16.491 25.071 15.993 1.00 8.21 455 ASP A O 1
ATOM 2512 N N . VAL A 1 334 ? -16.498 23.131 17.131 1.00 12.26 456 VAL A N 1
ATOM 2513 C CA . VAL A 1 334 ? -15.274 23.440 17.905 1.00 6.74 456 VAL A CA 1
ATOM 2514 C C . VAL A 1 334 ? -14.042 23.523 16.984 1.00 6.58 456 VAL A C 1
ATOM 2515 O O . VAL A 1 334 ? -13.203 24.408 17.138 1.00 6.53 456 VAL A O 1
ATOM 2519 N N . ARG A 1 335 ? -13.949 22.638 15.999 1.00 3.50 457 ARG A N 1
ATOM 2520 C CA . ARG A 1 335 ? -12.858 22.741 15.046 1.00 4.50 457 ARG A CA 1
ATOM 2521 C C . ARG A 1 335 ? -12.873 24.085 14.329 1.00 10.00 457 ARG A C 1
ATOM 2522 O O . ARG A 1 335 ? -11.863 24.782 14.299 1.00 5.61 457 ARG A O 1
ATOM 2530 N N . ASP A 1 336 ? -14.020 24.467 13.775 1.00 3.78 458 ASP A N 1
ATOM 2531 C CA . ASP A 1 336 ? -14.077 25.668 12.958 1.00 7.14 458 ASP A CA 1
ATOM 2532 C C . ASP A 1 336 ? -13.864 26.891 13.847 1.00 7.46 458 ASP A C 1
ATOM 2533 O O . ASP A 1 336 ? -13.288 27.895 13.413 1.00 6.35 458 ASP A O 1
ATOM 2538 N N . TYR A 1 337 ? -14.322 26.803 15.094 1.00 6.75 459 TYR A N 1
ATOM 2539 C CA . TYR A 1 337 ? -14.092 27.886 16.047 1.00 8.93 459 TYR A CA 1
ATOM 2540 C C . TYR A 1 337 ? -12.584 28.133 16.264 1.00 6.36 459 TYR A C 1
ATOM 2541 O O . TYR A 1 337 ? -12.105 29.270 16.149 1.00 7.51 459 TYR A O 1
ATOM 2550 N N . LEU A 1 338 ? -11.832 27.078 16.554 1.00 6.70 460 LEU A N 1
ATOM 2551 C CA . LEU A 1 338 ? -10.384 27.222 16.755 1.00 4.91 460 LEU A CA 1
ATOM 2552 C C . LEU A 1 338 ? -9.686 27.671 15.470 1.00 4.65 460 LEU A C 1
ATOM 2553 O O . LEU A 1 338 ? -8.723 28.415 15.531 1.00 3.54 460 LEU A O 1
ATOM 2558 N N . PHE A 1 339 ? -10.199 27.252 14.303 1.00 7.13 461 PHE A N 1
ATOM 2559 C CA . PHE A 1 339 ? -9.596 27.679 13.035 1.00 4.77 461 PHE A CA 1
ATOM 2560 C C . PHE A 1 339 ? -9.716 29.211 12.924 1.00 5.68 461 PHE A C 1
ATOM 2561 O O . PHE A 1 339 ? -8.771 29.894 12.533 1.00 5.11 461 PHE A O 1
ATOM 2569 N N . ALA A 1 340 ? -10.874 29.734 13.332 1.00 8.68 462 ALA A N 1
ATOM 2570 C CA . ALA A 1 340 ? -11.141 31.173 13.314 1.00 9.42 462 ALA A CA 1
ATOM 2571 C C . ALA A 1 340 ? -10.317 31.943 14.347 1.00 8.96 462 ALA A C 1
ATOM 2572 O O . ALA A 1 340 ? -9.817 33.046 14.064 1.00 8.25 462 ALA A O 1
ATOM 2574 N N . VAL A 1 341 ? -10.209 31.392 15.558 1.00 4.63 463 VAL A N 1
ATOM 2575 C CA . VAL A 1 341 ? -9.365 32.013 16.580 1.00 6.09 463 VAL A CA 1
ATOM 2576 C C . VAL A 1 341 ? -7.915 32.111 16.092 1.00 9.93 463 VAL A C 1
ATOM 2577 O O . VAL A 1 341 ? -7.272 33.144 16.271 1.00 6.99 463 VAL A O 1
ATOM 2581 N N . ASN A 1 342 ? -7.400 31.054 15.461 1.00 5.02 464 ASN A N 1
ATOM 2582 C CA . ASN A 1 342 ? -6.031 31.119 14.925 1.00 5.87 464 ASN A CA 1
ATOM 2583 C C . ASN A 1 342 ? -5.832 32.249 13.891 1.00 9.76 464 ASN A C 1
ATOM 2584 O O . ASN A 1 342 ? -4.829 32.972 13.923 1.00 7.52 464 ASN A O 1
ATOM 2589 N N . ILE A 1 343 ? -6.789 32.390 12.980 1.00 7.36 465 ILE A N 1
ATOM 2590 C CA . ILE A 1 343 ? -6.763 33.493 12.017 1.00 10.84 465 ILE A CA 1
ATOM 2591 C C . ILE A 1 343 ? -6.667 34.839 12.743 1.00 10.94 465 ILE A C 1
ATOM 2592 O O . ILE A 1 343 ? -5.848 35.686 12.398 1.00 9.66 465 ILE A O 1
ATOM 2597 N N . LYS A 1 344 ? -7.482 35.026 13.766 1.00 7.06 466 LYS A N 1
ATOM 2598 C CA . LYS A 1 344 ? -7.425 36.250 14.558 1.00 10.24 466 LYS A CA 1
ATOM 2599 C C . LYS A 1 344 ? -6.059 36.442 15.251 1.00 12.81 466 LYS A C 1
ATOM 2600 O O . LYS A 1 344 ? -5.526 37.551 15.304 1.00 8.25 466 LYS A O 1
ATOM 2606 N N . LEU A 1 345 ? -5.488 35.359 15.776 1.00 10.34 467 LEU A N 1
ATOM 2607 C CA . LEU A 1 345 ? -4.205 35.459 16.454 1.00 7.28 467 LEU A CA 1
ATOM 2608 C C . LEU A 1 345 ? -3.180 35.954 15.455 1.00 7.07 467 LEU A C 1
ATOM 2609 O O . LEU A 1 345 ? -2.348 36.791 15.776 1.00 10.12 467 LEU A O 1
ATOM 2614 N N . ASN A 1 346 ? -3.269 35.456 14.227 1.00 9.29 468 ASN A N 1
ATOM 2615 C CA . ASN A 1 346 ? -2.339 35.884 13.186 1.00 10.49 468 ASN A CA 1
ATOM 2616 C C . ASN A 1 346 ? -2.562 37.364 12.871 1.00 10.13 468 ASN A C 1
ATOM 2617 O O . ASN A 1 346 ? -1.619 38.096 12.670 1.00 10.28 468 ASN A O 1
ATOM 2622 N N . GLN A 1 347 ? -3.817 37.800 12.843 1.00 7.36 469 GLN A N 1
ATOM 2623 C CA . GLN A 1 347 ? -4.115 39.202 12.547 1.00 14.49 469 GLN A CA 1
ATOM 2624 C C . GLN A 1 347 ? -3.539 40.121 13.593 1.00 13.51 469 GLN A C 1
ATOM 2625 O O . GLN A 1 347 ? -3.152 41.243 13.283 1.00 12.02 469 GLN A O 1
ATOM 2631 N N . LEU A 1 348 ? -3.476 39.635 14.828 1.00 9.94 470 LEU A N 1
ATOM 2632 C CA . LEU A 1 348 ? -3.111 40.481 15.963 1.00 8.06 470 LEU A CA 1
ATOM 2633 C C . LEU A 1 348 ? -1.610 40.467 16.281 1.00 12.24 470 LEU A C 1
ATOM 2634 O O . LEU A 1 348 ? -1.147 41.197 17.170 1.00 11.11 470 LEU A O 1
ATOM 2639 N N . ARG A 1 349 ? -0.853 39.626 15.584 1.00 11.78 471 ARG A N 1
ATOM 2640 C CA . ARG A 1 349 ? 0.601 39.589 15.799 1.00 15.59 471 ARG A CA 1
ATOM 2641 C C . ARG A 1 349 ? 1.225 40.971 15.630 1.00 19.78 471 ARG A C 1
ATOM 2642 O O . ARG A 1 349 ? 0.790 41.753 14.798 1.00 13.67 471 ARG A O 1
ATOM 2650 N N . ASN A 1 350 ? 2.246 41.264 16.428 1.00 21.39 472 ASN A N 1
ATOM 2651 C CA . ASN A 1 350 ? 2.873 42.582 16.415 1.00 28.57 472 ASN A CA 1
ATOM 2652 C C . ASN A 1 350 ? 1.898 43.755 16.588 1.00 28.76 472 ASN A C 1
ATOM 2653 O O . ASN A 1 350 ? 2.164 44.846 16.094 1.00 24.73 472 ASN A O 1
ATOM 2658 N N . THR A 1 351 ? 0.767 43.541 17.261 1.00 18.06 473 THR A N 1
ATOM 2659 C CA . THR A 1 351 ? -0.075 44.661 17.673 1.00 20.20 473 THR A CA 1
ATOM 2660 C C . THR A 1 351 ? -0.115 44.657 19.182 1.00 17.63 473 THR A C 1
ATOM 2661 O O . THR A 1 351 ? 0.448 43.762 19.812 1.00 14.96 473 THR A O 1
ATOM 2665 N N . ASP A 1 352 ? -0.798 45.625 19.780 1.00 17.91 474 ASP A N 1
ATOM 2666 C CA A ASP A 1 352 ? -0.877 45.713 21.229 0.50 19.04 474 ASP A CA 1
ATOM 2667 C CA B ASP A 1 352 ? -0.833 45.661 21.237 0.50 19.01 474 ASP A CA 1
ATOM 2668 C C . ASP A 1 352 ? -2.013 44.855 21.797 1.00 20.76 474 ASP A C 1
ATOM 2669 O O . ASP A 1 352 ? -2.296 44.911 22.984 1.00 12.22 474 ASP A O 1
ATOM 2678 N N . SER A 1 353 ? -2.679 44.085 20.936 1.00 9.77 475 SER A N 1
ATOM 2679 C CA . SER A 1 353 ? -3.803 43.258 21.371 1.00 11.97 475 SER A CA 1
ATOM 2680 C C . SER A 1 353 ? -3.535 41.785 21.120 1.00 10.22 475 SER A C 1
ATOM 2681 O O . SER A 1 353 ? -2.630 41.439 20.356 1.00 9.66 475 SER A O 1
ATOM 2684 N N . ASP A 1 354 ? -4.343 40.927 21.746 1.00 6.68 476 ASP A N 1
ATOM 2685 C CA . ASP A 1 354 ? -4.211 39.478 21.629 1.00 7.77 476 ASP A CA 1
ATOM 2686 C C . ASP A 1 354 ? -5.536 38.824 22.018 1.00 8.20 476 ASP A C 1
ATOM 2687 O O . ASP A 1 354 ? -6.380 39.448 22.669 1.00 7.36 476 ASP A O 1
ATOM 2692 N N . VAL A 1 355 ? -5.736 37.584 21.591 1.00 10.52 477 VAL A N 1
ATOM 2693 C CA . VAL A 1 355 ? -6.819 36.786 22.124 1.00 3.62 477 VAL A CA 1
ATOM 2694 C C . VAL A 1 355 ? -6.410 36.207 23.465 1.00 4.49 477 VAL A C 1
ATOM 2695 O O . VAL A 1 355 ? -5.491 35.367 23.527 1.00 4.52 477 VAL A O 1
ATOM 2699 N N . ASN A 1 356 ? -7.104 36.631 24.532 1.00 6.02 478 ASN A N 1
ATOM 2700 C CA . ASN A 1 356 ? -6.786 36.214 25.908 1.00 4.87 478 ASN A CA 1
ATOM 2701 C C . ASN A 1 356 ? -7.736 35.194 26.566 1.00 3.71 478 ASN A C 1
ATOM 2702 O O . ASN A 1 356 ? -7.380 34.562 27.559 1.00 3.87 478 ASN A O 1
ATOM 2707 N N . LEU A 1 357 ? -8.934 35.033 26.010 1.00 7.50 479 LEU A N 1
ATOM 2708 C CA . LEU A 1 357 ? -9.829 33.950 26.450 1.00 9.73 479 LEU A CA 1
ATOM 2709 C C . LEU A 1 357 ? -10.444 33.270 25.235 1.00 6.12 479 LEU A C 1
ATOM 2710 O O . LEU A 1 357 ? -10.723 33.937 24.220 1.00 4.73 479 LEU A O 1
ATOM 2715 N N . VAL A 1 358 ? -10.619 31.948 25.328 1.00 5.25 480 VAL A N 1
ATOM 2716 C CA . VAL A 1 358 ? -11.334 31.177 24.308 1.00 6.41 480 VAL A CA 1
ATOM 2717 C C . VAL A 1 358 ? -12.567 30.430 24.854 1.00 7.20 480 VAL A C 1
ATOM 2718 O O . VAL A 1 358 ? -13.382 29.948 24.066 1.00 8.54 480 VAL A O 1
ATOM 2722 N N . VAL A 1 359 ? -12.679 30.328 26.183 1.00 5.53 481 VAL A N 1
ATOM 2723 C CA . VAL A 1 359 ? -13.898 29.891 26.879 1.00 4.84 481 VAL A CA 1
ATOM 2724 C C . VAL A 1 359 ? -14.076 30.814 28.105 1.00 11.00 481 VAL A C 1
ATOM 2725 O O . VAL A 1 359 ? -13.099 31.145 28.766 1.00 5.02 481 VAL A O 1
ATOM 2729 N N . PRO A 1 360 ? -15.309 31.238 28.427 1.00 6.13 482 PRO A N 1
ATOM 2730 C CA . PRO A 1 360 ? -15.419 32.149 29.585 1.00 6.55 482 PRO A CA 1
ATOM 2731 C C . PRO A 1 360 ? -14.980 31.487 30.887 1.00 11.16 482 PRO A C 1
ATOM 2732 O O . PRO A 1 360 ? -15.242 30.296 31.105 1.00 10.89 482 PRO A O 1
ATOM 2736 N N . LEU A 1 361 ? -14.308 32.248 31.745 1.00 10.65 483 LEU A N 1
ATOM 2737 C CA . LEU A 1 361 ? -13.897 31.726 33.040 1.00 5.51 483 LEU A CA 1
ATOM 2738 C C . LEU A 1 361 ? -15.085 31.254 33.870 1.00 12.75 483 LEU A C 1
ATOM 2739 O O . LEU A 1 361 ? -14.980 30.317 34.672 1.00 17.46 483 LEU A O 1
ATOM 2744 N N . GLU A 1 362 ? -16.222 31.911 33.697 1.00 11.45 484 GLU A N 1
ATOM 2745 C CA . GLU A 1 362 ? -17.387 31.513 34.470 1.00 17.47 484 GLU A CA 1
ATOM 2746 C C . GLU A 1 362 ? -17.950 30.174 33.942 1.00 12.65 484 GLU A C 1
ATOM 2747 O O . GLU A 1 362 ? -18.500 29.396 34.713 1.00 12.77 484 GLU A O 1
ATOM 2753 N N . VAL A 1 363 ? -17.769 29.892 32.650 1.00 11.15 485 VAL A N 1
ATOM 2754 C CA . VAL A 1 363 ? -18.112 28.565 32.109 1.00 10.06 485 VAL A CA 1
ATOM 2755 C C . VAL A 1 363 ? -17.181 27.468 32.645 1.00 12.52 485 VAL A C 1
ATOM 2756 O O . VAL A 1 363 ? -17.636 26.430 33.131 1.00 7.45 485 VAL A O 1
ATOM 2760 N N . ILE A 1 364 ? -15.876 27.719 32.603 1.00 8.17 486 ILE A N 1
ATOM 2761 C CA . ILE A 1 364 ? -14.930 26.725 33.070 1.00 7.50 486 ILE A CA 1
ATOM 2762 C C . ILE A 1 364 ? -15.139 26.412 34.534 1.00 3.98 486 ILE A C 1
ATOM 2763 O O . ILE A 1 364 ? -15.216 25.248 34.926 1.00 7.79 486 ILE A O 1
ATOM 2768 N N . LYS A 1 365 ? -15.210 27.457 35.349 1.00 8.99 487 LYS A N 1
ATOM 2769 C CA . LYS A 1 365 ? -15.323 27.294 36.801 1.00 10.71 487 LYS A CA 1
ATOM 2770 C C . LYS A 1 365 ? -16.732 26.858 37.214 1.00 13.83 487 LYS A C 1
ATOM 2771 O O . LYS A 1 365 ? -16.939 26.416 38.351 1.00 12.86 487 LYS A O 1
ATOM 2777 N N . GLY A 1 366 ? -17.673 26.980 36.285 1.00 11.59 488 GLY A N 1
ATOM 2778 C CA . GLY A 1 366 ? -19.017 26.402 36.432 1.00 11.06 488 GLY A CA 1
ATOM 2779 C C . GLY A 1 366 ? -19.001 24.886 36.385 1.00 14.99 488 GLY A C 1
ATOM 2780 O O . GLY A 1 366 ? -19.952 24.221 36.813 1.00 12.81 488 GLY A O 1
ATOM 2781 N N . ASP A 1 367 ? -17.915 24.324 35.854 1.00 9.72 489 ASP A N 1
ATOM 2782 C CA . ASP A 1 367 ? -17.718 22.879 35.881 1.00 14.03 489 ASP A CA 1
ATOM 2783 C C . ASP A 1 367 ? -16.777 22.618 37.032 1.00 13.42 489 ASP A C 1
ATOM 2784 O O . ASP A 1 367 ? -15.551 22.684 36.865 1.00 11.02 489 ASP A O 1
ATOM 2789 N N . HIS A 1 368 ? -17.353 22.334 38.199 1.00 12.69 490 HIS A N 1
ATOM 2790 C CA A HIS A 1 368 ? -16.563 22.171 39.414 0.50 15.69 490 HIS A CA 1
ATOM 2791 C CA B HIS A 1 368 ? -16.612 22.132 39.455 0.50 15.70 490 HIS A CA 1
ATOM 2792 C C . HIS A 1 368 ? -15.675 20.930 39.421 1.00 12.42 490 HIS A C 1
ATOM 2793 O O . HIS A 1 368 ? -14.571 20.981 39.958 1.00 17.62 490 HIS A O 1
ATOM 2806 N N . GLU A 1 369 ? -16.131 19.831 38.815 1.00 9.32 491 GLU A N 1
ATOM 2807 C CA . GLU A 1 369 ? -15.290 18.648 38.661 1.00 11.80 491 GLU A CA 1
ATOM 2808 C C . GLU A 1 369 ? -14.056 18.940 37.774 1.00 13.47 491 GLU A C 1
ATOM 2809 O O . GLU A 1 369 ? -12.945 18.516 38.101 1.00 12.41 491 GLU A O 1
ATOM 2815 N N . PHE A 1 370 ? -14.264 19.604 36.633 1.00 8.72 492 PHE A N 1
ATOM 2816 C CA . PHE A 1 370 ? -13.142 19.940 35.739 1.00 9.73 492 PHE A CA 1
ATOM 2817 C C . PHE A 1 370 ? -12.154 20.832 36.466 1.00 10.60 492 PHE A C 1
ATOM 2818 O O . PHE A 1 370 ? -10.940 20.600 36.450 1.00 8.45 492 PHE A O 1
ATOM 2826 N N . THR A 1 371 ? -12.693 21.882 37.076 1.00 8.46 493 THR A N 1
ATOM 2827 C CA . THR A 1 371 ? -11.878 22.904 37.697 1.00 10.03 493 THR A CA 1
ATOM 2828 C C . THR A 1 371 ? -11.079 22.320 38.844 1.00 16.60 493 THR A C 1
ATOM 2829 O O . THR A 1 371 ? -9.907 22.666 39.005 1.00 4.99 493 THR A O 1
ATOM 2833 N N . ASP A 1 372 ? -11.694 21.412 39.609 1.00 8.83 494 ASP A N 1
ATOM 2834 C CA . ASP A 1 372 ? -11.001 20.769 40.728 1.00 8.74 494 ASP A CA 1
ATOM 2835 C C . ASP A 1 372 ? -9.788 19.978 40.257 1.00 14.13 494 ASP A C 1
ATOM 2836 O O . ASP A 1 372 ? -8.736 19.994 40.910 1.00 13.07 494 ASP A O 1
ATOM 2841 N N . TYR A 1 373 ? -9.964 19.236 39.165 1.00 10.51 495 TYR A N 1
ATOM 2842 C CA . TYR A 1 373 ? -8.886 18.438 38.623 1.00 12.14 495 TYR A CA 1
ATOM 2843 C C . TYR A 1 373 ? -7.814 19.388 38.146 1.00 7.40 495 TYR A C 1
ATOM 2844 O O . TYR A 1 373 ? -6.635 19.173 38.409 1.00 10.09 495 TYR A O 1
ATOM 2853 N N . MET A 1 374 ? -8.228 20.420 37.413 1.00 8.73 496 MET A N 1
ATOM 2854 C CA . MET A 1 374 ? -7.288 21.391 36.863 1.00 7.46 496 MET A CA 1
ATOM 2855 C C . MET A 1 374 ? -6.397 22.011 37.946 1.00 11.60 496 MET A C 1
ATOM 2856 O O . MET A 1 374 ? -5.172 21.993 37.840 1.00 5.77 496 MET A O 1
ATOM 2861 N N . ILE A 1 375 ? -7.008 22.550 38.990 1.00 9.27 497 ILE A N 1
ATOM 2862 C CA . ILE A 1 375 ? -6.250 23.133 40.098 1.00 7.40 497 ILE A CA 1
ATOM 2863 C C . ILE A 1 375 ? -5.333 22.114 40.779 1.00 10.66 497 ILE A C 1
ATOM 2864 O O . ILE A 1 375 ? -4.152 22.401 41.085 1.00 7.57 497 ILE A O 1
ATOM 2869 N N . ARG A 1 376 ? -5.851 20.916 41.007 1.00 11.18 498 ARG A N 1
ATOM 2870 C CA . ARG A 1 376 ? -5.052 19.915 41.694 1.00 12.42 498 ARG A CA 1
ATOM 2871 C C . ARG A 1 376 ? -3.837 19.503 40.845 1.00 10.65 498 ARG A C 1
ATOM 2872 O O . ARG A 1 376 ? -2.729 19.331 41.372 1.00 8.40 498 ARG A O 1
ATOM 2880 N N . SER A 1 377 ? -4.047 19.368 39.532 1.00 8.20 499 SER A N 1
ATOM 2881 C CA . SER A 1 377 ? -2.957 19.096 38.591 1.00 5.99 499 SER A CA 1
ATOM 2882 C C . SER A 1 377 ? -1.904 20.202 38.594 1.00 9.60 499 SER A C 1
ATOM 2883 O O . SER A 1 377 ? -0.697 19.927 38.728 1.00 6.99 499 SER A O 1
ATOM 2886 N N . ASN A 1 378 ? -2.341 21.451 38.417 1.00 8.78 500 ASN A N 1
ATOM 2887 C CA . ASN A 1 378 ? -1.378 22.556 38.414 1.00 11.34 500 ASN A CA 1
ATOM 2888 C C . ASN A 1 378 ? -0.579 22.616 39.700 1.00 10.30 500 ASN A C 1
ATOM 2889 O O . ASN A 1 378 ? 0.644 22.810 39.686 1.00 6.98 500 ASN A O 1
ATOM 2894 N N . GLU A 1 379 ? -1.270 22.443 40.821 1.00 7.14 501 GLU A N 1
ATOM 2895 C CA . GLU A 1 379 ? -0.613 22.609 42.119 1.00 8.83 501 GLU A CA 1
ATOM 2896 C C . GLU A 1 379 ? 0.342 21.489 42.440 1.00 7.90 501 GLU A C 1
ATOM 2897 O O . GLU A 1 379 ? 1.426 21.734 42.972 1.00 8.09 501 GLU A O 1
ATOM 2903 N N . SER A 1 380 ? -0.032 20.259 42.112 1.00 9.07 502 SER A N 1
ATOM 2904 C CA . SER A 1 380 ? 0.868 19.137 42.353 1.00 11.15 502 SER A CA 1
ATOM 2905 C C . SER A 1 380 ? 2.125 19.231 41.471 1.00 10.56 502 SER A C 1
ATOM 2906 O O . SER A 1 380 ? 3.220 18.974 41.971 1.00 7.54 502 SER A O 1
ATOM 2909 N N . HIS A 1 381 ? 1.963 19.597 40.186 1.00 8.23 503 HIS A N 1
ATOM 2910 C CA A HIS A 1 381 ? 3.109 19.792 39.270 0.50 7.53 503 HIS A CA 1
ATOM 2911 C CA B HIS A 1 381 ? 3.100 19.757 39.303 0.50 7.53 503 HIS A CA 1
ATOM 2912 C C . HIS A 1 381 ? 4.023 20.892 39.788 1.00 7.41 503 HIS A C 1
ATOM 2913 O O . HIS A 1 381 ? 5.253 20.745 39.769 1.00 10.87 503 HIS A O 1
ATOM 2926 N N . CYS A 1 382 ? 3.432 22.008 40.225 1.00 8.30 504 CYS A N 1
ATOM 2927 C CA A CYS A 1 382 ? 4.198 23.112 40.798 0.50 9.54 504 CYS A CA 1
ATOM 2928 C CA B CYS A 1 382 ? 4.192 23.114 40.828 0.50 9.55 504 CYS A CA 1
ATOM 2929 C C . CYS A 1 382 ? 5.004 22.642 42.021 1.00 10.26 504 CYS A C 1
ATOM 2930 O O . CYS A 1 382 ? 6.210 22.919 42.141 1.00 9.61 504 CYS A O 1
ATOM 2935 N N . SER A 1 383 ? 4.344 21.940 42.930 1.00 7.86 505 SER A N 1
ATOM 2936 C CA A SER A 1 383 ? 5.001 21.460 44.146 0.50 9.48 505 SER A CA 1
ATOM 2937 C CA B SER A 1 383 ? 5.029 21.488 44.144 0.50 9.47 505 SER A CA 1
ATOM 2938 C C . SER A 1 383 ? 6.261 20.639 43.833 1.00 7.30 505 SER A C 1
ATOM 2939 O O . SER A 1 383 ? 7.343 20.862 44.414 1.00 14.85 505 SER A O 1
ATOM 2944 N N . LEU A 1 384 ? 6.113 19.678 42.927 1.00 9.10 506 LEU A N 1
ATOM 2945 C CA . LEU A 1 384 ? 7.228 18.843 42.490 1.00 6.35 506 LEU A CA 1
ATOM 2946 C C . LEU A 1 384 ? 8.321 19.633 41.766 1.00 6.70 506 LEU A C 1
ATOM 2947 O O . LEU A 1 384 ? 9.516 19.365 41.953 1.00 11.80 506 LEU A O 1
ATOM 2952 N N . GLN A 1 385 ? 7.915 20.582 40.926 1.00 8.45 507 GLN A N 1
ATOM 2953 C CA . GLN A 1 385 ? 8.862 21.346 40.109 1.00 7.20 507 GLN A CA 1
ATOM 2954 C C . GLN A 1 385 ? 9.718 22.283 40.954 1.00 10.60 507 GLN A C 1
ATOM 2955 O O . GLN A 1 385 ? 10.937 22.426 40.697 1.00 4.84 507 GLN A O 1
ATOM 2961 N N . ILE A 1 386 ? 9.074 22.904 41.953 1.00 7.60 508 ILE A N 1
ATOM 2962 C CA . ILE A 1 386 ? 9.744 23.707 42.985 1.00 9.26 508 ILE A CA 1
ATOM 2963 C C . ILE A 1 386 ? 10.860 22.907 43.698 1.00 13.97 508 ILE A C 1
ATOM 2964 O O . ILE A 1 386 ? 12.005 23.368 43.832 1.00 12.01 508 ILE A O 1
ATOM 2969 N N . LYS A 1 387 ? 10.528 21.702 44.134 1.00 9.30 509 LYS A N 1
ATOM 2970 C CA . LYS A 1 387 ? 11.509 20.838 44.763 1.00 13.74 509 LYS A CA 1
ATOM 2971 C C . LYS A 1 387 ? 12.638 20.466 43.815 1.00 9.57 509 LYS A C 1
ATOM 2972 O O . LYS A 1 387 ? 13.808 20.466 44.211 1.00 4.70 509 LYS A O 1
ATOM 2978 N N . ALA A 1 388 ? 12.289 20.166 42.567 1.00 5.37 510 ALA A N 1
ATOM 2979 C CA . ALA A 1 388 ? 13.287 19.749 41.581 1.00 7.22 510 ALA A CA 1
ATOM 2980 C C . ALA A 1 388 ? 14.248 20.890 41.242 1.00 7.70 510 ALA A C 1
ATOM 2981 O O . ALA A 1 388 ? 15.468 20.671 41.061 1.00 6.30 510 ALA A O 1
ATOM 2983 N N . LEU A 1 389 ? 13.701 22.109 41.176 1.00 3.78 511 LEU A N 1
ATOM 2984 C CA . LEU A 1 389 ? 14.502 23.317 40.924 1.00 7.35 511 LEU A CA 1
ATOM 2985 C C . LEU A 1 389 ? 15.426 23.645 42.102 1.00 12.04 511 LEU A C 1
ATOM 2986 O O . LEU A 1 389 ? 16.611 23.959 41.914 1.00 8.18 511 LEU A O 1
ATOM 2991 N N . ALA A 1 390 ? 14.892 23.581 43.317 1.00 5.17 512 ALA A N 1
ATOM 2992 C CA . ALA A 1 390 ? 15.720 23.791 44.507 1.00 9.21 512 ALA A CA 1
ATOM 2993 C C . ALA A 1 390 ? 16.840 22.743 44.606 1.00 10.31 512 ALA A C 1
ATOM 2994 O O . ALA A 1 390 ? 17.980 23.046 44.983 1.00 8.15 512 ALA A O 1
ATOM 2996 N N . LYS A 1 391 ? 16.522 21.510 44.242 1.00 5.91 513 LYS A N 1
ATOM 2997 C CA . LYS A 1 391 ? 17.506 20.439 44.244 1.00 6.35 513 LYS A CA 1
ATOM 2998 C C . LYS A 1 391 ? 18.662 20.702 43.270 1.00 12.67 513 LYS A C 1
ATOM 2999 O O . LYS A 1 391 ? 19.841 20.504 43.619 1.00 9.01 513 LYS A O 1
ATOM 3005 N N . ILE A 1 392 ? 18.334 21.132 42.045 1.00 6.98 514 ILE A N 1
ATOM 3006 C CA . ILE A 1 392 ? 19.378 21.503 41.083 1.00 4.59 514 ILE A CA 1
ATOM 3007 C C . ILE A 1 392 ? 20.290 22.605 41.650 1.00 7.48 514 ILE A C 1
ATOM 3008 O O . ILE A 1 392 ? 21.518 22.508 41.594 1.00 9.42 514 ILE A O 1
ATOM 3013 N N . HIS A 1 393 ? 19.689 23.631 42.235 1.00 9.17 515 HIS A N 1
ATOM 3014 C CA . HIS A 1 393 ? 20.458 24.699 42.874 1.00 10.83 515 HIS A CA 1
ATOM 3015 C C . HIS A 1 393 ? 21.419 24.179 43.963 1.00 14.06 515 HIS A C 1
ATOM 3016 O O . HIS A 1 393 ? 22.592 24.566 44.010 1.00 8.80 515 HIS A O 1
ATOM 3023 N N . ALA A 1 394 ? 20.927 23.297 44.823 1.00 7.56 516 ALA A N 1
ATOM 3024 C CA . ALA A 1 394 ? 21.770 22.626 45.827 1.00 13.39 516 ALA A CA 1
ATOM 3025 C C . ALA A 1 394 ? 22.946 21.840 45.208 1.00 14.12 516 ALA A C 1
ATOM 3026 O O . ALA A 1 394 ? 24.077 21.872 45.705 1.00 13.39 516 ALA A O 1
ATOM 3028 N N . PHE A 1 395 ? 22.665 21.137 44.112 1.00 9.22 517 PHE A N 1
ATOM 3029 C CA . PHE A 1 395 ? 23.666 20.356 43.395 1.00 9.43 517 PHE A CA 1
ATOM 3030 C C . PHE A 1 395 ? 24.658 21.258 42.676 1.00 9.51 517 PHE A C 1
ATOM 3031 O O . PHE A 1 395 ? 25.812 20.871 42.445 1.00 12.19 517 PHE A O 1
ATOM 3039 N N . VAL A 1 396 ? 24.227 22.461 42.303 1.00 8.98 518 VAL A N 1
ATOM 3040 C CA . VAL A 1 396 ? 25.194 23.406 41.728 1.00 14.67 518 VAL A CA 1
ATOM 3041 C C . VAL A 1 396 ? 26.200 23.794 42.812 1.00 12.63 518 VAL A C 1
ATOM 3042 O O . VAL A 1 396 ? 27.411 23.789 42.588 1.00 13.04 518 VAL A O 1
ATOM 3046 N N . GLN A 1 397 ? 25.691 24.107 43.997 1.00 12.68 519 GLN A N 1
ATOM 3047 C CA . GLN A 1 397 ? 26.571 24.586 45.064 1.00 18.77 519 GLN A CA 1
ATOM 3048 C C . GLN A 1 397 ? 27.430 23.492 45.692 1.00 19.61 519 GLN A C 1
ATOM 3049 O O . GLN A 1 397 ? 28.554 23.744 46.092 1.00 16.56 519 GLN A O 1
ATOM 3055 N N . ASP A 1 398 ? 26.915 22.270 45.740 1.00 16.72 520 ASP A N 1
ATOM 3056 C CA . ASP A 1 398 ? 27.659 21.146 46.295 1.00 10.44 520 ASP A CA 1
ATOM 3057 C C . ASP A 1 398 ? 27.761 20.019 45.263 1.00 20.58 520 ASP A C 1
ATOM 3058 O O . ASP A 1 398 ? 26.792 19.269 45.030 1.00 11.20 520 ASP A O 1
ATOM 3063 N N . THR A 1 399 ? 28.942 19.892 44.654 1.00 11.34 521 THR A N 1
ATOM 3064 C CA . THR A 1 399 ? 29.140 18.908 43.596 1.00 11.05 521 THR A CA 1
ATOM 3065 C C . THR A 1 399 ? 29.372 17.491 44.111 1.00 12.69 521 THR A C 1
ATOM 3066 O O . THR A 1 399 ? 29.579 16.573 43.329 1.00 11.89 521 THR A O 1
ATOM 3070 N N . THR A 1 400 ? 29.309 17.288 45.423 1.00 13.65 522 THR A N 1
ATOM 3071 C CA . THR A 1 400 ? 29.395 15.917 45.920 1.00 10.16 522 THR A CA 1
ATOM 3072 C C . THR A 1 400 ? 28.044 15.205 46.038 1.00 16.50 522 THR A C 1
ATOM 3073 O O . THR A 1 400 ? 28.008 13.987 46.199 1.00 18.47 522 THR A O 1
ATOM 3077 N N . LEU A 1 401 ? 26.944 15.947 45.977 1.00 16.07 523 LEU A N 1
ATOM 3078 C CA . LEU A 1 401 ? 25.610 15.328 46.063 1.00 20.00 523 LEU A CA 1
ATOM 3079 C C . LEU A 1 401 ? 25.365 14.400 44.882 1.00 18.97 523 LEU A C 1
ATOM 3080 O O . LEU A 1 401 ? 25.909 14.630 43.805 1.00 18.06 523 LEU A O 1
ATOM 3085 N N . SER A 1 402 ? 24.565 13.345 45.075 1.00 16.17 524 SER A N 1
ATOM 3086 C CA . SER A 1 402 ? 24.317 12.392 43.983 1.00 17.58 524 SER A CA 1
ATOM 3087 C C . SER A 1 402 ? 23.008 11.598 44.090 1.00 23.13 524 SER A C 1
ATOM 3088 O O . SER A 1 402 ? 22.406 11.512 45.164 1.00 18.28 524 SER A O 1
ATOM 3091 N N . GLU A 1 403 ? 22.584 11.047 42.949 1.00 22.75 525 GLU A N 1
ATOM 3092 C CA . GLU A 1 403 ? 21.486 10.079 42.860 1.00 15.25 525 GLU A CA 1
ATOM 3093 C C . GLU A 1 403 ? 22.072 8.723 42.531 1.00 15.63 525 GLU A C 1
ATOM 3094 O O . GLU A 1 403 ? 22.367 8.422 41.359 1.00 21.03 525 GLU A O 1
ATOM 3100 N N . PRO A 1 404 ? 22.263 7.891 43.569 1.00 19.31 526 PRO A N 1
ATOM 3101 C CA . PRO A 1 404 ? 22.988 6.615 43.493 1.00 24.48 526 PRO A CA 1
ATOM 3102 C C . PRO A 1 404 ? 22.322 5.547 42.613 1.00 21.29 526 PRO A C 1
ATOM 3103 O O . PRO A 1 404 ? 23.014 4.682 42.068 1.00 31.65 526 PRO A O 1
ATOM 3107 N N . ARG A 1 405 ? 21.010 5.611 42.445 1.00 23.49 527 ARG A N 1
ATOM 3108 C CA . ARG A 1 405 ? 20.354 4.511 41.743 1.00 34.97 527 ARG A CA 1
ATOM 3109 C C . ARG A 1 405 ? 19.972 4.777 40.276 1.00 28.15 527 ARG A C 1
ATOM 3110 O O . ARG A 1 405 ? 19.056 4.139 39.753 1.00 20.13 527 ARG A O 1
ATOM 3118 N N . GLN A 1 406 ? 20.683 5.695 39.619 1.00 19.66 528 GLN A N 1
ATOM 3119 C CA . GLN A 1 406 ? 20.338 6.090 38.259 1.00 16.40 528 GLN A CA 1
ATOM 3120 C C . GLN A 1 406 ? 20.428 4.903 37.330 1.00 17.80 528 GLN A C 1
ATOM 3121 O O . GLN A 1 406 ? 19.533 4.698 36.515 1.00 15.73 528 GLN A O 1
ATOM 3127 N N . ALA A 1 407 ? 21.485 4.098 37.459 1.00 12.55 529 ALA A N 1
ATOM 3128 C CA . ALA A 1 407 ? 21.657 2.971 36.537 1.00 15.82 529 ALA A CA 1
ATOM 3129 C C . ALA A 1 407 ? 20.595 1.887 36.739 1.00 17.20 529 ALA A C 1
ATOM 3130 O O . ALA A 1 407 ? 20.139 1.240 35.776 1.00 10.97 529 ALA A O 1
ATOM 3132 N N . GLU A 1 408 ? 20.211 1.684 37.990 1.00 15.00 530 GLU A N 1
ATOM 3133 C CA . GLU A 1 408 ? 19.308 0.599 38.319 1.00 21.40 530 GLU A CA 1
ATOM 3134 C C . GLU A 1 408 ? 17.885 0.994 37.917 1.00 16.26 530 GLU A C 1
ATOM 3135 O O . GLU A 1 408 ? 17.135 0.188 37.358 1.00 16.05 530 GLU A O 1
ATOM 3137 N N . ILE A 1 409 ? 17.531 2.241 38.209 1.00 8.63 531 ILE A N 1
ATOM 3138 C CA . ILE A 1 409 ? 16.255 2.813 37.775 1.00 13.87 531 ILE A CA 1
ATOM 3139 C C . ILE A 1 409 ? 16.128 2.731 36.258 1.00 13.23 531 ILE A C 1
ATOM 3140 O O . ILE A 1 409 ? 15.094 2.283 35.730 1.00 11.38 531 ILE A O 1
ATOM 3145 N N . ARG A 1 410 ? 17.184 3.144 35.555 1.00 12.38 532 ARG A N 1
ATOM 3146 C CA . ARG A 1 410 ? 17.220 3.023 34.097 1.00 12.13 532 ARG A CA 1
ATOM 3147 C C . ARG A 1 410 ? 16.917 1.584 33.664 1.00 14.30 532 ARG A C 1
ATOM 3148 O O . ARG A 1 410 ? 16.037 1.340 32.822 1.00 8.04 532 ARG A O 1
ATOM 3156 N N . LYS A 1 411 ? 17.635 0.627 34.252 1.00 9.88 533 LYS A N 1
ATOM 3157 C CA . LYS A 1 411 ? 17.449 -0.777 33.893 1.00 9.20 533 LYS A CA 1
ATOM 3158 C C . LYS A 1 411 ? 15.977 -1.202 34.105 1.00 9.33 533 LYS A C 1
ATOM 3159 O O . LYS A 1 411 ? 15.392 -1.887 33.264 1.00 8.83 533 LYS A O 1
ATOM 3163 N N . GLU A 1 412 ? 15.392 -0.766 35.215 1.00 6.77 534 GLU A N 1
ATOM 3164 C CA . GLU A 1 412 ? 14.028 -1.165 35.557 1.00 5.81 534 GLU A CA 1
ATOM 3165 C C . GLU A 1 412 ? 12.992 -0.540 34.594 1.00 10.56 534 GLU A C 1
ATOM 3166 O O . GLU A 1 412 ? 12.021 -1.201 34.204 1.00 8.67 534 GLU A O 1
ATOM 3172 N N . CYS A 1 413 ? 13.190 0.725 34.227 1.00 5.81 535 CYS A N 1
ATOM 3173 C CA . CYS A 1 413 ? 12.280 1.367 33.281 1.00 4.33 535 CYS A CA 1
ATOM 3174 C C . CYS A 1 413 ? 12.280 0.669 31.909 1.00 9.89 535 CYS A C 1
ATOM 3175 O O . CYS A 1 413 ? 11.208 0.405 31.340 1.00 7.97 535 CYS A O 1
ATOM 3178 N N . LEU A 1 414 ? 13.461 0.380 31.354 1.00 5.40 536 LEU A N 1
ATOM 3179 C CA . LEU A 1 414 ? 13.537 -0.312 30.059 1.00 6.47 536 LEU A CA 1
ATOM 3180 C C . LEU A 1 414 ? 12.817 -1.662 30.083 1.00 9.71 536 LEU A C 1
ATOM 3181 O O . LEU A 1 414 ? 12.064 -2.018 29.154 1.00 8.90 536 LEU A O 1
ATOM 3186 N N . ARG A 1 415 ? 13.062 -2.419 31.151 1.00 8.85 537 ARG A N 1
ATOM 3187 C CA . ARG A 1 415 ? 12.407 -3.704 31.331 1.00 15.62 537 ARG A CA 1
ATOM 3188 C C . ARG A 1 415 ? 10.876 -3.536 31.386 1.00 7.18 537 ARG A C 1
ATOM 3189 O O . ARG A 1 415 ? 10.135 -4.178 30.655 1.00 6.78 537 ARG A O 1
ATOM 3197 N N . LEU A 1 416 ? 10.418 -2.652 32.251 1.00 8.19 538 LEU A N 1
ATOM 3198 C CA . LEU A 1 416 ? 8.990 -2.417 32.400 1.00 9.13 538 LEU A CA 1
ATOM 3199 C C . LEU A 1 416 ? 8.359 -2.000 31.052 1.00 13.11 538 LEU A C 1
ATOM 3200 O O . LEU A 1 416 ? 7.304 -2.509 30.675 1.00 8.12 538 LEU A O 1
ATOM 3205 N N . TRP A 1 417 ? 9.028 -1.103 30.319 1.00 6.19 539 TRP A N 1
ATOM 3206 C CA . TRP A 1 417 ? 8.473 -0.550 29.076 1.00 7.25 539 TRP A CA 1
ATOM 3207 C C . TRP A 1 417 ? 8.693 -1.390 27.843 1.00 5.92 539 TRP A C 1
ATOM 3208 O O . TRP A 1 417 ? 8.255 -0.998 26.748 1.00 8.16 539 TRP A O 1
ATOM 3219 N N . GLY A 1 418 ? 9.385 -2.516 27.984 1.00 8.80 540 GLY A N 1
ATOM 3220 C CA . GLY A 1 418 ? 9.607 -3.402 26.850 1.00 11.12 540 GLY A CA 1
ATOM 3221 C C . GLY A 1 418 ? 10.548 -2.778 25.828 1.00 12.24 540 GLY A C 1
ATOM 3222 O O . GLY A 1 418 ? 10.313 -2.852 24.626 1.00 8.24 540 GLY A O 1
ATOM 3223 N N . ILE A 1 419 ? 11.616 -2.159 26.326 1.00 8.77 541 ILE A N 1
ATOM 3224 C CA . ILE A 1 419 ? 12.624 -1.523 25.506 1.00 5.79 541 ILE A CA 1
ATOM 3225 C C . ILE A 1 419 ? 13.979 -2.231 25.763 1.00 10.54 541 ILE A C 1
ATOM 3226 O O . ILE A 1 419 ? 14.563 -2.091 26.849 1.00 9.73 541 ILE A O 1
ATOM 3231 N N . PRO A 1 420 ? 14.479 -2.976 24.767 1.00 7.75 542 PRO A N 1
ATOM 3232 C CA . PRO A 1 420 ? 15.689 -3.791 24.957 1.00 15.01 542 PRO A CA 1
ATOM 3233 C C . PRO A 1 420 ? 16.889 -2.899 25.156 1.00 15.89 542 PRO A C 1
ATOM 3234 O O . PRO A 1 420 ? 16.943 -1.846 24.536 1.00 9.21 542 PRO A O 1
ATOM 3238 N N . ASP A 1 421 ? 17.824 -3.303 26.011 1.00 12.93 543 ASP A N 1
ATOM 3239 C CA . ASP A 1 421 ? 18.998 -2.482 26.279 1.00 14.75 543 ASP A CA 1
ATOM 3240 C C . ASP A 1 421 ? 20.066 -2.716 25.217 1.00 26.08 543 ASP A C 1
ATOM 3241 O O . ASP A 1 421 ? 20.998 -3.489 25.423 1.00 18.66 543 ASP A O 1
ATOM 3246 N N . GLN A 1 422 ? 19.926 -2.050 24.078 1.00 14.61 544 GLN A N 1
ATOM 3247 C CA . GLN A 1 422 ? 20.848 -2.237 22.958 1.00 14.91 544 GLN A CA 1
ATOM 3248 C C . GLN A 1 422 ? 21.284 -0.858 22.473 1.00 19.72 544 GLN A C 1
ATOM 3249 O O . GLN A 1 422 ? 20.566 0.133 22.686 1.00 17.84 544 GLN A O 1
ATOM 3255 N N . ALA A 1 423 ? 22.467 -0.773 21.866 1.00 19.57 545 ALA A N 1
ATOM 3256 C CA . ALA A 1 423 ? 22.983 0.506 21.350 1.00 28.38 545 ALA A CA 1
ATOM 3257 C C . ALA A 1 423 ? 22.898 0.598 19.813 1.00 21.77 545 ALA A C 1
ATOM 3258 O O . ALA A 1 423 ? 22.765 -0.423 19.140 1.00 33.27 545 ALA A O 1
ATOM 3260 N N . ARG A 1 424 ? 23.004 1.811 19.257 1.00 38.00 546 ARG A N 1
ATOM 3261 C CA . ARG A 1 424 ? 23.211 2.003 17.803 1.00 33.12 546 ARG A CA 1
ATOM 3262 C C . ARG A 1 424 ? 24.586 1.481 17.358 1.00 51.66 546 ARG A C 1
ATOM 3263 O O . ARG A 1 424 ? 25.574 1.703 18.050 1.00 51.33 546 ARG A O 1
ATOM 3271 N N . VAL A 1 425 ? 24.668 0.822 16.202 1.00 55.09 547 VAL A N 1
ATOM 3272 C CA . VAL A 1 425 ? 25.967 0.371 15.690 1.00 42.10 547 VAL A CA 1
ATOM 3273 C C . VAL A 1 425 ? 26.709 1.482 14.953 1.00 53.88 547 VAL A C 1
ATOM 3274 O O . VAL A 1 425 ? 26.631 2.651 15.328 1.00 57.66 547 VAL A O 1
#

Organism: Homo sapiens (NCBI:txid9606)

Radius of gyration: 20.77 Å; Cα contacts (8 Å, |Δi|>4): 715; chains: 1; bounding box: 54×56×54 Å

Foldseek 3Di:
DDLPVPDDDFLDDDFDWQPFDDDAQDFLVNQVPFWDKDFQDLDDLPLPLQEDNVLSVLLLVLVVVCVPPDPVLLVVLLCFLQLQNVLFLQAFPTLVLVVLLQVCLVVVVCQLFNAFPVRHTPADVVVLAAAEEEEELAFLHSVPLNSCVVNVDRYEYEYFHFDDPRHHDVVRRPRYHYDAQDPHPDHGSDLLDLSSLVSSLCVQCVVPVNFAGLEYEEEHDDDPPPNQSSRQVVCLSVLLSQLLSRLRGHGAQHKYKYKHFAQSAQSSLQSVVSLSNFARIKGKAAGSSRRLQGRIIMIIGGGGHPDSVRVSVLSSVLSVVQVVCPPHRMHGRGSGDSCVQVVPVSSSVRSSVVNHVSSVRNSSSSVSSVVCSVPVVDGNPCSPVSSVVNCVSSVHDNDYHD

Solvent-accessible surface area: 17976 Å² total; per-residue (Å²): 109,95,26,137,136,70,117,88,40,47,8,99,39,162,48,73,74,0,43,50,20,131,76,158,38,11,76,90,138,102,4,83,106,11,65,66,65,28,146,86,75,85,90,12,107,82,13,53,72,0,4,33,101,150,53,0,74,23,1,18,109,11,32,46,65,28,114,141,51,91,32,91,68,37,97,148,2,57,48,55,5,2,15,33,8,64,4,125,9,31,0,10,36,41,61,20,0,0,18,0,0,0,0,0,70,24,7,116,59,12,0,11,50,3,107,47,108,199,34,143,56,74,16,82,57,224,109,57,72,70,0,50,0,0,0,0,27,11,22,43,0,3,7,0,1,0,0,32,13,64,32,132,155,43,19,56,0,0,0,1,10,104,88,44,141,107,29,18,56,67,135,65,29,92,76,57,63,30,17,6,5,119,31,61,114,82,18,57,2,34,7,10,84,28,92,3,2,43,25,0,64,62,36,0,14,97,62,3,112,137,121,0,0,10,0,0,0,0,27,3,41,107,96,20,155,72,92,82,37,37,32,7,20,58,11,25,22,26,14,0,0,2,0,0,0,0,6,10,1,11,43,90,32,3,6,0,0,0,21,1,28,5,1,8,12,17,5,2,0,0,1,0,13,1,1,9,1,0,1,73,95,1,0,16,15,52,1,28,5,3,44,42,10,60,2,8,8,0,0,0,0,94,14,8,59,116,46,16,69,49,0,47,73,28,0,57,54,0,0,69,61,6,41,112,26,120,162,58,83,24,5,0,34,39,0,1,22,39,136,55,0,71,53,26,132,118,0,14,77,25,0,56,152,22,2,54,60,18,2,36,117,3,12,69,11,13,20,8,7,67,22,3,22,138,58,107,116,40,74,30,118,137,29,60,38,5,45,105,67,0,5,156,49,0,37,5,60,99,68,85,93,153